Protein AF-A0A7Y7VQC8-F1 (afdb_monomer)

Radius of gyration: 31.42 Å; Cα contacts (8 Å, |Δi|>4): 525; chains: 1; bounding box: 71×111×71 Å

pLDDT: mean 87.63, std 12.68, range [28.09, 97.38]

Foldseek 3Di:
DDDDDDDDDDDDDPPPPPCALVNVLVVLLVVLLVLLVVLLVLLVVVVVCVVVVHDDDPVNVVCNLVSLLVLQVSVVVCLLQLNLQDPVSVVSNLSSCVSNVVDPNNCVSDVDDDDDNVVSNVCSVVSNVVSNVVSVQLSAFKWKKFWFKWKWQDLDCVVPIDIDTDMDTQTGHNAPLVSLVSLLVCLLLVADDPDDPPDDQQDPVSRGRGDTDDTDTAKMFMAGNVRFTQWMDGSVVSATAAADQDPVLVVVLVVQLVVLQVVLVVCVVVVVNVSSVVSNVVNCVSCNNYTDPVNHVNPRNVVSNVPDDRDDRDQCVVQQDCVPADPLLSVLLVVLRCLLSVVDPDHLVVSLVSNLVSLLVLLLSQLVQFPDLPDPDTDHDPNSVSSNVSSLVSQCVSVPPCSVVSVVVSVVSSVVSNVVPRDDD

Sequence (425 aa):
MNTHNVKTATPESPKTWVKSPENLWIARKIDLLVALAKIEGELLMYQALDRIEAEMDSDQIEDQYLCPQTAPEIVQRLESMGAITTQSVLDMVCSVESLASYSEFWREIFSGALPALTVFTSRAAANRERFLASAAEGMKPFSVEVDGRIEYPEDDPIFGTYWQDGSICLGRAWTVAEAMDLAASAWLKDEWDPRMEGEDYYDRDFGRDMGPLRFNPQTFIICDENQRRVLTGDVDSMTWHAHVTDTAELMRINAEQDALYTEAAIEGGWDNYETARQLRAKARKLGAAIVDRAWMGHPEVAAAIASFVRPERKTWSARLNTHGLSPFMAADMTSLISLSDHTSQLSRRDRFEALHSVALSIADHVSRSVTDWSLLRPKIPAAVISAWLLTREIVIEQFGKNGEMVWKGIKGSLISHLNHNRPPF

Nearest PDB structures (foldseek):
  1cnt-assembly2_2  TM=2.564E-01  e=4.539E+00  Homo sapiens
  1wlx-assembly1_A  TM=1.849E-01  e=8.528E+00  Homo sapiens

Structure (mmCIF, N/CA/C/O backbone):
data_AF-A0A7Y7VQC8-F1
#
_entry.id   AF-A0A7Y7VQC8-F1
#
loop_
_atom_site.group_PDB
_atom_site.id
_atom_site.type_symbol
_atom_site.label_atom_id
_atom_site.label_alt_id
_atom_site.label_comp_id
_atom_site.label_asym_id
_atom_site.label_entity_id
_atom_site.label_seq_id
_atom_site.pdbx_PDB_ins_code
_atom_site.Cartn_x
_atom_site.Cartn_y
_atom_site.Cartn_z
_atom_site.occupancy
_atom_site.B_iso_or_equiv
_atom_site.auth_seq_id
_atom_site.auth_comp_id
_atom_site.auth_asym_id
_atom_site.auth_atom_id
_atom_site.pdbx_PDB_model_num
ATOM 1 N N . MET A 1 1 ? -33.671 53.303 -43.151 1.00 41.19 1 MET A N 1
ATOM 2 C CA . MET A 1 1 ? -33.771 51.860 -43.451 1.00 41.19 1 MET A CA 1
ATOM 3 C C . MET A 1 1 ? -32.373 51.281 -43.420 1.00 41.19 1 MET A C 1
ATOM 5 O O . MET A 1 1 ? -31.574 51.692 -44.242 1.00 41.19 1 MET A O 1
ATOM 9 N N . ASN A 1 2 ? -32.075 50.417 -42.449 1.00 29.14 2 ASN A N 1
ATOM 10 C CA . ASN A 1 2 ? -31.088 49.342 -42.575 1.00 29.14 2 ASN A CA 1
ATOM 11 C C . ASN A 1 2 ? -31.306 48.374 -41.408 1.00 29.14 2 ASN A C 1
ATOM 13 O O . ASN A 1 2 ? -31.126 48.710 -40.240 1.00 29.14 2 ASN A O 1
ATOM 17 N N . THR A 1 3 ? -31.812 47.202 -41.763 1.00 34.31 3 THR A N 1
ATOM 18 C CA . THR A 1 3 ? -32.230 46.101 -40.898 1.00 34.31 3 THR A CA 1
ATOM 19 C C . THR A 1 3 ? -31.031 45.462 -40.201 1.00 34.31 3 THR A C 1
ATOM 21 O O . THR A 1 3 ? -30.104 45.001 -40.864 1.00 34.31 3 THR A O 1
ATOM 24 N N . HIS A 1 4 ? -31.065 45.409 -38.869 1.00 32.22 4 HIS A N 1
ATOM 25 C CA . HIS A 1 4 ? -30.161 44.589 -38.064 1.00 32.22 4 HIS A CA 1
ATOM 26 C C . HIS A 1 4 ? -30.555 43.116 -38.188 1.00 32.22 4 HIS A C 1
ATOM 28 O O . HIS A 1 4 ? -31.698 42.753 -37.921 1.00 32.22 4 HIS A O 1
ATOM 34 N N . ASN A 1 5 ? -29.598 42.278 -38.579 1.00 32.50 5 ASN A N 1
ATOM 35 C CA . ASN A 1 5 ? -29.742 40.830 -38.594 1.00 32.50 5 ASN A CA 1
ATOM 36 C C . ASN A 1 5 ? -29.037 40.282 -37.345 1.00 32.50 5 ASN A C 1
ATOM 38 O O . ASN A 1 5 ? -27.813 40.163 -37.309 1.00 32.50 5 ASN A O 1
ATOM 42 N N . VAL A 1 6 ? -29.812 40.025 -36.293 1.00 34.38 6 VAL A N 1
ATOM 43 C CA . VAL A 1 6 ? -29.335 39.407 -35.052 1.00 34.38 6 VAL A CA 1
ATOM 44 C C . VAL A 1 6 ? -29.182 37.908 -35.304 1.00 34.38 6 VAL A C 1
ATOM 46 O O . VAL A 1 6 ? -30.174 37.194 -35.416 1.00 34.38 6 VAL A O 1
ATOM 49 N N . LYS A 1 7 ? -27.941 37.419 -35.387 1.00 32.88 7 LYS A N 1
ATOM 50 C CA . LYS A 1 7 ? -27.633 36.004 -35.148 1.00 32.88 7 LYS A CA 1
ATOM 51 C C . LYS A 1 7 ? -27.131 35.876 -33.716 1.00 32.88 7 LYS A C 1
ATOM 53 O O . LYS A 1 7 ? -26.037 36.321 -33.389 1.00 32.88 7 LYS A O 1
ATOM 58 N N . THR A 1 8 ? -27.971 35.297 -32.871 1.00 36.38 8 THR A N 1
ATOM 59 C CA . THR A 1 8 ? -27.655 34.837 -31.519 1.00 36.38 8 THR A CA 1
ATOM 60 C C . THR A 1 8 ? -26.525 33.811 -31.567 1.00 36.38 8 THR A C 1
ATOM 62 O O . THR A 1 8 ? -26.723 32.701 -32.059 1.00 36.38 8 THR A O 1
ATOM 65 N N . ALA A 1 9 ? -25.351 34.181 -31.058 1.00 30.97 9 ALA A N 1
ATOM 66 C CA . ALA A 1 9 ? -24.322 33.228 -30.669 1.00 30.97 9 ALA A CA 1
ATOM 67 C C . ALA A 1 9 ? -24.660 32.712 -29.265 1.00 30.97 9 ALA A C 1
ATOM 69 O O . ALA A 1 9 ? -24.701 33.478 -28.302 1.00 30.97 9 ALA A O 1
ATOM 70 N N . THR A 1 10 ? -24.953 31.421 -29.166 1.00 28.09 10 THR A N 1
ATOM 71 C CA . THR A 1 10 ? -24.995 30.681 -27.904 1.00 28.09 10 THR A CA 1
ATOM 72 C C . THR A 1 10 ? -23.600 30.758 -27.271 1.00 28.09 10 THR A C 1
ATOM 74 O O . THR A 1 10 ? -22.632 30.461 -27.973 1.00 28.09 10 THR A O 1
ATOM 77 N N . PRO A 1 11 ? -23.439 31.157 -25.999 1.00 36.81 11 PRO A N 1
ATOM 78 C CA . PRO A 1 11 ? -22.127 31.126 -25.374 1.00 36.81 11 PRO A CA 1
ATOM 79 C C . PRO A 1 11 ? -21.755 29.661 -25.133 1.00 36.81 11 PRO A C 1
ATOM 81 O O . PRO A 1 11 ? -22.387 28.973 -24.332 1.00 36.81 11 PRO A O 1
ATOM 84 N N . GLU A 1 12 ? -20.754 29.168 -25.861 1.00 29.80 12 GLU A N 1
ATOM 85 C CA . GLU A 1 12 ? -20.112 27.899 -25.538 1.00 29.80 12 GLU A CA 1
ATOM 86 C C . GLU A 1 12 ? -19.489 28.024 -24.145 1.00 29.80 12 GLU A C 1
ATOM 88 O O . GLU A 1 12 ? -18.564 28.805 -23.917 1.00 29.80 12 GLU A O 1
ATOM 93 N N . SER A 1 13 ? -20.035 27.278 -23.185 1.00 30.88 13 SER A N 1
ATOM 94 C CA . SER A 1 13 ? -19.404 27.093 -21.884 1.00 30.88 13 SER A CA 1
ATOM 95 C C . SER A 1 13 ? -18.030 26.441 -22.081 1.00 30.88 13 SER A C 1
ATOM 97 O O . SER A 1 13 ? -17.933 25.464 -22.832 1.00 30.88 13 SER A O 1
ATOM 99 N N . PRO A 1 14 ? -16.967 26.926 -21.414 1.00 37.06 14 PRO A N 1
ATOM 100 C CA . PRO A 1 14 ? -15.652 26.320 -21.527 1.00 37.06 14 PRO A CA 1
ATOM 101 C C . PRO A 1 14 ? -15.714 24.925 -20.904 1.00 37.06 14 PRO A C 1
ATOM 103 O O . PRO A 1 14 ? -15.825 24.774 -19.689 1.00 37.06 14 PRO A O 1
ATOM 106 N N . LYS A 1 15 ? -15.679 23.893 -21.752 1.00 34.47 15 LYS A N 1
ATOM 107 C CA . LYS A 1 15 ? -15.470 22.509 -21.330 1.00 34.47 15 LYS A CA 1
ATOM 108 C C . LYS A 1 15 ? -14.114 22.442 -20.632 1.00 34.47 15 LYS A C 1
ATOM 110 O O . LYS A 1 15 ? -13.073 22.467 -21.284 1.00 34.47 15 LYS A O 1
ATOM 115 N N . THR A 1 16 ? -14.120 22.354 -19.309 1.00 40.72 16 THR A N 1
ATOM 116 C CA . THR A 1 16 ? -13.003 21.825 -18.532 1.00 40.72 16 THR A CA 1
ATOM 117 C C . THR A 1 16 ? -12.728 20.422 -19.062 1.00 40.72 16 THR A C 1
ATOM 119 O O . THR A 1 16 ? -13.519 19.501 -18.871 1.00 40.72 16 THR A O 1
ATOM 122 N N . TRP A 1 17 ? -11.650 20.281 -19.831 1.00 42.28 17 TRP A N 1
ATOM 123 C CA . TRP A 1 17 ? -11.206 19.001 -20.363 1.00 42.28 17 TRP A CA 1
ATOM 124 C C . TRP A 1 17 ? -10.960 18.058 -19.188 1.00 42.28 17 TRP A C 1
ATOM 126 O O . TRP A 1 17 ? -10.010 18.244 -18.428 1.00 42.28 17 TRP A O 1
ATOM 136 N N . VAL A 1 18 ? -11.822 17.055 -19.023 1.00 53.03 18 VAL A N 1
ATOM 137 C CA . VAL A 1 18 ? -11.531 15.917 -18.152 1.00 53.03 18 VAL A CA 1
ATOM 138 C C . VAL A 1 18 ? -10.257 15.285 -18.712 1.00 53.03 18 VAL A C 1
ATOM 140 O O . VAL A 1 18 ? -10.242 14.795 -19.844 1.00 53.03 18 VAL A O 1
ATOM 143 N N . LYS A 1 19 ? -9.150 15.398 -17.973 1.00 72.31 19 LYS A N 1
ATOM 144 C CA . LYS A 1 19 ? -7.849 14.851 -18.372 1.00 72.31 19 LYS A CA 1
ATOM 145 C C . LYS A 1 19 ? -7.967 13.329 -18.369 1.00 72.31 19 LYS A C 1
ATOM 147 O O . LYS A 1 19 ? -7.864 12.743 -17.309 1.00 72.31 19 LYS A O 1
ATOM 152 N N . SER A 1 20 ? -8.229 12.687 -19.507 1.00 87.12 20 SER A N 1
ATOM 153 C CA . SER A 1 20 ? -8.161 11.223 -19.576 1.00 87.12 20 SER A CA 1
ATOM 154 C C . SER A 1 20 ? -6.699 10.751 -19.487 1.00 87.12 20 SER A C 1
ATOM 156 O O . SER A 1 20 ? -5.794 11.521 -19.843 1.00 87.12 20 SER A O 1
ATOM 158 N N . PRO A 1 21 ? -6.436 9.500 -19.064 1.00 91.06 21 PRO A N 1
ATOM 159 C CA . PRO A 1 21 ? -5.088 8.932 -19.067 1.00 91.06 21 PRO A CA 1
ATOM 160 C C . PRO A 1 21 ? -4.411 9.018 -20.443 1.00 91.06 21 PRO A C 1
ATOM 162 O O . PRO A 1 21 ? -3.213 9.290 -20.529 1.00 91.06 21 PRO A O 1
ATOM 165 N N . GLU A 1 22 ? -5.169 8.864 -21.534 1.00 92.19 22 GLU A N 1
ATOM 166 C CA . GLU A 1 22 ? -4.640 8.989 -22.896 1.00 92.19 22 GLU A CA 1
ATOM 167 C C . GLU A 1 22 ? -4.235 10.424 -23.225 1.00 92.19 22 GLU A C 1
ATOM 169 O O . GLU A 1 22 ? -3.163 10.640 -23.791 1.00 92.19 22 GLU A O 1
ATOM 174 N N . ASN A 1 23 ? -5.053 11.408 -22.842 1.00 91.88 23 ASN A N 1
ATOM 175 C CA . ASN A 1 23 ? -4.720 12.819 -23.034 1.00 91.88 23 ASN A CA 1
ATOM 176 C C . ASN A 1 23 ? -3.459 13.196 -22.245 1.00 91.88 23 ASN A C 1
ATOM 178 O O . ASN A 1 23 ? -2.617 13.936 -22.756 1.00 91.88 23 ASN A O 1
ATOM 182 N N . LEU A 1 24 ? -3.292 12.649 -21.034 1.00 91.44 24 LEU A N 1
ATOM 183 C CA . LEU A 1 24 ? -2.078 12.838 -20.241 1.00 91.44 24 LEU A CA 1
ATOM 184 C C . LEU A 1 24 ? -0.857 12.198 -20.911 1.00 91.44 24 LEU A C 1
ATOM 186 O O . LEU A 1 24 ? 0.192 12.834 -20.976 1.00 91.44 24 LEU A O 1
ATOM 190 N N . TRP A 1 25 ? -0.988 10.978 -21.440 1.00 94.81 25 TRP A N 1
ATOM 191 C CA . TRP A 1 25 ? 0.099 10.314 -22.166 1.00 94.81 25 TRP A CA 1
ATOM 192 C C . TRP A 1 25 ? 0.537 11.125 -23.390 1.00 94.81 25 TRP A C 1
ATOM 194 O O . TRP A 1 25 ? 1.731 11.344 -23.581 1.00 94.81 25 TRP A O 1
ATOM 204 N N . ILE A 1 26 ? -0.416 11.621 -24.190 1.00 94.75 26 ILE A N 1
ATOM 205 C CA . ILE A 1 26 ? -0.122 12.446 -25.372 1.00 94.75 26 ILE A CA 1
ATOM 206 C C . ILE A 1 26 ? 0.600 13.731 -24.959 1.00 94.75 26 ILE A C 1
ATOM 208 O O . ILE A 1 26 ? 1.648 14.039 -25.525 1.00 94.75 26 ILE A O 1
ATOM 212 N N . ALA A 1 27 ? 0.071 14.454 -23.969 1.00 93.75 27 ALA A N 1
ATOM 213 C CA . ALA A 1 27 ? 0.672 15.696 -23.490 1.00 93.75 27 ALA A CA 1
ATOM 214 C C . ALA A 1 27 ? 2.104 15.465 -22.982 1.00 93.75 27 ALA A C 1
ATOM 216 O O . ALA A 1 27 ? 3.034 16.115 -23.448 1.00 93.75 27 ALA A O 1
ATOM 217 N N . ARG A 1 28 ? 2.306 14.462 -22.116 1.00 94.56 28 ARG A N 1
ATOM 218 C CA . ARG A 1 28 ? 3.631 14.136 -21.569 1.00 94.56 28 ARG A CA 1
ATOM 219 C C . ARG A 1 28 ? 4.620 13.690 -22.638 1.00 94.56 28 ARG A C 1
ATOM 221 O O . ARG A 1 28 ? 5.779 14.086 -22.582 1.00 94.56 28 ARG A O 1
ATOM 228 N N . LYS A 1 29 ? 4.178 12.898 -23.618 1.00 96.00 29 LYS A N 1
ATOM 229 C CA . LYS A 1 29 ? 5.016 12.512 -24.756 1.00 96.00 29 LYS A CA 1
ATOM 230 C C . LYS A 1 29 ? 5.482 13.743 -25.534 1.00 96.00 29 LYS A C 1
ATOM 232 O O . LYS A 1 29 ? 6.656 13.819 -25.877 1.00 96.00 29 LYS A O 1
ATOM 237 N N . ILE A 1 30 ? 4.580 14.681 -25.824 1.00 96.19 30 ILE A N 1
ATOM 238 C CA . ILE A 1 30 ? 4.918 15.912 -26.549 1.00 96.19 30 ILE A CA 1
ATOM 239 C C . ILE A 1 30 ? 5.915 16.745 -25.740 1.00 96.19 30 ILE A C 1
ATOM 241 O O . ILE A 1 30 ? 6.950 17.115 -26.286 1.00 96.19 30 ILE A O 1
ATOM 245 N N . ASP A 1 31 ? 5.654 16.967 -24.450 1.00 96.81 31 ASP A N 1
ATOM 246 C CA . ASP A 1 31 ? 6.540 17.738 -23.570 1.00 96.81 31 ASP A CA 1
ATOM 247 C C . ASP A 1 31 ? 7.957 17.145 -23.528 1.00 96.81 31 ASP A C 1
ATOM 249 O O . ASP A 1 31 ? 8.940 17.869 -23.672 1.00 96.81 31 ASP A O 1
ATOM 253 N N . LEU A 1 32 ? 8.070 15.818 -23.386 1.00 97.19 32 LEU A N 1
ATOM 254 C CA . LEU A 1 32 ? 9.360 15.126 -23.357 1.00 97.19 32 LEU A CA 1
ATOM 255 C C . LEU A 1 32 ? 10.095 15.208 -24.698 1.00 97.19 32 LEU A C 1
ATOM 257 O O . LEU A 1 32 ? 11.304 15.400 -24.704 1.00 97.19 32 LEU A O 1
ATOM 261 N N . LEU A 1 33 ? 9.393 15.090 -25.829 1.00 97.12 33 LEU A N 1
ATOM 262 C CA . LEU A 1 33 ? 10.013 15.229 -27.151 1.00 97.12 33 LEU A CA 1
ATOM 263 C C . LEU A 1 33 ? 10.479 16.665 -27.419 1.00 97.12 33 LEU A C 1
ATOM 265 O O . LEU A 1 33 ? 11.542 16.858 -28.000 1.00 97.12 33 LEU A O 1
ATOM 269 N N . VAL A 1 34 ? 9.718 17.669 -26.975 1.00 97.31 34 VAL A N 1
ATOM 270 C CA . VAL A 1 34 ? 10.127 19.080 -27.056 1.00 97.31 34 VAL A CA 1
ATOM 271 C C . VAL A 1 34 ? 11.359 19.330 -26.188 1.00 97.31 34 VAL A C 1
ATOM 273 O O . VAL A 1 34 ? 12.308 19.962 -26.649 1.00 97.31 34 VAL A O 1
ATOM 276 N N . ALA A 1 35 ? 11.373 18.808 -24.960 1.00 96.06 35 ALA A N 1
ATOM 277 C CA . ALA A 1 35 ? 12.520 18.923 -24.068 1.00 96.06 35 ALA A CA 1
ATOM 278 C C . ALA A 1 35 ? 13.759 18.208 -24.634 1.00 96.06 35 ALA A C 1
ATOM 280 O O . ALA A 1 35 ? 14.848 18.771 -24.608 1.00 96.06 35 ALA A O 1
ATOM 281 N N . LEU A 1 36 ? 13.590 17.017 -25.217 1.00 96.19 36 LEU A N 1
ATOM 282 C CA . LEU A 1 36 ? 14.682 16.275 -25.846 1.00 96.19 36 LEU A CA 1
ATOM 283 C C . LEU A 1 36 ? 15.263 17.024 -27.053 1.00 96.19 36 LEU A C 1
ATOM 285 O O . LEU A 1 36 ? 16.478 17.131 -27.168 1.00 96.19 36 LEU A O 1
ATOM 289 N N . ALA A 1 37 ? 14.410 17.590 -27.912 1.00 96.19 37 ALA A N 1
ATOM 290 C CA . ALA A 1 37 ? 14.847 18.393 -29.055 1.00 96.19 37 ALA A CA 1
ATOM 291 C C . ALA A 1 37 ? 15.576 19.678 -28.623 1.00 96.19 37 ALA A C 1
ATOM 293 O O . ALA A 1 37 ? 16.524 20.107 -29.280 1.00 96.19 37 ALA A O 1
ATOM 294 N N . LYS A 1 38 ? 15.150 20.292 -27.509 1.00 95.44 38 LYS A N 1
ATOM 295 C CA . LYS A 1 38 ? 15.840 21.445 -26.919 1.00 95.44 38 LYS A CA 1
ATOM 296 C C . LYS A 1 38 ? 17.246 21.055 -26.448 1.00 95.44 38 LYS A C 1
ATOM 298 O O . LYS A 1 38 ? 18.204 21.701 -26.862 1.00 95.44 38 LYS A O 1
ATOM 303 N N . ILE A 1 39 ? 17.360 19.963 -25.687 1.00 94.06 39 ILE A N 1
ATOM 304 C CA . ILE A 1 39 ? 18.649 19.428 -25.224 1.00 94.06 39 ILE A CA 1
ATOM 305 C C . ILE A 1 39 ? 19.559 19.071 -26.403 1.00 94.06 39 ILE A C 1
ATOM 307 O O . ILE A 1 39 ? 20.740 19.399 -26.381 1.00 94.06 39 ILE A O 1
ATOM 311 N N . GLU A 1 40 ? 19.036 18.429 -27.450 1.00 95.25 40 GLU A N 1
ATOM 312 C CA . GLU A 1 40 ? 19.810 18.120 -28.658 1.00 95.25 40 GLU A CA 1
ATOM 313 C C . GLU A 1 40 ? 20.410 19.392 -29.276 1.00 95.25 40 GLU A C 1
ATOM 315 O O . GLU A 1 40 ? 21.605 19.439 -29.571 1.00 95.25 40 GLU A O 1
ATOM 320 N N . GLY A 1 41 ? 19.598 20.443 -29.430 1.00 94.19 41 GLY A N 1
ATOM 321 C CA . GLY A 1 41 ? 20.044 21.732 -29.956 1.00 94.19 41 GLY A CA 1
ATOM 322 C C . GLY A 1 41 ? 21.103 22.410 -29.084 1.00 94.19 41 GLY A C 1
ATOM 323 O O . GLY A 1 41 ? 22.090 22.919 -29.615 1.00 94.19 41 GLY A O 1
ATOM 324 N N . GLU A 1 42 ? 20.930 22.386 -27.762 1.00 92.94 42 GLU A N 1
ATOM 325 C CA . GLU A 1 42 ? 21.888 22.937 -26.793 1.00 92.94 42 GLU A CA 1
ATOM 326 C C . GLU A 1 42 ? 23.220 22.181 -26.838 1.00 92.94 42 GLU A C 1
ATOM 328 O O . GLU A 1 42 ? 24.276 22.793 -26.989 1.00 92.94 42 GLU A O 1
ATOM 333 N N . LEU A 1 43 ? 23.192 20.848 -26.839 1.00 92.00 43 LEU A N 1
ATOM 334 C CA . LEU A 1 43 ? 24.398 20.026 -26.949 1.00 92.00 43 LEU A CA 1
ATOM 335 C C . LEU A 1 43 ? 25.139 20.247 -28.277 1.00 92.00 43 LEU A C 1
ATOM 337 O O . LEU A 1 43 ? 26.368 20.350 -28.290 1.00 92.00 43 LEU A O 1
ATOM 341 N N . LEU A 1 44 ? 24.412 20.365 -29.394 1.00 92.88 44 LEU A N 1
ATOM 342 C CA . LEU A 1 44 ? 25.000 20.702 -30.696 1.00 92.88 44 LEU A CA 1
ATOM 343 C C . LEU A 1 44 ? 25.641 22.093 -30.688 1.00 92.88 44 LEU A C 1
ATOM 345 O O . LEU A 1 44 ? 26.723 22.276 -31.250 1.00 92.88 44 LEU A O 1
ATOM 349 N N . MET A 1 45 ? 24.990 23.067 -30.050 1.00 91.56 45 MET A N 1
ATOM 350 C CA . MET A 1 45 ? 25.528 24.414 -29.879 1.00 91.56 45 MET A CA 1
ATOM 351 C C . MET A 1 45 ? 26.826 24.383 -29.066 1.00 91.56 45 MET A C 1
ATOM 353 O O . MET A 1 45 ? 27.820 24.951 -29.515 1.00 91.56 45 MET A O 1
ATOM 357 N N . TYR A 1 46 ? 26.863 23.684 -27.930 1.00 88.25 46 TYR A N 1
ATOM 358 C CA . TYR A 1 46 ? 28.071 23.588 -27.103 1.00 88.25 46 TYR A CA 1
ATOM 359 C C . TYR A 1 46 ? 29.223 22.897 -27.828 1.00 88.25 46 TYR A C 1
ATOM 361 O O . TYR A 1 46 ? 30.347 23.390 -27.790 1.00 88.25 46 TYR A O 1
ATOM 369 N N . GLN A 1 47 ? 28.956 21.823 -28.575 1.00 87.06 47 GLN A N 1
ATOM 370 C CA . GLN A 1 47 ? 29.983 21.207 -29.420 1.00 87.06 47 GLN A CA 1
ATOM 371 C C . GLN A 1 47 ? 30.499 22.153 -30.511 1.00 87.06 47 GLN A C 1
ATOM 373 O O . GLN A 1 47 ? 31.667 22.078 -30.893 1.00 87.06 47 GLN A O 1
ATOM 378 N N . ALA A 1 48 ? 29.646 23.023 -31.054 1.00 89.19 48 ALA A N 1
ATOM 379 C CA . ALA A 1 48 ? 30.067 24.014 -32.035 1.00 89.19 48 ALA A CA 1
ATOM 380 C C . ALA A 1 48 ? 30.924 25.121 -31.401 1.00 89.19 48 ALA A C 1
ATOM 382 O O . ALA A 1 48 ? 31.931 25.492 -32.001 1.00 89.19 48 ALA A O 1
ATOM 383 N N . LEU A 1 49 ? 30.553 25.610 -30.211 1.00 86.81 49 LEU A N 1
ATOM 384 C CA . LEU A 1 49 ? 31.307 26.614 -29.448 1.00 86.81 49 LEU A CA 1
ATOM 385 C C . LEU A 1 49 ? 32.695 26.101 -29.047 1.00 86.81 49 LEU A C 1
ATOM 387 O O . LEU A 1 49 ? 33.683 26.805 -29.250 1.00 86.81 49 LEU A O 1
ATOM 391 N N . ASP A 1 50 ? 32.774 24.852 -28.586 1.00 85.75 50 ASP A N 1
ATOM 392 C CA . ASP A 1 50 ? 34.032 24.183 -28.238 1.00 85.75 50 ASP A CA 1
ATOM 393 C C . ASP A 1 50 ? 34.980 24.091 -29.449 1.00 85.75 50 ASP A C 1
ATOM 395 O O . ASP A 1 50 ? 36.159 24.428 -29.368 1.00 85.75 50 ASP A O 1
ATOM 399 N N . ARG A 1 51 ? 34.449 23.761 -30.637 1.00 88.44 51 ARG A N 1
ATOM 400 C CA . ARG A 1 51 ? 35.239 23.694 -31.884 1.00 88.44 51 ARG A CA 1
ATOM 401 C C . ARG A 1 51 ? 35.816 25.030 -32.345 1.00 88.44 51 ARG A C 1
ATOM 403 O O . ARG A 1 51 ? 36.768 25.019 -33.124 1.00 88.44 51 ARG A O 1
ATOM 410 N N . ILE A 1 52 ? 35.205 26.148 -31.961 1.00 92.31 52 ILE A N 1
ATOM 411 C CA . ILE A 1 52 ? 35.662 27.493 -32.338 1.00 92.31 52 ILE A CA 1
ATOM 412 C C . ILE A 1 52 ? 36.383 28.212 -31.193 1.00 92.31 52 ILE A C 1
ATOM 414 O O . ILE A 1 52 ? 36.698 29.389 -31.352 1.00 92.31 52 ILE A O 1
ATOM 418 N N . GLU A 1 53 ? 36.632 27.524 -30.072 1.00 85.75 53 GLU A N 1
ATOM 419 C CA . GLU A 1 53 ? 37.279 28.069 -28.869 1.00 85.75 53 GLU A CA 1
ATOM 420 C C . GLU A 1 53 ? 36.608 29.366 -28.371 1.00 85.75 53 GLU A C 1
ATOM 422 O O . GLU A 1 53 ? 37.271 30.303 -27.924 1.00 85.75 53 GLU A O 1
ATOM 427 N N . ALA A 1 54 ? 35.278 29.451 -28.489 1.00 83.56 54 ALA A N 1
ATOM 428 C CA . ALA A 1 54 ? 34.531 30.620 -28.035 1.00 83.56 54 ALA A CA 1
ATOM 429 C C . ALA A 1 54 ? 34.447 30.658 -26.503 1.00 83.56 54 ALA A C 1
ATOM 431 O O . ALA A 1 54 ? 34.159 29.648 -25.863 1.00 83.56 54 ALA A O 1
ATOM 432 N N . GLU A 1 55 ? 34.643 31.843 -25.919 1.00 81.31 55 GLU A N 1
ATOM 433 C CA . GLU A 1 55 ? 34.367 32.060 -24.499 1.00 81.31 55 GLU A CA 1
ATOM 434 C C . GLU A 1 55 ? 32.864 31.922 -24.236 1.00 81.31 55 GLU A C 1
ATOM 436 O O . GLU A 1 55 ? 32.044 32.590 -24.870 1.00 81.31 55 GLU A O 1
ATOM 441 N N . MET A 1 56 ? 32.523 31.043 -23.296 1.00 81.12 56 MET A N 1
ATOM 442 C CA . MET A 1 56 ? 31.161 30.828 -22.821 1.00 81.12 56 MET A CA 1
ATOM 443 C C . MET A 1 56 ? 30.906 31.686 -21.583 1.00 81.12 56 MET A C 1
ATOM 445 O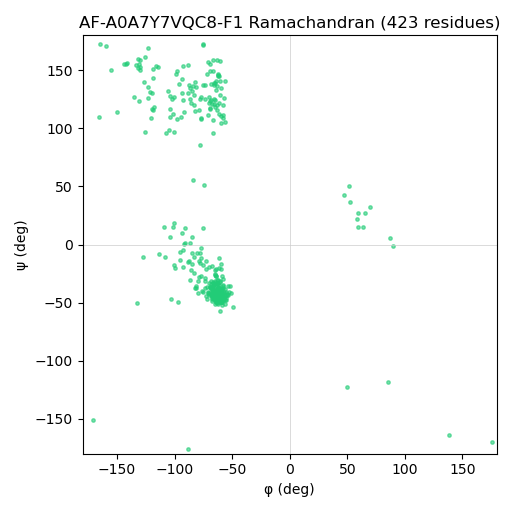 O . MET A 1 56 ? 31.796 31.864 -20.746 1.00 81.12 56 MET A O 1
ATOM 449 N N . ASP A 1 57 ? 29.695 32.221 -21.460 1.00 83.88 57 ASP A N 1
ATOM 450 C CA . ASP A 1 57 ? 29.277 32.907 -20.236 1.00 83.88 57 ASP A CA 1
ATOM 451 C C . ASP A 1 57 ? 28.956 31.912 -19.101 1.00 83.88 57 ASP A C 1
ATOM 453 O O . ASP A 1 57 ? 28.966 30.695 -19.287 1.00 83.88 57 ASP A O 1
ATOM 457 N N . SER A 1 58 ? 28.717 32.426 -17.890 1.00 77.12 58 SER A N 1
ATOM 458 C CA . SER A 1 58 ? 28.466 31.592 -16.706 1.00 77.12 58 SER A CA 1
ATOM 459 C C . SER A 1 58 ? 27.264 30.664 -16.862 1.00 77.12 58 SER A C 1
ATOM 461 O O . SER A 1 58 ? 27.322 29.523 -16.410 1.00 77.12 58 SER A O 1
ATOM 463 N N . ASP A 1 59 ? 26.206 31.145 -17.512 1.00 77.94 59 ASP A N 1
ATOM 464 C CA . ASP A 1 59 ? 24.942 30.424 -17.655 1.00 77.94 59 ASP A CA 1
ATOM 465 C C . ASP A 1 59 ? 25.109 29.311 -18.702 1.00 77.94 59 ASP A C 1
ATOM 467 O O . ASP A 1 59 ? 24.707 28.168 -18.493 1.00 77.94 59 ASP A O 1
ATOM 471 N N . GLN A 1 60 ? 25.818 29.604 -19.794 1.00 78.75 60 GLN A N 1
ATOM 472 C CA . GLN A 1 60 ? 26.198 28.628 -20.812 1.00 78.75 60 GLN A CA 1
ATOM 473 C C . GLN A 1 60 ? 27.111 27.533 -20.261 1.00 78.75 60 GLN A C 1
ATOM 475 O O . GLN A 1 60 ? 26.985 26.382 -20.679 1.00 78.75 60 GLN A O 1
ATOM 480 N N . ILE A 1 61 ? 28.027 27.872 -19.349 1.00 77.06 61 ILE A N 1
ATOM 481 C CA . ILE A 1 61 ? 28.883 26.890 -18.676 1.00 77.06 61 ILE A CA 1
ATOM 482 C C . ILE A 1 61 ? 28.026 25.971 -17.799 1.00 77.06 61 ILE A C 1
ATOM 484 O O . ILE A 1 61 ? 28.181 24.756 -17.879 1.00 77.06 61 ILE A O 1
ATOM 488 N N . GLU A 1 62 ? 27.107 26.512 -16.995 1.00 78.62 62 GLU A N 1
ATOM 489 C CA . GLU A 1 62 ? 26.216 25.707 -16.147 1.00 78.62 62 GLU A CA 1
ATOM 490 C C . GLU A 1 62 ? 25.349 24.747 -16.979 1.00 78.62 62 GLU A C 1
ATOM 492 O O . GLU A 1 62 ? 25.332 23.537 -16.725 1.00 78.62 62 GLU A O 1
ATOM 497 N N . ASP A 1 63 ? 24.711 25.249 -18.035 1.00 78.56 63 ASP A N 1
ATOM 498 C CA . ASP A 1 63 ? 23.858 24.448 -18.914 1.00 78.56 63 ASP A CA 1
ATOM 499 C C . ASP A 1 63 ? 24.650 23.385 -19.703 1.00 78.56 63 ASP A C 1
ATOM 501 O O . ASP A 1 63 ? 24.150 22.276 -19.919 1.00 78.56 63 ASP A O 1
ATOM 505 N N . GLN A 1 64 ? 25.908 23.658 -20.073 1.00 80.19 64 GLN A N 1
ATOM 506 C CA . GLN A 1 64 ? 26.805 22.672 -20.694 1.00 80.19 64 GLN A CA 1
ATOM 507 C C . GLN A 1 64 ? 27.066 21.469 -19.779 1.00 80.19 64 GLN A C 1
ATOM 509 O O . GLN A 1 64 ? 27.228 20.346 -20.267 1.00 80.19 64 GLN A O 1
ATOM 514 N N . TYR A 1 65 ? 27.080 21.680 -18.460 1.00 80.75 65 TYR A N 1
ATOM 515 C CA . TYR A 1 65 ? 27.172 20.594 -17.488 1.00 80.75 65 TYR A CA 1
ATOM 516 C C . TYR A 1 65 ? 25.820 19.930 -17.221 1.00 80.75 65 TYR A C 1
ATOM 518 O O . TYR A 1 65 ? 25.800 18.716 -17.028 1.00 80.75 65 TYR A O 1
ATOM 526 N N . LEU A 1 66 ? 24.707 20.670 -17.217 1.00 85.62 66 LEU A N 1
ATOM 527 C CA . LEU A 1 66 ? 23.387 20.155 -16.826 1.00 85.62 66 LEU A CA 1
ATOM 528 C C . LEU A 1 66 ? 22.668 19.381 -17.947 1.00 85.62 66 LEU A C 1
ATOM 530 O O . LEU A 1 66 ? 22.019 18.358 -17.689 1.00 85.62 66 LEU A O 1
ATOM 534 N N . CYS A 1 67 ? 22.796 19.821 -19.202 1.00 87.94 67 CYS A N 1
ATOM 535 C CA . CYS A 1 67 ? 22.128 19.196 -20.349 1.00 87.94 67 CYS A CA 1
ATOM 536 C C . CYS A 1 67 ? 22.494 17.705 -20.521 1.00 87.94 67 CYS A C 1
ATOM 538 O O . CYS A 1 67 ? 21.578 16.882 -20.627 1.00 87.94 67 CYS A O 1
ATOM 540 N N . PRO A 1 68 ? 23.782 17.300 -20.470 1.00 87.06 68 PRO A N 1
ATOM 541 C CA . PRO A 1 68 ? 24.174 15.889 -20.545 1.00 87.06 68 PRO A CA 1
ATOM 542 C C . PRO A 1 68 ? 23.690 15.031 -19.366 1.00 87.06 68 PRO A C 1
ATOM 544 O O . PRO A 1 68 ? 23.616 13.810 -19.497 1.00 87.06 68 PRO A O 1
ATOM 547 N N . GLN A 1 69 ? 23.389 15.637 -18.212 1.00 88.50 69 GLN A N 1
ATOM 548 C CA . GLN A 1 69 ? 22.874 14.932 -17.026 1.00 88.50 69 GLN A CA 1
ATOM 549 C C . GLN A 1 69 ? 21.365 14.703 -17.127 1.00 88.50 69 GLN A C 1
ATOM 551 O O . GLN A 1 69 ? 20.869 13.637 -16.777 1.00 88.50 69 GLN A O 1
ATOM 556 N N . THR A 1 70 ? 20.642 15.676 -17.684 1.00 89.81 70 THR A N 1
ATOM 557 C CA . THR A 1 70 ? 19.178 15.625 -17.827 1.00 89.81 70 THR A CA 1
ATOM 558 C C . THR A 1 70 ? 18.740 14.760 -19.016 1.00 89.81 70 THR A C 1
ATOM 560 O O . THR A 1 70 ? 17.689 14.117 -18.987 1.00 89.81 70 THR A O 1
ATOM 563 N N . ALA A 1 71 ? 19.551 14.715 -20.078 1.00 92.69 71 ALA A N 1
ATOM 564 C CA . ALA A 1 71 ? 19.293 13.948 -21.294 1.00 92.69 71 ALA A CA 1
ATOM 565 C C . ALA A 1 71 ? 18.889 12.469 -21.064 1.00 92.69 71 ALA A C 1
ATOM 567 O O . ALA A 1 71 ? 17.833 12.066 -21.571 1.00 92.69 71 ALA A O 1
ATOM 568 N N . PRO A 1 72 ? 19.654 11.648 -20.311 1.00 92.88 72 PRO A N 1
ATOM 569 C CA . PRO A 1 72 ? 19.322 10.236 -20.126 1.00 92.88 72 PRO A CA 1
ATOM 570 C C . PRO A 1 72 ? 18.010 10.028 -19.357 1.00 92.88 72 PRO A C 1
ATOM 572 O O . PRO A 1 72 ? 17.275 9.089 -19.667 1.00 92.88 72 PRO A O 1
ATOM 575 N N . GLU A 1 73 ? 17.646 10.919 -18.429 1.00 92.31 73 GLU A N 1
ATOM 576 C CA . GLU A 1 73 ? 16.364 10.841 -17.716 1.00 92.31 73 GLU A CA 1
ATOM 577 C C . GLU A 1 73 ? 15.169 11.027 -18.657 1.00 92.31 73 GLU A C 1
ATOM 579 O O . GLU A 1 73 ? 14.158 10.327 -18.547 1.00 92.31 73 GLU A O 1
ATOM 584 N N . ILE A 1 74 ? 15.268 11.960 -19.609 1.00 95.00 74 ILE A N 1
ATOM 585 C CA . ILE A 1 74 ? 14.209 12.193 -20.600 1.00 95.00 74 ILE A CA 1
ATOM 586 C C . ILE A 1 74 ? 14.046 10.963 -21.493 1.00 95.00 74 ILE A C 1
ATOM 588 O O . ILE A 1 74 ? 12.915 10.526 -21.732 1.00 95.00 74 ILE A O 1
ATOM 592 N N . VAL A 1 75 ? 15.155 10.370 -21.946 1.00 95.19 75 VAL A N 1
ATOM 593 C CA . VAL A 1 75 ? 15.134 9.141 -22.754 1.00 95.19 75 VAL A CA 1
ATOM 594 C C . VAL A 1 75 ? 14.528 7.980 -21.964 1.00 95.19 75 VAL A C 1
ATOM 596 O O . VAL A 1 75 ? 13.635 7.300 -22.473 1.00 95.19 75 VAL A O 1
ATOM 599 N N . GLN A 1 76 ? 14.927 7.798 -20.704 1.00 94.12 76 GLN A N 1
ATOM 600 C CA . GLN A 1 76 ? 14.369 6.768 -19.827 1.00 94.12 76 GLN A CA 1
ATOM 601 C C . GLN A 1 76 ? 12.860 6.960 -19.617 1.00 94.12 76 GLN A C 1
ATOM 603 O O . GLN A 1 76 ? 12.100 5.992 -19.674 1.00 94.12 76 GLN A O 1
ATOM 608 N N . ARG A 1 77 ? 12.388 8.201 -19.435 1.00 94.88 77 ARG A N 1
ATOM 609 C CA . ARG A 1 77 ? 10.951 8.513 -19.321 1.00 94.88 77 ARG A CA 1
ATOM 610 C C . ARG A 1 77 ? 10.189 8.219 -20.610 1.00 94.88 77 ARG A C 1
ATOM 612 O O . ARG A 1 77 ? 9.077 7.698 -20.547 1.00 94.88 77 ARG A O 1
ATOM 619 N N . LEU A 1 78 ? 10.767 8.518 -21.775 1.00 96.50 78 LEU A N 1
ATOM 620 C CA . LEU A 1 78 ? 10.183 8.163 -23.074 1.00 96.50 78 LEU A CA 1
ATOM 621 C C . LEU A 1 78 ? 10.099 6.640 -23.256 1.00 96.50 78 LEU A C 1
ATOM 623 O O . LEU A 1 78 ? 9.078 6.143 -23.741 1.00 96.50 78 LEU A O 1
ATOM 627 N N . GLU A 1 79 ? 11.126 5.887 -22.856 1.00 94.50 79 GLU A N 1
ATOM 628 C CA . GLU A 1 79 ? 11.095 4.419 -22.870 1.00 94.50 79 GLU A CA 1
ATOM 629 C C . GLU A 1 79 ? 10.032 3.875 -21.907 1.00 94.50 79 GLU A C 1
ATOM 631 O O . GLU A 1 79 ? 9.205 3.046 -22.308 1.00 94.50 79 GLU A O 1
ATOM 636 N N . SER A 1 80 ? 10.018 4.347 -20.658 1.00 93.31 80 SER A N 1
ATOM 637 C CA . SER A 1 80 ? 9.149 3.828 -19.595 1.00 93.31 80 SER A CA 1
ATOM 638 C C . SER A 1 80 ? 7.663 4.046 -19.878 1.00 93.31 80 SER A C 1
ATOM 640 O O . SER A 1 80 ? 6.844 3.222 -19.476 1.00 93.31 80 SER A O 1
ATOM 642 N N . MET A 1 81 ? 7.308 5.081 -20.649 1.00 95.94 81 MET A N 1
ATOM 643 C CA . MET A 1 81 ? 5.938 5.301 -21.136 1.00 95.94 81 MET A CA 1
ATOM 644 C C . MET A 1 81 ? 5.638 4.682 -22.510 1.00 95.94 81 MET A C 1
ATOM 646 O O . MET A 1 81 ? 4.535 4.858 -23.035 1.00 95.94 81 MET A O 1
ATOM 650 N N . GLY A 1 82 ? 6.609 4.009 -23.135 1.00 95.56 82 GLY A N 1
ATOM 651 C CA . GLY A 1 82 ? 6.452 3.383 -24.450 1.00 95.56 82 GLY A CA 1
ATOM 652 C C . GLY A 1 82 ? 6.329 4.378 -25.610 1.00 95.56 82 GLY A C 1
ATOM 653 O O . GLY A 1 82 ? 5.613 4.114 -26.576 1.00 95.56 82 GLY A O 1
ATOM 654 N N . ALA A 1 83 ? 6.979 5.542 -25.527 1.00 96.31 83 ALA A N 1
ATOM 655 C CA . ALA A 1 83 ? 6.890 6.595 -26.541 1.00 96.31 83 ALA A CA 1
ATOM 656 C C . ALA A 1 83 ? 7.841 6.401 -27.739 1.00 96.31 83 ALA A C 1
ATOM 658 O O . ALA A 1 83 ? 7.530 6.887 -28.834 1.00 96.31 83 ALA A O 1
ATOM 659 N N . ILE A 1 84 ? 8.947 5.666 -27.569 1.00 95.81 84 ILE A N 1
ATOM 660 C CA . ILE A 1 84 ? 9.953 5.391 -28.613 1.00 95.81 84 ILE A CA 1
ATOM 661 C C . ILE A 1 84 ? 9.426 4.302 -29.563 1.00 95.81 84 ILE A C 1
ATOM 663 O O . ILE A 1 84 ? 9.643 3.110 -29.374 1.00 95.81 84 ILE A O 1
ATOM 667 N N . THR A 1 85 ? 8.651 4.714 -30.567 1.00 95.44 85 THR A N 1
ATOM 668 C CA . THR A 1 85 ? 7.878 3.798 -31.441 1.00 95.44 85 THR A CA 1
ATOM 669 C C . THR A 1 85 ? 8.106 4.011 -32.933 1.00 95.44 85 THR A C 1
ATOM 671 O O . THR A 1 85 ? 7.684 3.196 -33.748 1.00 95.44 85 THR A O 1
ATOM 674 N N . THR A 1 86 ? 8.778 5.095 -33.305 1.00 96.12 86 THR A N 1
ATOM 675 C CA . THR A 1 86 ? 8.995 5.505 -34.695 1.00 96.12 86 THR A CA 1
ATOM 676 C C . THR A 1 86 ? 10.466 5.802 -34.918 1.00 96.12 86 THR A C 1
ATOM 678 O O . THR A 1 86 ? 11.116 6.305 -34.001 1.00 96.12 86 THR A O 1
ATOM 681 N N . GLN A 1 87 ? 10.952 5.601 -36.144 1.00 96.69 87 GLN A N 1
ATOM 682 C CA . GLN A 1 87 ? 12.351 5.862 -36.486 1.00 96.69 87 GLN A CA 1
ATOM 683 C C . GLN A 1 87 ? 12.778 7.294 -36.136 1.00 96.69 87 GLN A C 1
ATOM 685 O O . GLN A 1 87 ? 13.778 7.462 -35.465 1.00 96.69 87 GLN A O 1
ATOM 690 N N . SER A 1 88 ? 11.954 8.304 -36.427 1.00 95.31 88 SER A N 1
ATOM 691 C CA . SER A 1 88 ? 12.284 9.707 -36.125 1.00 95.31 88 SER A CA 1
ATOM 692 C C . SER A 1 88 ? 12.503 10.005 -34.637 1.00 95.31 88 SER A C 1
ATOM 694 O O . SER A 1 88 ? 13.289 10.877 -34.295 1.00 95.31 88 SER A O 1
ATOM 696 N N . VAL A 1 89 ? 11.807 9.290 -33.744 1.00 95.81 89 VAL A N 1
ATOM 697 C CA . VAL A 1 89 ? 12.014 9.442 -32.292 1.00 95.81 89 VAL A CA 1
ATOM 698 C C . VAL A 1 89 ? 13.305 8.745 -31.879 1.00 95.81 89 VAL A C 1
ATOM 700 O O . VAL A 1 89 ? 14.047 9.284 -31.068 1.00 95.81 89 VAL A O 1
ATOM 703 N N . LEU A 1 90 ? 13.590 7.571 -32.452 1.00 96.25 90 LEU A N 1
ATOM 704 C CA . LEU A 1 90 ? 14.848 6.876 -32.201 1.00 96.25 90 LEU A CA 1
ATOM 705 C C . LEU A 1 90 ? 16.049 7.676 -32.719 1.00 96.25 90 LEU A C 1
ATOM 707 O O . LEU A 1 90 ? 17.044 7.764 -32.017 1.00 96.25 90 LEU A O 1
ATOM 711 N N . ASP A 1 91 ? 15.944 8.296 -33.894 1.00 96.44 91 ASP A N 1
ATOM 712 C CA . ASP A 1 91 ? 17.015 9.108 -34.479 1.00 96.44 91 ASP A CA 1
ATOM 713 C C . ASP A 1 91 ? 17.397 10.273 -33.552 1.00 96.44 91 ASP A C 1
ATOM 715 O O . ASP A 1 91 ? 18.578 10.486 -33.289 1.00 96.44 91 ASP A O 1
ATOM 719 N N . MET A 1 92 ? 16.405 10.973 -32.990 1.00 95.62 92 MET A N 1
ATOM 720 C CA . MET A 1 92 ? 16.617 12.043 -32.005 1.00 95.62 92 MET A CA 1
ATOM 721 C C . MET A 1 92 ? 17.265 11.517 -30.717 1.00 95.62 92 MET A C 1
ATOM 723 O O . MET A 1 92 ? 18.215 12.101 -30.206 1.00 95.62 92 MET A O 1
ATOM 727 N N . VAL A 1 93 ? 16.784 10.381 -30.206 1.00 96.06 93 VAL A N 1
ATOM 728 C CA . VAL A 1 93 ? 17.343 9.731 -29.013 1.00 96.06 93 VAL A CA 1
ATOM 729 C C . VAL A 1 93 ? 18.807 9.313 -29.231 1.00 96.06 93 VAL A C 1
ATOM 731 O O . VAL A 1 93 ? 19.646 9.581 -28.376 1.00 96.06 93 VAL A O 1
ATOM 734 N N . CYS A 1 94 ? 19.135 8.709 -30.376 1.00 95.06 94 CYS A N 1
ATOM 735 C CA . CYS A 1 94 ? 20.503 8.317 -30.728 1.00 95.06 94 CYS A CA 1
ATOM 736 C C . CYS A 1 94 ? 21.412 9.528 -30.986 1.00 95.06 94 CYS A C 1
ATOM 738 O O . CYS A 1 94 ? 22.598 9.488 -30.659 1.00 95.06 94 CYS A O 1
ATOM 740 N N . SER A 1 95 ? 20.872 10.612 -31.550 1.00 95.62 95 SER A N 1
ATOM 741 C CA . SER A 1 95 ? 21.593 11.881 -31.683 1.00 95.62 95 SER A CA 1
ATOM 742 C C . SER A 1 95 ? 22.013 12.389 -30.304 1.00 95.62 95 SER A C 1
ATOM 744 O O . SER A 1 95 ? 23.204 12.559 -30.046 1.00 95.62 95 SER A O 1
ATOM 746 N N . VAL A 1 96 ? 21.068 12.484 -29.366 1.00 94.50 96 VAL A N 1
ATOM 747 C CA . VAL A 1 96 ? 21.343 12.897 -27.983 1.00 94.50 96 VAL A CA 1
ATOM 748 C C . VAL A 1 96 ? 22.308 11.943 -27.269 1.00 94.50 96 VAL A C 1
ATOM 750 O O . VAL A 1 96 ? 23.223 12.417 -26.604 1.00 94.50 96 VAL A O 1
ATOM 753 N N . GLU A 1 97 ? 22.189 10.623 -27.449 1.00 94.50 97 GLU A N 1
ATOM 754 C CA . GLU A 1 97 ? 23.160 9.644 -26.928 1.00 94.50 97 GLU A CA 1
ATOM 755 C C . GLU A 1 97 ? 24.585 9.956 -27.407 1.00 94.50 97 GLU A C 1
ATOM 757 O O . GLU A 1 97 ? 25.522 10.021 -26.608 1.00 94.50 97 GLU A O 1
ATOM 762 N N . SER A 1 98 ? 24.760 10.203 -28.707 1.00 92.94 98 SER A N 1
ATOM 763 C CA . SER A 1 98 ? 26.075 10.514 -29.279 1.00 92.94 98 SER A CA 1
ATOM 764 C C . SER A 1 98 ? 26.677 11.801 -28.707 1.00 92.94 98 SER A C 1
ATOM 766 O O . SER A 1 98 ? 27.896 11.908 -28.574 1.00 92.94 98 SER A O 1
ATOM 768 N N . LEU A 1 99 ? 25.821 12.750 -28.323 1.00 91.81 99 LEU A N 1
ATOM 769 C CA . LEU A 1 99 ? 26.210 14.041 -27.773 1.00 91.81 99 LEU A CA 1
ATOM 770 C C . LEU A 1 99 ? 26.434 14.003 -26.256 1.00 91.81 99 LEU A C 1
ATOM 772 O O . LEU A 1 99 ? 27.268 14.760 -25.781 1.00 91.81 99 LEU A O 1
ATOM 776 N N . ALA A 1 100 ? 25.731 13.149 -25.504 1.00 90.88 100 ALA A N 1
ATOM 777 C CA . ALA A 1 100 ? 25.716 13.157 -24.034 1.00 90.88 100 ALA A CA 1
ATOM 778 C C . ALA A 1 100 ? 26.356 11.920 -23.371 1.00 90.88 100 ALA A C 1
ATOM 780 O O . ALA A 1 100 ? 26.552 11.918 -22.157 1.00 90.88 100 ALA A O 1
ATOM 781 N N . SER A 1 101 ? 26.720 10.878 -24.126 1.00 87.44 101 SER A N 1
ATOM 782 C CA . SER A 1 101 ? 27.242 9.596 -23.593 1.00 87.44 101 SER A CA 1
ATOM 783 C C . SER A 1 101 ? 28.553 9.684 -22.796 1.0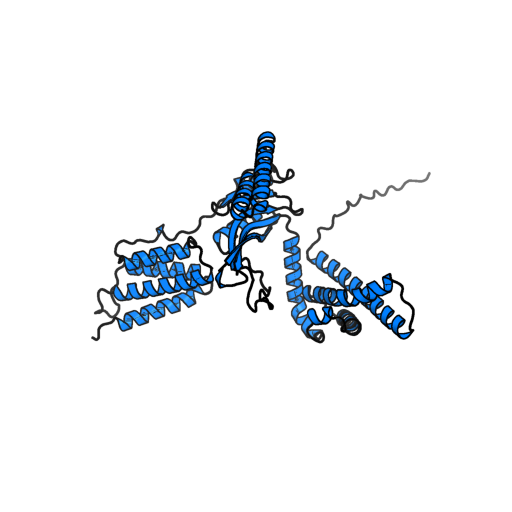0 87.44 101 SER A C 1
ATOM 785 O O . SER A 1 101 ? 28.956 8.718 -22.137 1.00 87.44 101 SER A O 1
ATOM 787 N N . TYR A 1 102 ? 29.240 10.827 -22.837 1.00 85.12 102 TYR A N 1
ATOM 788 C CA . TYR A 1 102 ? 30.394 11.085 -21.978 1.00 85.12 102 TYR A CA 1
ATOM 789 C C . TYR A 1 102 ? 30.003 11.332 -20.512 1.00 85.12 102 TYR A C 1
ATOM 791 O O . TYR A 1 102 ? 30.849 11.162 -19.637 1.00 85.12 102 TYR A O 1
ATOM 799 N N . SER A 1 103 ? 28.748 11.710 -20.251 1.00 85.19 103 SER A N 1
ATOM 800 C CA . SER A 1 103 ? 28.203 11.968 -18.918 1.00 85.19 103 SER A CA 1
ATOM 801 C C . SER A 1 103 ? 28.147 10.693 -18.077 1.00 85.19 103 SER A C 1
ATOM 803 O O . SER A 1 103 ? 27.722 9.636 -18.550 1.00 85.19 103 SER A O 1
ATOM 805 N N . GLU A 1 104 ? 28.532 10.794 -16.805 1.00 84.00 104 GLU A N 1
ATOM 806 C CA . GLU A 1 104 ? 28.449 9.683 -15.850 1.00 84.00 104 GLU A CA 1
ATOM 807 C C . GLU A 1 104 ? 26.993 9.249 -15.624 1.00 84.00 104 GLU A C 1
ATOM 809 O O . GLU A 1 104 ? 26.703 8.055 -15.669 1.00 84.00 104 GLU A O 1
ATOM 814 N N . PHE A 1 105 ? 26.058 10.203 -15.560 1.00 84.06 105 PHE A N 1
ATOM 815 C CA . PHE A 1 105 ? 24.614 9.954 -15.443 1.00 84.06 105 PHE A CA 1
ATOM 816 C C . PHE A 1 105 ? 24.062 9.106 -16.591 1.00 84.06 105 PHE A C 1
ATOM 818 O O . PHE A 1 105 ? 23.181 8.267 -16.398 1.00 84.06 105 PHE A O 1
ATOM 825 N N . TRP A 1 106 ? 24.600 9.284 -17.805 1.00 88.44 106 TRP A N 1
ATOM 826 C CA . TRP A 1 106 ? 24.204 8.447 -18.935 1.00 88.44 106 TRP A CA 1
ATOM 827 C C . TRP A 1 106 ? 24.587 6.989 -18.692 1.00 88.44 106 TRP A C 1
ATOM 829 O O . TRP A 1 106 ? 23.796 6.095 -18.973 1.00 88.44 106 TRP A O 1
ATOM 839 N N . ARG A 1 107 ? 25.782 6.748 -18.144 1.00 84.50 107 ARG A N 1
ATOM 840 C CA . ARG A 1 107 ? 26.301 5.400 -17.867 1.00 84.50 107 ARG A CA 1
ATOM 841 C C . ARG A 1 107 ? 25.626 4.739 -16.669 1.00 84.50 107 ARG A C 1
ATOM 843 O O . ARG A 1 107 ? 25.542 3.514 -16.633 1.00 84.50 107 ARG A O 1
ATOM 850 N N . GLU A 1 108 ? 25.153 5.531 -15.710 1.00 84.62 108 GLU A N 1
ATOM 851 C CA . GLU A 1 108 ? 24.352 5.044 -14.584 1.00 84.62 108 GLU A CA 1
ATOM 852 C C . GLU A 1 108 ? 22.983 4.538 -15.044 1.00 84.62 108 GLU A C 1
ATOM 854 O O . GLU A 1 108 ? 22.555 3.457 -14.640 1.00 84.62 108 GLU A O 1
ATOM 859 N N . ILE A 1 109 ? 22.316 5.285 -15.928 1.00 83.94 109 ILE A N 1
ATOM 860 C CA . ILE A 1 109 ? 20.985 4.928 -16.435 1.00 83.94 109 ILE A CA 1
ATOM 861 C C . ILE A 1 109 ? 21.071 3.858 -17.535 1.00 83.94 109 ILE A C 1
ATOM 863 O O . ILE A 1 109 ? 20.270 2.921 -17.560 1.00 83.94 109 ILE A O 1
ATOM 867 N N . PHE A 1 110 ? 22.044 3.974 -18.440 1.00 85.38 110 PHE A N 1
ATOM 868 C CA . PHE A 1 110 ? 22.248 3.069 -19.567 1.00 85.38 110 PHE A CA 1
ATOM 869 C C . PHE A 1 110 ? 23.636 2.426 -19.491 1.00 85.38 110 PHE A C 1
ATOM 871 O O . PHE A 1 110 ? 24.658 3.043 -19.783 1.00 85.38 110 PHE A O 1
ATOM 878 N N . SER A 1 111 ? 23.675 1.131 -19.173 1.00 76.06 111 SER A N 1
ATOM 879 C CA . SER A 1 111 ? 24.914 0.346 -19.035 1.00 76.06 111 SER A CA 1
ATOM 880 C C . SER A 1 111 ? 25.590 -0.028 -20.368 1.00 76.06 111 SER A C 1
ATOM 882 O O . SER A 1 111 ? 26.479 -0.881 -20.407 1.00 76.06 111 SER A O 1
ATOM 884 N N . GLY A 1 112 ? 25.188 0.601 -21.475 1.00 81.06 112 GLY A N 1
ATOM 885 C CA . GLY A 1 112 ? 25.702 0.352 -22.818 1.00 81.06 112 GLY A CA 1
ATOM 886 C C . GLY A 1 112 ? 24.970 1.166 -23.885 1.00 81.06 112 GLY A C 1
ATOM 887 O O . GLY A 1 112 ? 24.180 2.051 -23.569 1.00 81.06 112 GLY A O 1
ATOM 888 N N . ALA A 1 113 ? 25.243 0.844 -25.153 1.00 85.44 113 ALA A N 1
ATOM 889 C CA . ALA A 1 113 ? 24.584 1.482 -26.289 1.00 85.44 113 ALA A CA 1
ATOM 890 C C . ALA A 1 113 ? 23.070 1.232 -26.281 1.00 85.44 113 ALA A C 1
ATOM 892 O O . ALA A 1 113 ? 22.612 0.146 -25.895 1.00 85.44 113 ALA A O 1
ATOM 893 N N . LEU A 1 114 ? 22.304 2.212 -26.756 1.00 90.06 114 LEU A N 1
ATOM 894 C CA . LEU A 1 114 ? 20.854 2.095 -26.801 1.00 90.06 114 LEU A CA 1
ATOM 895 C C . LEU A 1 114 ? 20.377 0.932 -27.699 1.00 90.06 114 LEU A C 1
ATOM 897 O O . LEU A 1 114 ? 20.973 0.638 -28.741 1.00 90.06 114 LEU A O 1
ATOM 901 N N . PRO A 1 115 ? 19.274 0.253 -27.324 1.00 91.25 115 PRO A N 1
ATOM 902 C CA . PRO A 1 115 ? 18.703 -0.825 -28.123 1.00 91.25 115 PRO A CA 1
ATOM 903 C C . PRO A 1 115 ? 18.197 -0.374 -29.502 1.00 91.25 115 PRO A C 1
ATOM 905 O O . PRO A 1 115 ? 17.819 0.773 -29.720 1.00 91.25 115 PRO A O 1
ATOM 908 N N . ALA A 1 116 ? 18.069 -1.327 -30.429 1.00 93.19 116 ALA A N 1
ATOM 909 C CA . ALA A 1 116 ? 17.415 -1.085 -31.715 1.00 93.19 116 ALA A CA 1
ATOM 910 C C . ALA A 1 116 ? 15.904 -0.804 -31.565 1.00 93.19 116 ALA A C 1
ATOM 912 O O . ALA A 1 116 ? 15.262 -1.258 -30.612 1.00 93.19 116 ALA A O 1
ATOM 913 N N . LEU A 1 117 ? 15.296 -0.158 -32.575 1.00 95.06 117 LEU A N 1
ATOM 914 C CA . LEU A 1 117 ? 13.858 0.169 -32.597 1.00 95.06 117 LEU A CA 1
ATOM 915 C C . LEU A 1 117 ? 12.956 -1.044 -32.321 1.00 95.06 117 LEU A C 1
ATOM 917 O O . LEU A 1 117 ? 11.913 -0.920 -31.680 1.00 95.06 117 LEU A O 1
ATOM 921 N N . THR A 1 118 ? 13.346 -2.229 -32.791 1.00 94.75 118 THR A N 1
ATOM 922 C CA . THR A 1 118 ? 12.602 -3.480 -32.582 1.00 94.75 118 THR A CA 1
ATOM 923 C C . THR A 1 118 ? 12.476 -3.843 -31.103 1.00 94.75 118 THR A C 1
ATOM 925 O O . THR A 1 118 ? 11.441 -4.351 -30.680 1.00 94.75 118 THR A O 1
ATOM 928 N N . VAL A 1 119 ? 13.496 -3.547 -30.294 1.00 93.56 119 VAL A N 1
ATOM 929 C CA . VAL A 1 119 ? 13.470 -3.795 -28.848 1.00 93.56 119 VAL A CA 1
ATOM 930 C C . VAL A 1 119 ? 12.525 -2.807 -28.170 1.00 93.56 119 VAL A C 1
ATOM 932 O O . VAL A 1 119 ? 11.643 -3.236 -27.425 1.00 93.56 119 VAL A O 1
ATOM 935 N N . PHE A 1 120 ? 12.619 -1.513 -28.486 1.00 93.62 120 PHE A N 1
ATOM 936 C CA . PHE A 1 120 ? 11.703 -0.507 -27.939 1.00 93.62 120 PHE A CA 1
ATOM 937 C C . PHE A 1 120 ? 10.243 -0.793 -28.301 1.00 93.62 120 PHE A C 1
ATOM 939 O O . PHE A 1 120 ? 9.380 -0.848 -27.427 1.00 93.62 120 PHE A O 1
ATOM 946 N N . THR A 1 121 ? 9.964 -1.068 -29.575 1.00 94.06 121 THR A N 1
ATOM 947 C CA . THR A 1 121 ? 8.605 -1.380 -30.049 1.00 94.06 121 THR A CA 1
ATOM 948 C C . THR A 1 121 ? 8.042 -2.661 -29.434 1.00 94.06 121 THR A C 1
ATOM 950 O O . THR A 1 121 ? 6.848 -2.701 -29.140 1.00 94.06 121 THR A O 1
ATOM 953 N N . SER A 1 122 ? 8.882 -3.666 -29.148 1.00 94.50 122 SER A N 1
ATOM 954 C CA . SER A 1 122 ? 8.446 -4.889 -28.455 1.00 94.50 122 SER A CA 1
ATOM 955 C C . SER A 1 122 ? 7.956 -4.640 -27.022 1.00 94.50 122 SER A C 1
ATOM 957 O O . SER A 1 122 ? 7.102 -5.377 -26.532 1.00 94.50 122 SER A O 1
ATOM 959 N N . ARG A 1 123 ? 8.453 -3.585 -26.359 1.00 94.12 123 ARG A N 1
ATOM 960 C CA . ARG A 1 123 ? 8.081 -3.199 -24.984 1.00 94.12 123 ARG A CA 1
ATOM 961 C C . ARG A 1 123 ? 7.056 -2.066 -24.934 1.00 94.12 123 ARG A C 1
ATOM 963 O O . ARG A 1 123 ? 6.373 -1.908 -23.924 1.00 94.12 123 ARG A O 1
ATOM 970 N N . ALA A 1 124 ? 6.927 -1.289 -26.010 1.00 93.50 124 ALA A N 1
ATOM 971 C CA . ALA A 1 124 ? 6.166 -0.042 -26.034 1.00 93.50 124 ALA A CA 1
ATOM 972 C C . ALA A 1 124 ? 4.696 -0.207 -25.627 1.00 93.50 124 ALA A C 1
ATOM 974 O O . ALA A 1 124 ? 4.189 0.612 -24.867 1.00 93.50 124 ALA A O 1
ATOM 975 N N . ALA A 1 125 ? 4.020 -1.265 -26.089 1.00 93.62 125 ALA A N 1
ATOM 976 C CA . ALA A 1 125 ? 2.622 -1.513 -25.732 1.00 93.62 125 ALA A CA 1
ATOM 977 C C . ALA A 1 125 ? 2.456 -1.752 -24.222 1.00 93.62 125 ALA A C 1
ATOM 979 O O . ALA A 1 125 ? 1.668 -1.062 -23.582 1.00 93.62 125 ALA A O 1
ATOM 980 N N . ALA A 1 126 ? 3.265 -2.647 -23.648 1.00 93.75 126 ALA A N 1
ATOM 981 C CA . ALA A 1 126 ? 3.228 -2.955 -22.220 1.00 93.75 126 ALA A CA 1
ATOM 982 C C . ALA A 1 126 ? 3.593 -1.736 -21.359 1.00 93.75 126 ALA A C 1
ATOM 984 O O . ALA A 1 126 ? 2.925 -1.456 -20.368 1.00 93.75 126 ALA A O 1
ATOM 985 N N . ASN A 1 127 ? 4.619 -0.977 -21.752 1.00 94.44 127 ASN A N 1
ATOM 986 C CA . ASN A 1 127 ? 5.030 0.243 -21.055 1.00 94.44 127 ASN A CA 1
ATOM 987 C C . ASN A 1 127 ? 3.945 1.330 -21.117 1.00 94.44 127 ASN A C 1
ATOM 989 O O . ASN A 1 127 ? 3.632 1.957 -20.105 1.00 94.44 127 ASN A O 1
ATOM 993 N N . ARG A 1 128 ? 3.309 1.511 -22.281 1.00 95.31 128 ARG A N 1
ATOM 994 C CA . ARG A 1 128 ? 2.179 2.432 -22.443 1.00 95.31 128 ARG A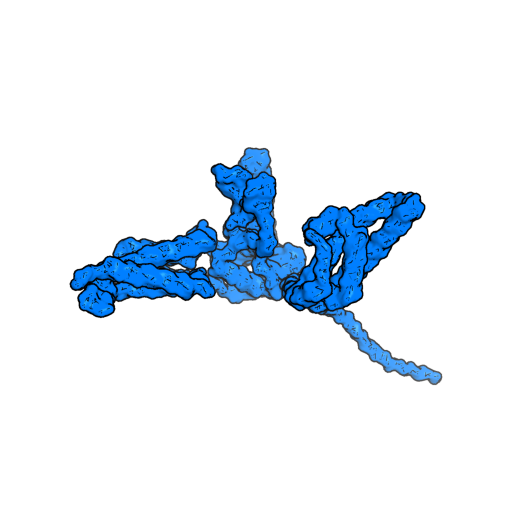 CA 1
ATOM 995 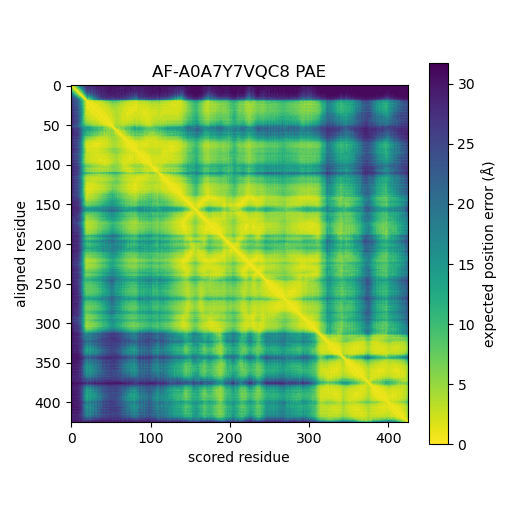C C . ARG A 1 128 ? 0.991 2.017 -21.581 1.00 95.31 128 ARG A C 1
ATOM 997 O O . ARG A 1 128 ? 0.414 2.870 -20.918 1.00 95.31 128 ARG A O 1
ATOM 1004 N N . GLU A 1 129 ? 0.627 0.739 -21.565 1.00 94.38 129 GLU A N 1
ATOM 1005 C CA . GLU A 1 129 ? -0.440 0.227 -20.697 1.00 94.38 129 GLU A CA 1
ATOM 1006 C C . GLU A 1 129 ? -0.123 0.465 -19.217 1.00 94.38 129 GLU A C 1
ATOM 1008 O O . GLU A 1 129 ? -0.986 0.943 -18.481 1.00 94.38 129 GLU A O 1
ATOM 1013 N N . ARG A 1 130 ? 1.128 0.236 -18.795 1.00 92.62 130 ARG A N 1
ATOM 1014 C CA . ARG A 1 130 ? 1.591 0.523 -17.429 1.00 92.62 130 ARG A CA 1
ATOM 1015 C C . ARG A 1 130 ? 1.458 2.009 -17.080 1.00 92.62 130 ARG A C 1
ATOM 1017 O O . ARG A 1 130 ? 0.944 2.339 -16.013 1.00 92.62 130 ARG A O 1
ATOM 1024 N N . PHE A 1 131 ? 1.852 2.901 -17.992 1.00 93.44 131 PHE A N 1
ATOM 1025 C CA . PHE A 1 131 ? 1.668 4.345 -17.821 1.00 93.44 131 PHE A CA 1
ATOM 1026 C C . PHE A 1 131 ? 0.188 4.715 -17.703 1.00 93.44 131 PHE A C 1
ATOM 1028 O O . PHE A 1 131 ? -0.182 5.462 -16.803 1.00 93.44 131 PHE A O 1
ATOM 1035 N N . LEU A 1 132 ? -0.668 4.206 -18.595 1.00 93.44 132 LEU A N 1
ATOM 1036 C CA . LEU A 1 132 ? -2.099 4.516 -18.581 1.00 93.44 132 LEU A CA 1
ATOM 1037 C C . LEU A 1 132 ? -2.766 4.020 -17.296 1.00 93.44 132 LEU A C 1
ATOM 1039 O O . LEU A 1 132 ? -3.580 4.744 -16.730 1.00 93.44 132 LEU A O 1
ATOM 1043 N N . ALA A 1 133 ? -2.391 2.835 -16.809 1.00 90.44 133 ALA A N 1
ATOM 1044 C CA . ALA A 1 133 ? -2.864 2.307 -15.534 1.00 90.44 133 ALA A CA 1
ATOM 1045 C C . ALA A 1 133 ? -2.423 3.190 -14.355 1.00 90.44 133 ALA A C 1
ATOM 1047 O O . ALA A 1 133 ? -3.253 3.570 -13.534 1.00 90.44 133 ALA A O 1
ATOM 1048 N N . SER A 1 134 ? -1.147 3.587 -14.310 1.00 89.12 134 SER A N 1
ATOM 1049 C CA . SER A 1 134 ? -0.625 4.497 -13.281 1.00 89.12 134 SER A CA 1
ATOM 1050 C C . SER A 1 134 ? -1.299 5.875 -13.324 1.00 89.12 134 SER A C 1
ATOM 1052 O O . SER A 1 134 ? -1.694 6.411 -12.291 1.00 89.12 134 SER A O 1
ATOM 1054 N N . ALA A 1 135 ? -1.508 6.430 -14.520 1.00 89.81 135 ALA A N 1
ATOM 1055 C CA . ALA A 1 135 ? -2.210 7.693 -14.714 1.00 89.81 135 ALA A CA 1
ATOM 1056 C C . ALA A 1 135 ? -3.678 7.605 -14.277 1.00 89.81 135 ALA A C 1
ATOM 1058 O O . ALA A 1 135 ? -4.162 8.501 -13.590 1.00 89.81 135 ALA A O 1
ATOM 1059 N N . ALA A 1 136 ? -4.376 6.525 -14.640 1.00 89.75 136 ALA A N 1
ATOM 1060 C CA . ALA A 1 136 ? -5.751 6.281 -14.213 1.00 89.75 136 ALA A CA 1
ATOM 1061 C C . ALA A 1 136 ? -5.856 6.153 -12.687 1.00 89.75 136 ALA A C 1
ATOM 1063 O O . ALA A 1 136 ? -6.783 6.700 -12.095 1.00 89.75 136 ALA A O 1
ATOM 1064 N N . GLU A 1 137 ? -4.891 5.487 -12.049 1.00 88.81 137 GLU A N 1
ATOM 1065 C CA . GLU A 1 137 ? -4.812 5.394 -10.592 1.00 88.81 137 GLU A CA 1
ATOM 1066 C C . GLU A 1 137 ? -4.596 6.773 -9.957 1.00 88.81 137 GLU A C 1
ATOM 1068 O O . GLU A 1 137 ? -5.328 7.155 -9.048 1.00 88.81 137 GLU A O 1
ATOM 1073 N N . GLY A 1 138 ? -3.652 7.564 -10.478 1.00 87.00 138 GLY A N 1
ATOM 1074 C CA . GLY A 1 138 ? -3.346 8.909 -9.982 1.00 87.00 138 GLY A CA 1
ATOM 1075 C C . GLY A 1 138 ? -4.487 9.922 -10.136 1.00 87.00 138 GLY A C 1
ATOM 1076 O O . GLY A 1 138 ? -4.515 10.917 -9.417 1.00 87.00 138 GLY A O 1
ATOM 1077 N N . MET A 1 139 ? -5.443 9.674 -11.037 1.00 89.12 139 MET A N 1
ATOM 1078 C CA . MET A 1 139 ? -6.643 10.506 -11.197 1.00 89.12 139 MET A CA 1
ATOM 1079 C C . MET A 1 139 ? -7.691 10.291 -10.105 1.00 89.12 139 MET A C 1
ATOM 1081 O O . MET A 1 139 ? -8.592 11.118 -9.961 1.00 89.12 139 MET A O 1
ATOM 1085 N N . LYS A 1 140 ? -7.612 9.186 -9.361 1.00 92.56 140 LYS A N 1
ATOM 1086 C CA . LYS A 1 140 ? -8.550 8.907 -8.280 1.00 92.56 140 LYS A CA 1
ATOM 1087 C C . LYS A 1 140 ? -8.301 9.889 -7.121 1.00 92.56 140 LYS A C 1
ATOM 1089 O O . LYS A 1 140 ? -7.157 10.003 -6.667 1.00 92.56 140 LYS A O 1
ATOM 1094 N N . PRO A 1 141 ? -9.327 10.605 -6.637 1.00 93.81 141 PRO A N 1
ATOM 1095 C CA . PRO A 1 141 ? -9.162 11.695 -5.682 1.00 93.81 141 PRO A CA 1
ATOM 1096 C C . PRO A 1 141 ? -8.711 11.228 -4.300 1.00 93.81 141 PRO A C 1
ATOM 1098 O O . PRO A 1 141 ? -7.976 11.961 -3.651 1.00 93.81 141 PRO A O 1
ATOM 1101 N N . PHE A 1 142 ? -9.098 10.032 -3.855 1.00 95.88 142 PHE A N 1
ATOM 1102 C CA . PHE A 1 142 ? -8.791 9.579 -2.500 1.00 95.88 142 PHE A CA 1
ATOM 1103 C C . PHE A 1 142 ? -7.608 8.622 -2.486 1.00 95.88 142 PHE A C 1
ATOM 1105 O O . PHE A 1 142 ? -7.645 7.624 -3.202 1.00 95.88 142 PHE A O 1
ATOM 1112 N N . SER A 1 143 ? -6.587 8.885 -1.673 1.00 96.31 143 SER A N 1
ATOM 1113 C CA . SER A 1 143 ? -5.532 7.915 -1.358 1.00 96.31 143 SER A CA 1
ATOM 1114 C C . SER A 1 143 ? -5.805 7.229 -0.026 1.00 96.31 143 SER A C 1
ATOM 1116 O O . SER A 1 143 ? -6.411 7.811 0.875 1.00 96.31 143 SER A O 1
ATOM 1118 N N . VAL A 1 144 ? -5.367 5.977 0.081 1.00 96.44 144 VAL A N 1
ATOM 1119 C CA . VAL A 1 144 ? -5.454 5.180 1.304 1.00 96.44 144 VAL A CA 1
ATOM 1120 C C . VAL A 1 144 ? -4.051 4.821 1.749 1.00 96.44 144 VAL A C 1
ATOM 1122 O O . VAL A 1 144 ? -3.322 4.115 1.049 1.00 96.44 144 VAL A O 1
ATOM 1125 N N . GLU A 1 145 ? -3.699 5.290 2.931 1.00 95.62 145 GLU A N 1
ATOM 1126 C CA . GLU A 1 145 ? -2.414 5.067 3.570 1.00 95.62 145 GLU A CA 1
ATOM 1127 C C . GLU A 1 145 ? -2.623 4.332 4.891 1.00 95.62 145 GLU A C 1
ATOM 1129 O O . GLU A 1 145 ? -3.675 4.428 5.533 1.00 95.62 145 GLU A O 1
ATOM 1134 N N . VAL A 1 146 ? -1.622 3.560 5.289 1.00 95.19 146 VAL A N 1
ATOM 1135 C CA . VAL A 1 146 ? -1.568 2.935 6.607 1.00 95.19 146 VAL A CA 1
ATOM 1136 C C . VAL A 1 146 ? -0.330 3.437 7.301 1.00 95.19 146 VAL A C 1
ATOM 1138 O O . VAL A 1 146 ? 0.773 3.148 6.849 1.00 95.19 146 VAL A O 1
ATOM 1141 N N . ASP A 1 147 ? -0.520 4.144 8.405 1.00 94.25 147 ASP A N 1
ATOM 1142 C CA . ASP A 1 147 ? 0.552 4.509 9.317 1.00 94.25 147 ASP A CA 1
ATOM 1143 C C . ASP A 1 147 ? 0.836 3.343 10.255 1.00 94.25 147 ASP A C 1
ATOM 1145 O O . ASP A 1 147 ? -0.076 2.676 10.759 1.00 94.25 147 ASP A O 1
ATOM 1149 N N . GLY A 1 148 ? 2.112 3.117 10.527 1.00 92.81 148 GLY A N 1
ATOM 1150 C CA . GLY A 1 148 ? 2.555 2.050 11.400 1.00 92.81 148 GLY A CA 1
ATOM 1151 C C . GLY A 1 148 ? 4.037 2.148 11.709 1.00 92.81 148 GLY A C 1
ATOM 1152 O O . GLY A 1 148 ? 4.620 3.234 11.748 1.00 92.81 148 GLY A O 1
ATOM 1153 N N . ARG A 1 149 ? 4.649 0.992 11.957 1.00 91.88 149 ARG A N 1
ATOM 1154 C CA . ARG A 1 149 ? 6.088 0.886 12.188 1.00 91.88 149 ARG A CA 1
ATOM 1155 C C . ARG A 1 149 ? 6.721 -0.077 11.207 1.00 91.88 149 ARG A C 1
ATOM 1157 O O . ARG A 1 149 ? 6.192 -1.164 11.009 1.00 91.88 149 ARG A O 1
ATOM 1164 N N . ILE A 1 150 ? 7.858 0.305 10.648 1.00 93.12 150 ILE A N 1
ATOM 1165 C CA . ILE A 1 150 ? 8.657 -0.522 9.751 1.00 93.12 150 ILE A CA 1
ATOM 1166 C C . ILE A 1 150 ? 9.896 -0.998 10.513 1.00 93.12 150 ILE A C 1
ATOM 1168 O O . ILE A 1 150 ? 10.550 -0.211 11.197 1.00 93.12 150 ILE A O 1
ATOM 1172 N N . GLU A 1 151 ? 10.180 -2.292 10.434 1.00 92.44 151 GLU A N 1
ATOM 1173 C CA . GLU A 1 151 ? 11.379 -2.919 10.988 1.00 92.44 151 GLU A CA 1
ATOM 1174 C C . GLU A 1 151 ? 12.522 -2.875 9.975 1.00 92.44 151 GLU A C 1
ATOM 1176 O O . GLU A 1 151 ? 12.313 -3.206 8.808 1.00 92.44 151 GLU A O 1
ATOM 1181 N N . TYR A 1 152 ? 13.724 -2.551 10.435 1.00 90.94 152 TYR A N 1
ATOM 1182 C CA . TYR A 1 152 ? 14.955 -2.526 9.650 1.00 90.94 152 TYR A CA 1
ATOM 1183 C C . TYR A 1 152 ? 16.063 -3.311 10.363 1.00 90.94 152 TYR A C 1
ATOM 1185 O O . TYR A 1 152 ? 16.043 -3.422 11.595 1.00 90.94 152 TYR A O 1
ATOM 1193 N N . PRO A 1 153 ? 17.028 -3.875 9.621 1.00 90.94 153 PRO A N 1
ATOM 1194 C CA . PRO A 1 153 ? 18.221 -4.458 10.220 1.00 90.94 153 PRO A CA 1
ATOM 1195 C C . PRO A 1 153 ? 19.108 -3.366 10.830 1.00 90.94 153 PRO A C 1
ATOM 1197 O O . PRO A 1 153 ? 19.315 -2.324 10.217 1.00 90.94 153 PRO A O 1
ATOM 1200 N N . GLU A 1 154 ? 19.656 -3.626 12.018 1.00 90.56 154 GLU A N 1
ATOM 1201 C CA . GLU A 1 154 ? 20.729 -2.802 12.589 1.00 90.56 154 GLU A CA 1
ATOM 1202 C C . GLU A 1 154 ? 22.005 -2.923 11.754 1.00 90.56 154 GLU A C 1
ATOM 1204 O O . GLU A 1 154 ? 22.283 -4.000 11.215 1.00 90.56 154 GLU A O 1
ATOM 1209 N N . ASP A 1 155 ? 22.806 -1.857 11.709 1.00 88.06 155 ASP A N 1
ATOM 1210 C CA . ASP A 1 155 ? 24.081 -1.779 10.978 1.00 88.06 155 ASP A CA 1
ATOM 1211 C C . ASP A 1 155 ? 25.038 -2.923 11.339 1.00 88.06 155 ASP A C 1
ATOM 1213 O O . ASP A 1 155 ? 25.656 -3.527 10.458 1.00 88.06 155 ASP A O 1
ATOM 1217 N N . ASP A 1 156 ? 25.102 -3.274 12.628 1.00 85.56 156 ASP A N 1
ATOM 1218 C CA . ASP A 1 156 ? 25.760 -4.484 13.119 1.00 85.56 156 ASP A CA 1
ATOM 1219 C C . ASP A 1 156 ? 24.692 -5.543 13.480 1.00 85.56 156 ASP A C 1
ATOM 1221 O O . ASP A 1 156 ? 23.891 -5.335 14.400 1.00 85.56 156 ASP A O 1
ATOM 1225 N N . PRO A 1 157 ? 24.675 -6.707 12.790 1.00 83.12 157 PRO A N 1
ATOM 1226 C CA . PRO A 1 157 ? 23.671 -7.746 13.007 1.00 83.12 157 PRO A CA 1
ATOM 1227 C C . PRO A 1 157 ? 23.625 -8.306 14.434 1.00 83.12 157 PRO A C 1
ATOM 1229 O O . PRO A 1 157 ? 22.633 -8.946 14.788 1.00 83.12 157 PRO A O 1
ATOM 1232 N N . ILE A 1 158 ? 24.656 -8.092 15.259 1.00 86.88 158 ILE A N 1
ATOM 1233 C CA . ILE A 1 158 ? 24.660 -8.502 16.671 1.00 86.88 158 ILE A CA 1
ATOM 1234 C C . ILE A 1 158 ? 23.565 -7.773 17.465 1.00 86.88 158 ILE A C 1
ATOM 1236 O O . ILE A 1 158 ? 23.011 -8.353 18.401 1.00 86.88 158 ILE A O 1
ATOM 1240 N N . PHE A 1 159 ? 23.217 -6.540 17.085 1.00 85.12 159 PHE A N 1
ATOM 1241 C CA . PHE A 1 159 ? 22.179 -5.752 17.760 1.00 85.12 159 PHE A CA 1
ATOM 1242 C C . PHE A 1 159 ? 20.759 -6.056 17.262 1.00 85.12 159 PHE A C 1
ATOM 1244 O O . PHE A 1 159 ? 19.788 -5.637 17.888 1.00 85.12 159 PHE A O 1
ATOM 1251 N N . GLY A 1 160 ? 20.621 -6.865 16.207 1.00 88.94 160 GLY A N 1
ATOM 1252 C CA . GLY A 1 160 ? 19.335 -7.347 15.713 1.00 88.94 160 GLY A CA 1
ATOM 1253 C C . GLY A 1 160 ? 18.659 -6.365 14.759 1.00 88.94 160 GLY A C 1
ATOM 1254 O O . GLY A 1 160 ? 19.164 -6.114 13.664 1.00 88.94 160 GLY A O 1
ATOM 1255 N N . THR A 1 161 ? 17.476 -5.886 15.138 1.00 90.88 161 THR A N 1
ATOM 1256 C CA . THR A 1 161 ? 16.617 -5.026 14.315 1.00 90.88 161 THR A CA 1
ATOM 1257 C C . THR A 1 161 ? 16.086 -3.842 15.116 1.00 90.88 161 THR A C 1
ATOM 1259 O O . THR A 1 161 ? 15.917 -3.920 16.336 1.00 90.88 161 THR A O 1
ATOM 1262 N N . TYR A 1 162 ? 15.757 -2.757 14.418 1.00 88.50 162 TYR A N 1
ATOM 1263 C CA . TYR A 1 162 ? 15.113 -1.582 14.997 1.00 88.50 162 TYR A CA 1
ATOM 1264 C C . TYR A 1 162 ? 13.830 -1.235 14.245 1.00 88.50 162 TYR A C 1
ATOM 1266 O O . TYR A 1 162 ? 13.594 -1.683 13.127 1.00 88.50 162 TYR A O 1
ATOM 1274 N N . TRP A 1 163 ? 12.966 -0.443 14.882 1.00 90.19 163 TRP A N 1
ATOM 1275 C CA . TRP A 1 163 ? 11.652 -0.091 14.346 1.00 90.19 163 TRP A CA 1
ATOM 1276 C C . TRP A 1 163 ? 11.486 1.421 14.241 1.00 90.19 163 TRP A C 1
ATOM 1278 O O . TRP A 1 163 ? 11.550 2.120 15.258 1.00 90.19 163 TRP A O 1
ATOM 1288 N N . GLN A 1 164 ? 11.134 1.912 13.059 1.00 89.81 164 GLN A N 1
ATOM 1289 C CA . GLN A 1 164 ? 10.867 3.325 12.793 1.00 89.81 164 GLN A CA 1
ATOM 1290 C C . GLN A 1 164 ? 9.396 3.549 12.421 1.00 89.81 164 GLN A C 1
ATOM 1292 O O . GLN A 1 164 ? 8.731 2.635 11.943 1.00 89.81 164 GLN A O 1
ATOM 1297 N N . ASP A 1 165 ? 8.862 4.745 12.682 1.00 91.00 165 ASP A N 1
ATOM 1298 C CA . ASP A 1 165 ? 7.550 5.141 12.158 1.00 91.00 165 ASP A CA 1
ATOM 1299 C C . ASP A 1 165 ? 7.606 5.223 10.621 1.00 91.00 165 ASP A C 1
ATOM 1301 O O . ASP A 1 165 ? 8.574 5.737 10.060 1.00 91.00 165 ASP A O 1
ATOM 1305 N N . GLY A 1 166 ? 6.569 4.742 9.942 1.00 91.25 166 GLY A N 1
ATOM 1306 C CA . GLY A 1 166 ? 6.476 4.792 8.485 1.00 91.25 166 GLY A CA 1
ATOM 1307 C C . GLY A 1 166 ? 5.061 4.522 7.996 1.00 91.25 166 GLY A C 1
ATOM 1308 O O . GLY A 1 166 ? 4.188 4.153 8.788 1.00 91.25 166 GLY A O 1
ATOM 1309 N N . SER A 1 167 ? 4.839 4.700 6.697 1.00 92.50 167 SER A N 1
ATOM 1310 C CA . SER A 1 167 ? 3.535 4.498 6.076 1.00 92.50 167 SER A CA 1
ATOM 1311 C C . SER A 1 167 ? 3.621 3.652 4.809 1.00 92.50 167 SER A C 1
ATOM 1313 O O . SER A 1 167 ? 4.643 3.625 4.123 1.00 92.50 167 SER A O 1
ATOM 1315 N N . ILE A 1 168 ? 2.536 2.937 4.510 1.00 92.56 168 ILE A N 1
ATOM 1316 C CA . ILE A 1 168 ? 2.366 2.169 3.272 1.00 92.56 168 ILE A CA 1
ATOM 1317 C C . ILE A 1 168 ? 1.149 2.710 2.526 1.00 92.56 168 ILE A C 1
ATOM 1319 O O . ILE A 1 168 ? 0.062 2.822 3.094 1.00 92.56 168 ILE A O 1
ATOM 1323 N N . CYS A 1 169 ? 1.315 3.002 1.236 1.00 91.44 169 CYS A N 1
ATOM 1324 C CA . CYS A 1 169 ? 0.211 3.360 0.349 1.00 91.44 169 CYS A CA 1
ATOM 1325 C C . CYS A 1 169 ? -0.470 2.089 -0.173 1.00 91.44 169 CYS A C 1
ATOM 1327 O O . CYS A 1 169 ? 0.160 1.269 -0.840 1.00 91.44 169 CYS A O 1
ATOM 1329 N N . LEU A 1 170 ? -1.761 1.926 0.114 1.00 91.69 170 LEU A N 1
ATOM 1330 C CA . LEU A 1 170 ? -2.538 0.778 -0.358 1.00 91.69 170 LEU A CA 1
ATOM 1331 C C . LEU A 1 170 ? -3.123 0.997 -1.759 1.00 91.69 170 LEU A C 1
ATOM 1333 O O . LEU A 1 170 ? -3.471 0.032 -2.441 1.00 91.69 170 LEU A O 1
ATOM 1337 N N . GLY A 1 171 ? -3.260 2.256 -2.180 1.00 91.56 171 GLY A N 1
ATOM 1338 C CA . GLY A 1 171 ? -3.811 2.639 -3.477 1.00 91.56 171 GLY A CA 1
ATOM 1339 C C . GLY A 1 171 ? -4.749 3.836 -3.386 1.00 91.56 171 GLY A C 1
ATOM 1340 O O . GLY A 1 171 ? -4.749 4.577 -2.397 1.00 91.56 171 GLY A O 1
ATOM 1341 N N . ARG A 1 172 ? -5.541 4.045 -4.441 1.00 94.56 172 ARG A N 1
ATOM 1342 C CA . ARG A 1 172 ? -6.467 5.173 -4.556 1.00 94.56 172 ARG A CA 1
ATOM 1343 C C . ARG A 1 172 ? -7.875 4.727 -4.964 1.00 94.56 172 ARG A C 1
ATOM 1345 O O . ARG A 1 172 ? -8.074 3.657 -5.553 1.00 94.56 172 ARG A O 1
ATOM 1352 N N . ALA A 1 173 ? -8.869 5.568 -4.686 1.00 95.69 173 ALA A N 1
ATOM 1353 C CA . ALA A 1 173 ? -10.292 5.295 -4.901 1.00 95.69 173 ALA A CA 1
ATOM 1354 C C . ALA A 1 173 ? -11.078 6.521 -5.404 1.00 95.69 173 ALA A C 1
ATOM 1356 O O . ALA A 1 173 ? -10.673 7.667 -5.180 1.00 95.69 173 ALA A O 1
ATOM 1357 N N . TRP A 1 174 ? -12.208 6.286 -6.087 1.00 93.88 174 TRP A N 1
ATOM 1358 C CA . TRP A 1 174 ? -13.081 7.365 -6.572 1.00 93.88 174 TRP A CA 1
ATOM 1359 C C . TRP A 1 174 ? -13.974 7.941 -5.485 1.00 93.88 174 TRP A C 1
ATOM 1361 O O . TRP A 1 174 ? -14.348 9.109 -5.558 1.00 93.88 174 TRP A O 1
ATOM 1371 N N . THR A 1 175 ? -14.304 7.128 -4.486 1.00 95.38 175 THR A N 1
ATOM 1372 C CA . THR A 1 175 ? -15.188 7.505 -3.384 1.00 95.38 175 THR A CA 1
ATOM 1373 C C . THR A 1 175 ? -14.574 7.120 -2.045 1.00 95.38 175 THR A C 1
ATOM 1375 O O . THR A 1 175 ? -13.724 6.229 -1.966 1.00 95.38 175 THR A O 1
ATOM 1378 N N . VAL A 1 176 ? -15.046 7.759 -0.973 1.00 95.75 176 VAL A N 1
ATOM 1379 C CA . VAL A 1 176 ? -14.635 7.409 0.396 1.00 95.75 176 VAL A CA 1
ATOM 1380 C C . VAL A 1 176 ? -15.005 5.959 0.731 1.00 95.75 176 VAL A C 1
ATOM 1382 O O . VAL A 1 176 ? -14.216 5.258 1.353 1.00 95.75 176 VAL A O 1
ATOM 1385 N N . ALA A 1 177 ? -16.162 5.473 0.272 1.00 95.31 177 ALA A N 1
ATOM 1386 C CA . ALA A 1 177 ? -16.589 4.092 0.506 1.00 95.31 177 ALA A CA 1
ATOM 1387 C C . ALA A 1 177 ? -15.643 3.072 -0.154 1.00 95.31 177 ALA A C 1
ATOM 1389 O O . ALA A 1 177 ? -15.190 2.139 0.501 1.00 95.31 177 ALA A O 1
ATOM 1390 N N . GLU A 1 178 ? -15.262 3.296 -1.415 1.00 95.62 178 GLU A N 1
ATOM 1391 C CA . GLU A 1 178 ? -14.280 2.446 -2.103 1.00 95.62 178 GLU A CA 1
ATOM 1392 C C . GLU A 1 178 ? -12.903 2.478 -1.417 1.00 95.62 178 GLU A C 1
ATOM 1394 O O . GLU A 1 178 ? -12.229 1.452 -1.333 1.00 95.62 178 GLU A O 1
ATOM 1399 N N . ALA A 1 179 ? -12.483 3.636 -0.896 1.00 96.44 179 ALA A N 1
ATOM 1400 C CA . ALA A 1 179 ? -11.260 3.751 -0.101 1.00 96.44 179 ALA A CA 1
ATOM 1401 C C . ALA A 1 179 ? -11.336 2.906 1.186 1.00 96.44 179 ALA A C 1
ATOM 1403 O O . ALA A 1 179 ? -10.374 2.221 1.545 1.00 96.44 179 ALA A O 1
ATOM 1404 N N . MET A 1 180 ? -12.490 2.899 1.857 1.00 96.62 180 MET A N 1
ATOM 1405 C CA . MET A 1 180 ? -12.724 2.061 3.036 1.00 96.62 180 MET A CA 1
ATOM 1406 C C . MET A 1 180 ? -12.718 0.566 2.687 1.00 96.62 180 MET A C 1
ATOM 1408 O O . MET A 1 180 ? -12.140 -0.225 3.432 1.00 96.62 180 MET A O 1
ATOM 1412 N N . ASP A 1 181 ? -13.291 0.175 1.547 1.00 94.75 181 ASP A N 1
ATOM 1413 C CA . ASP A 1 181 ? -13.267 -1.209 1.053 1.00 94.75 181 ASP A CA 1
ATOM 1414 C C . ASP A 1 181 ? -11.850 -1.671 0.689 1.00 94.75 181 ASP A C 1
ATOM 1416 O O . ASP A 1 181 ? -11.484 -2.834 0.898 1.00 94.75 181 ASP A O 1
ATOM 1420 N N . LEU A 1 182 ? -11.021 -0.759 0.179 1.00 94.25 182 LEU A N 1
ATOM 1421 C CA . LEU A 1 182 ? -9.615 -1.014 -0.111 1.00 94.25 182 LEU A CA 1
ATOM 1422 C C . LEU A 1 182 ? -8.831 -1.276 1.186 1.00 94.25 182 LEU A C 1
ATOM 1424 O O . LEU A 1 182 ? -8.133 -2.291 1.281 1.00 94.25 182 LEU A O 1
ATOM 1428 N N . ALA A 1 183 ? -9.019 -0.439 2.212 1.00 95.06 183 ALA A N 1
ATOM 1429 C CA . ALA A 1 183 ? -8.465 -0.668 3.549 1.00 95.06 183 ALA A CA 1
ATOM 1430 C C . ALA A 1 183 ? -8.951 -2.001 4.151 1.00 95.06 183 ALA A C 1
ATOM 1432 O O . ALA A 1 183 ? -8.152 -2.787 4.661 1.00 95.06 183 ALA A O 1
ATOM 1433 N N . ALA A 1 184 ? -10.245 -2.304 4.023 1.00 93.06 184 ALA A N 1
ATOM 1434 C CA . ALA A 1 184 ? -10.850 -3.547 4.498 1.00 93.06 184 ALA A CA 1
ATOM 1435 C C . ALA A 1 184 ? -10.267 -4.785 3.806 1.00 93.06 184 ALA A C 1
ATOM 1437 O O . ALA A 1 184 ? -9.980 -5.798 4.448 1.00 93.06 184 ALA A O 1
ATOM 1438 N N . SER A 1 185 ? -10.041 -4.690 2.498 1.00 90.88 185 SER A N 1
ATOM 1439 C CA . SER A 1 185 ? -9.419 -5.747 1.704 1.00 90.88 185 SER A CA 1
ATOM 1440 C C . SER A 1 185 ? -7.967 -5.990 2.115 1.00 90.88 185 SER A C 1
ATOM 1442 O O . SER A 1 185 ? -7.539 -7.143 2.169 1.00 90.88 185 SER A O 1
ATOM 1444 N N . ALA A 1 186 ? -7.210 -4.933 2.421 1.00 90.00 186 ALA A N 1
ATOM 1445 C CA . ALA A 1 186 ? -5.850 -5.057 2.944 1.00 90.00 186 ALA A CA 1
ATOM 1446 C C . ALA A 1 186 ? -5.845 -5.684 4.348 1.00 90.00 186 ALA A C 1
ATOM 1448 O O . ALA A 1 186 ? -5.117 -6.645 4.592 1.00 90.00 186 ALA A O 1
ATOM 1449 N N . TRP A 1 187 ? -6.742 -5.230 5.227 1.00 89.88 187 TRP A N 1
ATOM 1450 C CA . TRP A 1 187 ? -6.910 -5.775 6.575 1.00 89.88 187 TRP A CA 1
ATOM 1451 C C . TRP A 1 187 ? -7.272 -7.264 6.595 1.00 89.88 187 TRP A C 1
ATOM 1453 O O . TRP A 1 187 ? -6.798 -8.001 7.460 1.00 89.88 187 TRP A O 1
ATOM 1463 N N . LEU A 1 188 ? -8.106 -7.719 5.655 1.00 85.50 188 LEU A N 1
ATOM 1464 C CA . LEU A 1 188 ? -8.472 -9.131 5.512 1.00 85.50 188 LEU A CA 1
ATOM 1465 C C . LEU A 1 188 ? -7.311 -10.001 5.035 1.00 85.50 188 LEU A C 1
ATOM 1467 O O . LEU A 1 188 ? -7.211 -11.153 5.449 1.00 85.50 188 LEU A O 1
ATOM 1471 N N . LYS A 1 189 ? -6.466 -9.474 4.142 1.00 82.12 189 LYS A N 1
ATOM 1472 C CA . LYS A 1 189 ? -5.279 -10.193 3.663 1.00 82.12 189 LYS A CA 1
ATOM 1473 C C . LYS A 1 189 ? -4.224 -10.313 4.757 1.00 82.12 189 LYS A C 1
ATOM 1475 O O . LYS A 1 189 ? -3.510 -11.309 4.780 1.00 82.12 189 LYS A O 1
ATOM 1480 N N . ASP A 1 190 ? -4.138 -9.306 5.628 1.00 80.12 190 ASP A N 1
ATOM 1481 C CA . ASP A 1 190 ? -3.164 -9.219 6.722 1.00 80.12 190 ASP A CA 1
ATOM 1482 C C . ASP A 1 190 ? -1.736 -9.557 6.257 1.00 80.12 190 ASP A C 1
ATOM 1484 O O . ASP A 1 190 ? -0.984 -10.337 6.853 1.00 80.12 190 ASP A O 1
ATOM 1488 N N . GLU A 1 191 ? -1.417 -9.011 5.086 1.00 77.31 191 GLU A N 1
ATOM 1489 C CA . GLU A 1 191 ? -0.144 -9.113 4.396 1.00 77.31 191 GLU A CA 1
ATOM 1490 C C . GLU A 1 191 ? 0.311 -7.686 4.119 1.00 77.31 191 GLU A C 1
ATOM 1492 O O . GLU A 1 191 ? -0.130 -7.048 3.163 1.00 77.31 191 GLU A O 1
ATOM 1497 N N . TRP A 1 192 ? 1.169 -7.191 5.003 1.00 84.88 192 TRP A N 1
ATOM 1498 C CA . TRP A 1 192 ? 1.740 -5.859 4.917 1.00 84.88 192 TRP A CA 1
ATOM 1499 C C . TRP A 1 192 ? 3.184 -5.984 4.454 1.00 84.88 192 TRP A C 1
ATOM 1501 O O . TRP A 1 192 ? 4.063 -6.324 5.247 1.00 84.88 192 TRP A O 1
ATOM 1511 N N . ASP A 1 193 ? 3.409 -5.786 3.158 1.00 83.75 193 ASP A N 1
ATOM 1512 C CA . ASP A 1 193 ? 4.750 -5.811 2.584 1.00 83.75 193 ASP A CA 1
ATOM 1513 C C . ASP A 1 193 ? 5.306 -4.381 2.529 1.00 83.75 193 ASP A C 1
ATOM 1515 O O . ASP A 1 193 ? 4.783 -3.567 1.766 1.00 83.75 193 ASP A O 1
ATOM 1519 N N . PRO A 1 194 ? 6.312 -4.036 3.355 1.00 86.06 194 PRO A N 1
ATOM 1520 C CA . PRO A 1 194 ? 6.936 -2.720 3.303 1.00 86.06 194 PRO A CA 1
ATOM 1521 C C . PRO A 1 194 ? 7.925 -2.577 2.138 1.00 86.06 194 PRO A C 1
ATOM 1523 O O . PRO A 1 194 ? 8.445 -1.482 1.936 1.00 86.06 194 PRO A O 1
ATOM 1526 N N . ARG A 1 195 ? 8.236 -3.655 1.403 1.00 87.81 195 ARG A N 1
ATOM 1527 C CA . ARG A 1 195 ? 9.169 -3.615 0.273 1.00 87.81 195 ARG A CA 1
ATOM 1528 C C . ARG A 1 195 ? 8.443 -3.233 -1.007 1.00 87.81 195 ARG A C 1
ATOM 1530 O O . ARG A 1 195 ? 7.387 -3.774 -1.331 1.00 87.81 195 ARG A O 1
ATOM 1537 N N . MET A 1 196 ? 9.045 -2.327 -1.767 1.00 81.38 196 MET A N 1
ATOM 1538 C CA . MET A 1 196 ? 8.552 -1.943 -3.082 1.00 81.38 196 MET A CA 1
ATOM 1539 C C . MET A 1 196 ? 9.039 -2.925 -4.149 1.00 81.38 196 MET A C 1
ATOM 1541 O O . MET A 1 196 ? 10.193 -3.356 -4.168 1.00 81.38 196 MET A O 1
ATOM 1545 N N . GLU A 1 197 ? 8.135 -3.302 -5.050 1.00 77.75 197 GLU A N 1
ATOM 1546 C CA . GLU A 1 197 ? 8.452 -4.228 -6.133 1.00 77.75 197 GLU A CA 1
ATOM 1547 C C . GLU A 1 197 ? 9.475 -3.600 -7.093 1.00 77.75 197 GLU A C 1
ATOM 1549 O O . GLU A 1 197 ? 9.240 -2.537 -7.665 1.00 77.75 197 GLU A O 1
ATOM 1554 N N . GLY A 1 198 ? 10.600 -4.288 -7.300 1.00 74.94 198 GLY A N 1
ATOM 1555 C CA . GLY A 1 198 ? 11.653 -3.860 -8.223 1.00 74.94 198 GLY A CA 1
ATOM 1556 C C . GLY A 1 198 ? 12.733 -2.966 -7.611 1.00 74.94 198 GLY A C 1
ATOM 1557 O O . GLY A 1 198 ? 13.680 -2.636 -8.323 1.00 74.94 198 GLY A O 1
ATOM 1558 N N . GLU A 1 199 ? 12.637 -2.616 -6.326 1.00 81.12 199 GLU A N 1
ATOM 1559 C CA . GLU A 1 199 ? 13.733 -1.952 -5.616 1.00 81.12 199 GLU A CA 1
ATOM 1560 C C . GLU A 1 199 ? 14.785 -2.960 -5.140 1.00 81.12 199 GLU A C 1
ATOM 1562 O O . GLU A 1 199 ? 14.462 -4.022 -4.600 1.00 81.12 199 GLU A O 1
ATOM 1567 N N . ASP A 1 200 ? 16.056 -2.613 -5.352 1.00 84.12 200 ASP A N 1
ATOM 1568 C CA . ASP A 1 200 ? 17.191 -3.331 -4.782 1.00 84.12 200 ASP A CA 1
ATOM 1569 C C . ASP A 1 200 ? 17.568 -2.686 -3.448 1.00 84.12 200 ASP A C 1
ATOM 1571 O O . ASP A 1 200 ? 18.001 -1.537 -3.398 1.00 84.12 200 ASP A O 1
ATOM 1575 N N . TYR A 1 201 ? 17.386 -3.441 -2.370 1.00 87.81 201 TYR A N 1
ATOM 1576 C CA . TYR A 1 201 ? 17.733 -3.020 -1.015 1.00 87.81 201 TYR A CA 1
ATOM 1577 C C . TYR A 1 201 ? 19.139 -3.468 -0.597 1.00 87.81 201 TYR A C 1
ATOM 1579 O O . TYR A 1 201 ? 19.495 -3.387 0.582 1.00 87.81 201 TYR A O 1
ATOM 1587 N N . TYR A 1 202 ? 19.934 -3.989 -1.535 1.00 88.88 202 TYR A N 1
ATOM 1588 C CA . TYR A 1 202 ? 21.319 -4.338 -1.280 1.00 88.88 202 TYR A CA 1
ATOM 1589 C C . TYR A 1 202 ? 22.163 -3.082 -1.064 1.00 88.88 202 TYR A C 1
ATOM 1591 O O . TYR A 1 202 ? 22.384 -2.281 -1.974 1.00 88.88 202 TYR A O 1
ATOM 1599 N N . ASP A 1 203 ? 22.704 -2.961 0.140 1.00 88.12 203 ASP A N 1
ATOM 1600 C CA . ASP A 1 203 ? 23.650 -1.920 0.485 1.00 88.12 203 ASP A CA 1
ATOM 1601 C C . ASP A 1 203 ? 25.083 -2.427 0.260 1.00 88.12 203 ASP A C 1
ATOM 1603 O O . ASP A 1 203 ? 25.495 -3.475 0.774 1.00 88.12 203 ASP A O 1
ATOM 1607 N N . ARG A 1 204 ? 25.853 -1.692 -0.551 1.00 86.81 204 ARG A N 1
ATOM 1608 C CA . ARG A 1 204 ? 27.234 -2.062 -0.896 1.00 86.81 204 ARG A CA 1
ATOM 1609 C C . ARG A 1 204 ? 28.212 -1.841 0.250 1.00 86.81 204 ARG A C 1
ATOM 1611 O O . ARG A 1 204 ? 29.178 -2.599 0.331 1.00 86.81 204 ARG A O 1
ATOM 1618 N N . ASP A 1 205 ? 27.967 -0.853 1.102 1.00 86.62 205 ASP A N 1
ATOM 1619 C CA . ASP A 1 205 ? 28.847 -0.506 2.216 1.00 86.62 205 ASP A CA 1
ATOM 1620 C C . ASP A 1 205 ? 28.734 -1.559 3.323 1.00 86.62 205 ASP A C 1
ATOM 1622 O O . ASP A 1 205 ? 29.743 -1.985 3.890 1.00 86.62 205 ASP A O 1
ATOM 1626 N N . PHE A 1 206 ? 27.520 -2.069 3.552 1.00 84.44 206 PHE A N 1
ATOM 1627 C CA . PHE A 1 206 ? 27.274 -3.172 4.487 1.00 84.44 206 PHE A CA 1
ATOM 1628 C C . PHE A 1 206 ? 27.414 -4.567 3.859 1.00 84.44 206 PHE A C 1
ATOM 1630 O O . PHE A 1 206 ? 27.488 -5.566 4.580 1.00 84.44 206 PHE A O 1
ATOM 1637 N N . GLY A 1 207 ? 27.450 -4.664 2.528 1.00 88.19 207 GLY A N 1
ATOM 1638 C CA . GLY A 1 207 ? 27.583 -5.924 1.793 1.00 88.19 207 GLY A CA 1
ATOM 1639 C C . GLY A 1 207 ? 26.386 -6.870 1.953 1.00 88.19 207 GLY A C 1
ATOM 1640 O O . GLY A 1 207 ? 26.553 -8.092 1.892 1.00 88.19 207 GLY A O 1
ATOM 1641 N N . ARG A 1 208 ? 25.192 -6.327 2.222 1.00 87.12 208 ARG A N 1
ATOM 1642 C CA . ARG A 1 208 ? 23.966 -7.095 2.490 1.00 87.12 208 ARG A CA 1
ATOM 1643 C C . ARG A 1 208 ? 22.706 -6.260 2.270 1.00 87.12 208 ARG A C 1
ATOM 1645 O O . ARG A 1 208 ? 22.766 -5.051 2.099 1.00 87.12 208 ARG A O 1
ATOM 1652 N N . ASP A 1 209 ? 21.560 -6.929 2.313 1.00 89.31 209 ASP A N 1
ATOM 1653 C CA . ASP A 1 209 ? 20.241 -6.295 2.266 1.00 89.31 209 ASP A CA 1
ATOM 1654 C C . ASP A 1 209 ? 19.968 -5.507 3.560 1.00 89.31 209 ASP A C 1
ATOM 1656 O O . ASP A 1 209 ? 19.930 -6.098 4.644 1.00 89.31 209 ASP A O 1
ATOM 1660 N N . MET A 1 210 ? 19.798 -4.188 3.427 1.00 91.00 210 MET A N 1
ATOM 1661 C CA . MET A 1 210 ? 19.465 -3.257 4.517 1.00 91.00 210 MET A CA 1
ATOM 1662 C C . MET A 1 210 ? 18.026 -2.719 4.408 1.00 91.00 210 MET A C 1
ATOM 1664 O O . MET A 1 210 ? 17.655 -1.739 5.052 1.00 91.00 210 MET A O 1
ATOM 1668 N N . GLY A 1 211 ? 17.197 -3.356 3.580 1.00 90.62 211 GLY A N 1
ATOM 1669 C CA . GLY A 1 211 ? 15.822 -2.948 3.325 1.00 90.62 211 GLY A CA 1
ATOM 1670 C C . GLY A 1 211 ? 14.858 -3.272 4.461 1.00 90.62 211 GLY A C 1
ATOM 1671 O O . GLY A 1 211 ? 15.181 -4.022 5.388 1.00 90.62 211 GLY A O 1
ATOM 1672 N N . PRO A 1 212 ? 13.617 -2.772 4.360 1.00 91.38 212 PRO A N 1
ATOM 1673 C CA . PRO A 1 212 ? 12.608 -2.999 5.379 1.00 91.38 212 PRO A CA 1
ATOM 1674 C C . PRO A 1 212 ? 12.257 -4.488 5.481 1.00 91.38 212 PRO A C 1
ATOM 1676 O O . PRO A 1 212 ? 12.184 -5.204 4.482 1.00 91.38 212 PRO A O 1
ATOM 1679 N N . LEU A 1 213 ? 12.049 -4.977 6.698 1.00 86.94 213 LEU A N 1
ATOM 1680 C CA . LEU A 1 213 ? 11.820 -6.393 6.991 1.00 86.94 213 LEU A CA 1
ATOM 1681 C C . LEU A 1 213 ? 10.345 -6.688 7.255 1.00 86.94 213 LEU A C 1
ATOM 1683 O O . LEU A 1 213 ? 9.800 -7.660 6.729 1.00 86.94 213 LEU A O 1
ATOM 1687 N N . ARG A 1 214 ? 9.696 -5.867 8.086 1.00 86.94 214 ARG A N 1
ATOM 1688 C CA . ARG A 1 214 ? 8.307 -6.061 8.529 1.00 86.94 214 ARG A CA 1
ATOM 1689 C C . ARG A 1 214 ? 7.591 -4.730 8.674 1.00 86.94 214 ARG A C 1
ATOM 1691 O O . ARG A 1 214 ? 8.224 -3.713 8.935 1.00 86.94 214 ARG A O 1
ATOM 1698 N N . PHE A 1 215 ? 6.267 -4.762 8.563 1.00 90.06 215 PHE A N 1
ATOM 1699 C CA . PHE A 1 215 ? 5.404 -3.633 8.888 1.00 90.06 215 PHE A CA 1
ATOM 1700 C C . PHE A 1 215 ? 4.397 -4.019 9.964 1.00 90.06 215 PHE A C 1
ATOM 1702 O O . PHE A 1 215 ? 3.723 -5.043 9.861 1.00 90.06 215 PHE A O 1
ATOM 1709 N N . ASN A 1 216 ? 4.295 -3.183 10.991 1.00 89.94 216 ASN A N 1
ATOM 1710 C CA . ASN A 1 216 ? 3.281 -3.264 12.024 1.00 89.94 216 ASN A CA 1
ATOM 1711 C C . ASN A 1 216 ? 2.286 -2.111 11.819 1.00 89.94 216 ASN A C 1
ATOM 1713 O O . ASN A 1 216 ? 2.588 -0.984 12.234 1.00 89.94 216 ASN A O 1
ATOM 1717 N N . PRO A 1 217 ? 1.151 -2.353 11.145 1.00 92.00 217 PRO A N 1
ATOM 1718 C CA . PRO A 1 217 ? 0.172 -1.317 10.848 1.00 92.00 217 PRO A CA 1
ATOM 1719 C C . PRO A 1 217 ? -0.529 -0.846 12.128 1.00 92.00 217 PRO A C 1
ATOM 1721 O O . PRO A 1 217 ? -0.707 -1.613 13.069 1.00 92.00 217 PRO A O 1
ATOM 1724 N N . GLN A 1 218 ? -0.945 0.417 12.172 1.00 91.38 218 GLN A N 1
ATOM 1725 C CA . GLN A 1 218 ? -1.607 0.993 13.347 1.00 91.38 218 GLN A CA 1
ATOM 1726 C C . GLN A 1 218 ? -2.872 1.759 12.977 1.00 91.38 218 GLN A C 1
ATOM 1728 O O . GLN A 1 218 ? -3.923 1.548 13.580 1.00 91.38 218 GLN A O 1
ATOM 1733 N N . THR A 1 219 ? -2.788 2.662 11.998 1.00 94.19 219 THR A N 1
ATOM 1734 C CA . THR A 1 219 ? -3.884 3.584 11.670 1.00 94.19 219 THR A CA 1
ATOM 1735 C C . THR A 1 219 ? -4.096 3.654 10.163 1.00 94.19 219 THR A C 1
ATOM 1737 O O . THR A 1 219 ? -3.163 3.939 9.422 1.00 94.19 219 THR A O 1
ATOM 1740 N N . PHE A 1 220 ? -5.328 3.438 9.709 1.00 96.56 220 PHE A N 1
ATOM 1741 C CA . PHE A 1 220 ? -5.750 3.768 8.350 1.00 96.56 220 PHE A CA 1
ATOM 1742 C C . PHE A 1 220 ? -5.948 5.274 8.221 1.00 96.56 220 PHE A C 1
ATOM 1744 O O . PHE A 1 220 ? -6.573 5.890 9.087 1.00 96.56 220 PHE A O 1
ATOM 1751 N N . ILE A 1 221 ? -5.480 5.855 7.123 1.00 96.56 221 ILE A N 1
ATOM 1752 C CA . ILE A 1 221 ? -5.645 7.267 6.793 1.00 96.56 221 ILE A CA 1
ATOM 1753 C C . ILE A 1 221 ? -6.145 7.364 5.356 1.00 96.56 221 ILE A C 1
ATOM 1755 O O . ILE A 1 221 ? -5.519 6.858 4.429 1.00 96.56 221 ILE A O 1
ATOM 1759 N N . ILE A 1 222 ? -7.287 8.020 5.172 1.00 97.38 222 ILE A N 1
ATOM 1760 C CA . ILE A 1 222 ? -7.800 8.392 3.855 1.00 97.38 222 ILE A CA 1
ATOM 1761 C C . ILE A 1 222 ? -7.518 9.877 3.658 1.00 97.38 222 ILE A C 1
ATOM 1763 O O . ILE A 1 222 ? -7.936 10.702 4.477 1.00 97.38 222 ILE A O 1
ATOM 1767 N N . CYS A 1 223 ? -6.837 10.212 2.568 1.00 96.75 223 CYS A N 1
ATOM 1768 C CA . CYS A 1 223 ? -6.522 11.581 2.169 1.00 96.75 223 CYS A CA 1
ATOM 1769 C C . CYS A 1 223 ? -7.204 11.921 0.843 1.00 96.75 223 CYS A C 1
ATOM 1771 O O . CYS A 1 223 ? -7.485 11.032 0.043 1.00 96.75 223 CYS A O 1
ATOM 1773 N N . ASP A 1 224 ? -7.482 13.202 0.606 1.00 95.06 224 ASP A N 1
ATOM 1774 C CA . ASP A 1 224 ? -7.969 13.681 -0.689 1.00 95.06 224 ASP A CA 1
ATOM 1775 C C . ASP A 1 224 ? -6.826 14.049 -1.652 1.00 95.06 224 ASP A C 1
ATOM 1777 O O . ASP A 1 224 ? -5.640 13.898 -1.353 1.00 95.06 224 ASP A O 1
ATOM 1781 N N . GLU A 1 225 ? -7.183 14.578 -2.822 1.00 91.62 225 GLU A N 1
ATOM 1782 C CA . GLU A 1 225 ? -6.243 14.929 -3.889 1.00 91.62 225 GLU A CA 1
ATOM 1783 C C . GLU A 1 225 ? -5.209 15.993 -3.487 1.00 91.62 225 GLU A C 1
ATOM 1785 O O . GLU A 1 225 ? -4.146 16.074 -4.100 1.00 91.62 225 GLU A O 1
ATOM 1790 N N . ASN A 1 226 ? -5.498 16.773 -2.441 1.00 91.81 226 ASN A N 1
ATOM 1791 C CA . ASN A 1 226 ? -4.627 17.808 -1.888 1.00 91.81 226 ASN A CA 1
ATOM 1792 C C . ASN A 1 226 ? -3.909 17.339 -0.613 1.00 91.81 226 ASN A C 1
ATOM 1794 O O . ASN A 1 226 ? -3.397 18.173 0.132 1.00 91.81 226 ASN A O 1
ATOM 1798 N N . GLN A 1 227 ? -3.893 16.029 -0.341 1.00 92.75 227 GLN A N 1
ATOM 1799 C CA . GLN A 1 227 ? -3.326 15.435 0.874 1.00 92.75 227 GLN A CA 1
ATOM 1800 C C . GLN A 1 227 ? -3.985 15.935 2.167 1.00 92.75 227 GLN A C 1
ATOM 1802 O O . GLN A 1 227 ? -3.379 15.943 3.239 1.00 92.75 227 GLN A O 1
ATOM 1807 N N . ARG A 1 228 ? -5.256 16.350 2.091 1.00 94.69 228 ARG A N 1
ATOM 1808 C CA . ARG A 1 228 ? -6.036 16.695 3.282 1.00 94.69 228 ARG A CA 1
ATOM 1809 C C . ARG A 1 228 ? -6.645 15.431 3.861 1.00 94.69 228 ARG A C 1
ATOM 1811 O O . ARG A 1 228 ? -7.274 14.656 3.144 1.00 94.69 228 ARG A O 1
ATOM 1818 N N . ARG A 1 229 ? -6.500 15.248 5.173 1.00 95.50 229 ARG A N 1
ATOM 1819 C CA . ARG A 1 229 ? -7.042 14.094 5.896 1.00 95.50 229 ARG A CA 1
ATOM 1820 C C . ARG A 1 229 ? -8.570 14.112 5.867 1.00 95.50 229 ARG A C 1
ATOM 1822 O O . ARG A 1 229 ? -9.183 15.051 6.373 1.00 95.50 229 ARG A O 1
ATOM 1829 N N . VAL A 1 230 ? -9.160 13.058 5.313 1.00 96.44 230 VAL A N 1
ATOM 1830 C CA . VAL A 1 230 ? -10.608 12.882 5.138 1.00 96.44 230 VAL A CA 1
ATOM 1831 C C . VAL A 1 230 ? -11.201 12.046 6.259 1.00 96.44 230 VAL A C 1
ATOM 1833 O O . VAL A 1 230 ? -12.213 12.434 6.829 1.00 96.44 230 VAL A O 1
ATOM 1836 N N . LEU A 1 231 ? -10.583 10.900 6.552 1.00 96.56 231 LEU A N 1
ATOM 1837 C CA . LEU A 1 231 ? -11.073 9.913 7.510 1.00 96.56 231 LEU A CA 1
ATOM 1838 C C . LEU A 1 231 ? -9.898 9.089 8.045 1.00 96.56 231 LEU A C 1
ATOM 1840 O O . LEU A 1 231 ? -8.916 8.871 7.336 1.00 96.56 231 LEU A O 1
ATOM 1844 N N . THR A 1 232 ? -10.003 8.604 9.278 1.00 96.50 232 THR A N 1
ATOM 1845 C CA . THR A 1 232 ? -9.027 7.677 9.859 1.00 96.50 232 THR A CA 1
ATOM 1846 C C . THR A 1 232 ? -9.716 6.476 10.490 1.00 96.50 232 THR A C 1
ATOM 1848 O O . THR A 1 232 ? -10.869 6.558 10.923 1.00 96.50 232 THR A O 1
ATOM 1851 N N . GLY A 1 233 ? -8.997 5.364 10.597 1.00 94.94 233 GLY A N 1
ATOM 1852 C CA . GLY A 1 233 ? -9.484 4.145 11.235 1.00 94.94 233 GLY A CA 1
ATOM 1853 C C . GLY A 1 233 ? -8.398 3.429 12.023 1.00 94.94 233 GLY A C 1
ATOM 1854 O O . GLY A 1 233 ? -7.213 3.599 11.762 1.00 94.94 233 GLY A O 1
ATOM 1855 N N . ASP A 1 234 ? -8.808 2.644 13.005 1.00 93.00 234 ASP A N 1
ATOM 1856 C CA . ASP A 1 234 ? -7.938 1.779 13.793 1.00 93.00 234 ASP A CA 1
ATOM 1857 C C . ASP A 1 234 ? -7.782 0.430 13.080 1.00 93.00 234 ASP A C 1
ATOM 1859 O O . ASP A 1 234 ? -8.779 -0.216 12.731 1.00 93.00 234 ASP A O 1
ATOM 1863 N N . VAL A 1 235 ? -6.535 0.019 12.832 1.00 91.25 235 VAL A N 1
ATOM 1864 C CA . VAL A 1 235 ? -6.254 -1.202 12.063 1.00 91.25 235 VAL A CA 1
ATOM 1865 C C . VAL A 1 235 ? -6.608 -2.453 12.863 1.00 91.25 235 VAL A C 1
ATOM 1867 O O . VAL A 1 235 ? -7.204 -3.376 12.312 1.00 91.25 235 VAL A O 1
ATOM 1870 N N . ASP A 1 236 ? -6.306 -2.486 14.161 1.00 86.00 236 ASP A N 1
ATOM 1871 C CA . ASP A 1 236 ? -6.518 -3.670 15.004 1.00 86.00 236 ASP A CA 1
ATOM 1872 C C . ASP A 1 236 ? -8.002 -4.053 15.078 1.00 86.00 236 ASP A C 1
ATOM 1874 O O . ASP A 1 236 ? -8.393 -5.214 14.907 1.00 86.00 236 ASP A O 1
ATOM 1878 N N . SER A 1 237 ? -8.858 -3.061 15.313 1.00 86.88 237 SER A N 1
ATOM 1879 C CA . SER A 1 237 ? -10.301 -3.251 15.450 1.00 86.88 237 SER A CA 1
ATOM 1880 C C . SER A 1 237 ? -11.061 -3.186 14.124 1.00 86.88 237 SER A C 1
ATOM 1882 O O . SER A 1 237 ? -12.214 -3.629 14.079 1.00 86.88 237 SER A O 1
ATOM 1884 N N . MET A 1 238 ? -10.441 -2.677 13.054 1.00 91.62 238 MET A N 1
ATOM 1885 C CA . MET A 1 238 ? -11.098 -2.328 11.789 1.00 91.62 238 MET A CA 1
ATOM 1886 C C . MET A 1 238 ? -12.325 -1.435 12.031 1.00 91.62 238 MET A C 1
ATOM 1888 O O . MET A 1 238 ? -13.440 -1.723 11.582 1.00 91.62 238 MET A O 1
ATOM 1892 N N . THR A 1 239 ? -12.126 -0.373 12.814 1.00 92.38 239 THR A N 1
ATOM 1893 C CA . THR A 1 239 ? -13.162 0.620 13.122 1.00 92.38 239 THR A CA 1
ATOM 1894 C C . THR A 1 239 ? -12.746 1.998 12.637 1.00 92.38 239 THR A C 1
ATOM 1896 O O . THR A 1 239 ? -11.575 2.360 12.683 1.00 92.38 239 THR A O 1
ATOM 1899 N N . TRP A 1 240 ? -13.711 2.773 12.150 1.00 94.94 240 TRP A N 1
ATOM 1900 C CA . TRP A 1 240 ? -13.481 4.131 11.664 1.00 94.94 240 TRP A CA 1
ATOM 1901 C C . TRP A 1 240 ? -13.803 5.146 12.757 1.00 94.94 240 TRP A C 1
ATOM 1903 O O . TRP A 1 240 ? -14.807 5.011 13.463 1.00 94.94 240 TRP A O 1
ATOM 1913 N N . HIS A 1 241 ? -12.966 6.170 12.897 1.00 92.62 241 HIS A N 1
ATOM 1914 C CA . HIS A 1 241 ? -13.175 7.216 13.888 1.00 92.62 241 HIS A CA 1
ATOM 1915 C C . HIS A 1 241 ? -14.248 8.193 13.401 1.00 92.62 241 HIS A C 1
ATOM 1917 O O . HIS A 1 241 ? -14.139 8.774 12.321 1.00 92.62 241 HIS A O 1
ATOM 1923 N N . ALA A 1 242 ? -15.283 8.411 14.213 1.00 88.38 242 ALA A N 1
ATOM 1924 C CA . ALA A 1 242 ? -16.243 9.476 13.951 1.00 88.38 242 ALA A CA 1
ATOM 1925 C C . ALA A 1 242 ? -15.555 10.844 14.085 1.00 88.38 242 ALA A C 1
ATOM 1927 O O . ALA A 1 242 ? -14.767 11.052 15.006 1.00 88.38 242 ALA A O 1
ATOM 1928 N N . HIS A 1 243 ? -15.862 11.779 13.183 1.00 91.00 243 HIS A N 1
ATOM 1929 C CA . HIS A 1 243 ? -15.230 13.099 13.189 1.00 91.00 243 HIS A CA 1
ATOM 1930 C C . HIS A 1 243 ? -15.565 13.866 14.469 1.00 91.00 243 HIS A C 1
ATOM 1932 O O . HIS A 1 243 ? -16.729 13.940 14.872 1.00 91.00 243 HIS A O 1
ATOM 1938 N N . VAL A 1 244 ? -14.564 14.519 15.054 1.00 87.75 244 VAL A N 1
ATOM 1939 C CA . VAL A 1 244 ? -14.808 15.513 16.104 1.00 87.75 244 VAL A CA 1
ATOM 1940 C C . VAL A 1 244 ? -15.298 16.797 15.440 1.00 87.75 244 VAL A C 1
ATOM 1942 O O . VAL A 1 244 ? -14.541 17.477 14.751 1.00 87.75 244 VAL A O 1
ATOM 1945 N N . THR A 1 245 ? -16.579 17.120 15.617 1.00 84.94 245 THR A N 1
ATOM 1946 C CA . THR A 1 245 ? -17.201 18.321 15.032 1.00 84.94 245 THR A CA 1
ATOM 1947 C C . THR A 1 245 ? -17.338 19.477 16.019 1.00 84.94 245 THR A C 1
ATOM 1949 O O . THR A 1 245 ? -17.571 20.609 15.602 1.00 84.94 245 THR A O 1
ATOM 1952 N N . ASP A 1 246 ? -17.239 19.209 17.325 1.00 88.88 246 ASP A N 1
ATOM 1953 C CA . ASP A 1 246 ? -17.326 20.252 18.344 1.00 88.88 246 ASP A CA 1
ATOM 1954 C C . ASP A 1 246 ? -16.016 21.042 18.440 1.00 88.88 246 ASP A C 1
ATOM 1956 O O . ASP A 1 246 ? -14.935 20.487 18.634 1.00 88.88 246 ASP A O 1
ATOM 1960 N N . THR A 1 247 ? -16.123 22.364 18.338 1.00 87.94 247 THR A N 1
ATOM 1961 C CA . THR A 1 247 ? -14.970 23.265 18.369 1.00 87.94 247 THR A CA 1
ATOM 1962 C C . THR A 1 247 ? -14.269 23.288 19.723 1.00 87.94 247 THR A C 1
ATOM 1964 O O . THR A 1 247 ? -13.051 23.452 19.757 1.00 87.94 247 THR A O 1
ATOM 1967 N N . ALA A 1 248 ? -15.002 23.123 20.830 1.00 89.25 248 ALA A N 1
ATOM 1968 C CA . ALA A 1 248 ? -14.396 23.124 22.160 1.00 89.25 248 ALA A CA 1
ATOM 1969 C C . ALA A 1 248 ? -13.607 21.829 22.403 1.00 89.25 248 ALA A C 1
ATOM 1971 O O . ALA A 1 248 ? -12.458 21.882 22.845 1.00 89.25 248 ALA A O 1
ATOM 1972 N N . GLU A 1 249 ? -14.187 20.685 22.034 1.00 89.50 249 GLU A N 1
ATOM 1973 C CA . GLU A 1 249 ? -13.510 19.385 22.048 1.00 89.50 249 GLU A CA 1
ATOM 1974 C C . GLU A 1 249 ? -12.251 19.389 21.158 1.00 89.50 249 GLU A C 1
ATOM 1976 O O . GLU A 1 249 ? -11.186 18.969 21.610 1.00 89.50 249 GLU A O 1
ATOM 1981 N N . LEU A 1 250 ? -12.329 19.938 19.936 1.00 89.00 250 LEU A N 1
ATOM 1982 C CA . LEU A 1 250 ? -11.175 20.089 19.034 1.00 89.00 250 LEU A CA 1
ATOM 1983 C C . LEU A 1 250 ? -10.048 20.913 19.662 1.00 89.00 250 LEU A C 1
ATOM 1985 O O . LEU A 1 250 ? -8.890 20.504 19.622 1.00 89.00 250 LEU A O 1
ATOM 1989 N N . MET A 1 251 ? -10.373 22.065 20.257 1.00 89.56 251 MET A N 1
ATOM 1990 C CA . MET A 1 251 ? -9.374 22.904 20.928 1.00 89.56 251 MET A CA 1
ATOM 1991 C C . MET A 1 251 ? -8.724 22.179 22.106 1.00 89.56 251 MET A C 1
ATOM 1993 O O . MET A 1 251 ? -7.512 22.283 22.287 1.00 89.56 251 MET A O 1
ATOM 1997 N N . ARG A 1 252 ? -9.507 21.425 22.888 1.00 93.44 252 ARG A N 1
ATOM 1998 C CA . ARG A 1 252 ? -8.986 20.641 24.012 1.00 93.44 252 ARG A CA 1
ATOM 1999 C C . ARG A 1 252 ? -8.033 19.548 23.532 1.00 93.44 252 ARG A C 1
ATOM 2001 O O . ARG A 1 252 ? -6.948 19.423 24.090 1.00 93.44 252 ARG A O 1
ATOM 2008 N N . ILE A 1 253 ? -8.424 18.789 22.507 1.00 92.44 253 ILE A N 1
ATOM 2009 C CA . ILE A 1 253 ? -7.585 17.726 21.940 1.00 92.44 253 ILE A CA 1
ATOM 2010 C C . ILE A 1 253 ? -6.292 18.315 21.377 1.00 92.44 253 ILE A C 1
ATOM 2012 O O . ILE A 1 253 ? -5.224 17.815 21.710 1.00 92.44 253 ILE A O 1
ATOM 2016 N N . ASN A 1 254 ? -6.366 19.393 20.591 1.00 92.19 254 ASN A N 1
ATOM 2017 C CA . ASN A 1 254 ? -5.175 20.038 20.033 1.00 92.19 254 ASN A CA 1
ATOM 2018 C C . ASN A 1 254 ? -4.219 20.511 21.137 1.00 92.19 254 ASN A C 1
ATOM 2020 O O . ASN A 1 254 ? -3.026 20.238 21.067 1.00 92.19 254 ASN A O 1
ATOM 2024 N N . ALA A 1 255 ? -4.736 21.144 22.196 1.00 92.44 255 ALA A N 1
ATOM 2025 C CA . ALA A 1 255 ? -3.911 21.585 23.319 1.00 92.44 255 ALA A CA 1
ATOM 2026 C C . ALA A 1 255 ? -3.226 20.412 24.045 1.00 92.44 255 ALA A C 1
ATOM 2028 O O . ALA A 1 255 ? -2.066 20.515 24.443 1.00 92.44 255 ALA A O 1
ATOM 2029 N N . GLU A 1 256 ? -3.924 19.287 24.213 1.00 94.81 256 GLU A N 1
ATOM 2030 C CA . GLU A 1 256 ? -3.352 18.084 24.822 1.00 94.81 256 GLU A CA 1
ATOM 2031 C C . GLU A 1 256 ? -2.338 17.392 23.893 1.00 94.81 256 GLU A C 1
ATOM 2033 O O . GLU A 1 256 ? -1.298 16.930 24.363 1.00 94.81 256 GLU A O 1
ATOM 2038 N N . GLN A 1 257 ? -2.574 17.373 22.576 1.00 95.19 257 GLN A N 1
ATOM 2039 C CA . GLN A 1 257 ? -1.590 16.902 21.597 1.00 95.19 257 GLN A CA 1
ATOM 2040 C C . GLN A 1 257 ? -0.317 17.749 21.628 1.00 95.19 257 GLN A C 1
ATOM 2042 O O . GLN A 1 257 ? 0.776 17.188 21.691 1.00 95.19 257 GLN A O 1
ATOM 2047 N N . ASP A 1 258 ? -0.445 19.076 21.632 1.00 94.94 258 ASP A N 1
ATOM 2048 C CA . ASP A 1 258 ? 0.691 19.999 21.689 1.00 94.94 258 ASP A CA 1
ATOM 2049 C C . ASP A 1 258 ? 1.506 19.805 22.973 1.00 94.94 258 ASP A C 1
ATOM 2051 O O . ASP A 1 258 ? 2.741 19.791 22.934 1.00 94.94 258 ASP A O 1
ATOM 2055 N N . ALA A 1 259 ? 0.835 19.584 24.108 1.00 95.88 259 ALA A N 1
ATOM 2056 C CA . ALA A 1 259 ? 1.499 19.267 25.369 1.00 95.88 259 ALA A CA 1
ATOM 2057 C C . ALA A 1 259 ? 2.295 17.954 25.278 1.00 95.88 259 ALA A C 1
ATOM 2059 O O . ALA A 1 259 ? 3.471 17.928 25.642 1.00 95.88 259 ALA A O 1
ATOM 2060 N N . LEU A 1 260 ? 1.697 16.892 24.727 1.00 96.25 260 LEU A N 1
ATOM 2061 C CA . LEU A 1 260 ? 2.366 15.599 24.539 1.00 96.25 260 LEU A CA 1
ATOM 2062 C C . LEU A 1 260 ? 3.550 15.688 23.569 1.00 96.25 260 LEU A C 1
ATOM 2064 O O . LEU A 1 260 ? 4.587 15.075 23.816 1.00 96.25 260 LEU A O 1
ATOM 2068 N N . TYR A 1 261 ? 3.431 16.448 22.478 1.00 95.44 261 TYR A N 1
ATOM 2069 C CA . TYR A 1 261 ? 4.541 16.659 21.548 1.00 95.44 261 TYR A CA 1
ATOM 2070 C C . TYR A 1 261 ? 5.667 17.482 22.171 1.00 95.44 261 TYR A C 1
ATOM 2072 O O . TYR A 1 261 ? 6.839 17.179 21.940 1.00 95.44 261 TYR A O 1
ATOM 2080 N N . THR A 1 262 ? 5.327 18.477 22.990 1.00 95.44 262 THR A N 1
ATOM 2081 C CA . THR A 1 262 ? 6.308 19.277 23.732 1.00 95.44 262 THR A CA 1
ATOM 2082 C C . THR A 1 262 ? 7.067 18.409 24.732 1.00 95.44 262 THR A C 1
ATOM 2084 O O . THR A 1 262 ? 8.296 18.431 24.755 1.00 95.44 262 THR A O 1
ATOM 2087 N N . GLU A 1 263 ? 6.360 17.590 25.511 1.00 95.38 263 GLU A N 1
ATOM 2088 C CA . GLU A 1 263 ? 6.972 16.644 26.449 1.00 95.38 263 GLU A CA 1
ATOM 2089 C C . GLU A 1 263 ? 7.838 15.614 25.713 1.00 95.38 263 GLU A C 1
ATOM 2091 O O . GLU A 1 263 ? 8.977 15.367 26.099 1.00 95.38 263 GLU A O 1
ATOM 2096 N N . ALA A 1 264 ? 7.364 15.093 24.578 1.00 94.19 264 ALA A N 1
ATOM 2097 C CA . ALA A 1 264 ? 8.146 14.189 23.744 1.00 94.19 264 ALA A CA 1
ATOM 2098 C C . ALA A 1 264 ? 9.435 14.830 23.208 1.00 94.19 264 ALA A C 1
ATOM 2100 O O . ALA A 1 264 ? 10.454 14.152 23.077 1.00 94.19 264 ALA A O 1
ATOM 2101 N N . ALA A 1 265 ? 9.402 16.115 22.853 1.00 94.00 265 ALA A N 1
ATOM 2102 C CA . ALA A 1 265 ? 10.586 16.841 22.404 1.00 94.00 265 ALA A CA 1
ATOM 2103 C C . ALA A 1 265 ? 11.596 17.024 23.543 1.00 94.00 265 ALA A C 1
ATOM 2105 O O . ALA A 1 265 ? 12.792 16.851 23.317 1.00 94.00 265 ALA A O 1
ATOM 2106 N N . ILE A 1 266 ? 11.115 17.308 24.759 1.00 94.31 266 ILE A N 1
ATOM 2107 C CA . ILE A 1 266 ? 11.956 17.375 25.958 1.00 94.31 266 ILE A CA 1
ATOM 2108 C C . ILE A 1 266 ? 12.614 16.015 26.190 1.00 94.31 266 ILE A C 1
ATOM 2110 O O . ILE A 1 266 ? 13.836 15.945 26.166 1.00 94.31 266 ILE A O 1
ATOM 2114 N N . GLU A 1 267 ? 11.837 14.937 26.325 1.00 93.81 267 GLU A N 1
ATOM 2115 C CA . GLU A 1 267 ? 12.356 13.578 26.553 1.00 93.81 267 GLU A CA 1
ATOM 2116 C C . GLU A 1 267 ? 13.360 13.149 25.474 1.00 93.81 267 GLU A C 1
ATOM 2118 O O . GLU A 1 267 ? 14.415 12.597 25.782 1.00 93.81 267 GLU A O 1
ATOM 2123 N N . GLY A 1 268 ? 13.083 13.466 24.206 1.00 90.75 268 GLY A N 1
ATOM 2124 C CA . GLY A 1 268 ? 14.002 13.185 23.104 1.00 90.75 268 GLY A CA 1
ATOM 2125 C C . GLY A 1 268 ? 15.333 13.932 23.221 1.00 90.75 268 GLY A C 1
ATOM 2126 O O . GLY A 1 268 ? 16.360 13.385 22.843 1.00 90.75 268 GLY A O 1
ATOM 2127 N N . GLY A 1 269 ? 15.334 15.147 23.777 1.00 91.12 269 GLY A N 1
ATOM 2128 C CA . GLY A 1 269 ? 16.553 15.914 24.051 1.00 91.12 269 GLY A CA 1
ATOM 2129 C C . GLY A 1 269 ? 17.389 15.382 25.221 1.00 91.12 269 GLY A C 1
ATOM 2130 O O . GLY A 1 269 ? 18.548 15.766 25.349 1.00 91.12 269 GLY A O 1
ATOM 2131 N N . TRP A 1 270 ? 16.826 14.500 26.054 1.00 92.19 270 TRP A N 1
ATOM 2132 C CA . TRP A 1 270 ? 17.517 13.801 27.148 1.00 92.19 270 TRP A CA 1
ATOM 2133 C C . TRP A 1 270 ? 17.913 12.363 26.777 1.00 92.19 270 TRP A C 1
ATOM 2135 O O . TRP A 1 270 ? 18.139 11.544 27.664 1.00 92.19 270 TRP A O 1
ATOM 2145 N N . ASP A 1 271 ? 17.951 12.038 25.481 1.00 89.75 271 ASP A N 1
ATOM 2146 C CA . ASP A 1 271 ? 18.188 10.689 24.950 1.00 89.75 271 ASP A CA 1
ATOM 2147 C C . ASP A 1 271 ? 17.156 9.626 25.396 1.00 89.75 271 ASP A C 1
ATOM 2149 O O . ASP A 1 271 ? 17.336 8.426 25.173 1.00 89.75 271 ASP A O 1
ATOM 2153 N N . ASN A 1 272 ? 16.006 10.038 25.948 1.00 90.62 272 ASN A N 1
ATOM 2154 C CA . ASN A 1 272 ? 14.894 9.145 26.297 1.00 90.62 272 ASN A CA 1
ATOM 2155 C C . ASN A 1 272 ? 13.994 8.884 25.076 1.00 90.62 272 ASN A C 1
ATOM 2157 O O . ASN A 1 272 ? 12.778 9.111 25.093 1.00 90.62 272 ASN A O 1
ATOM 2161 N N . TYR A 1 273 ? 14.594 8.394 23.988 1.00 86.31 273 TYR A N 1
ATOM 2162 C CA . TYR A 1 273 ? 13.937 8.241 22.685 1.00 86.31 273 TYR A CA 1
ATOM 2163 C C . TYR A 1 273 ? 12.681 7.362 22.730 1.00 86.31 273 TYR A C 1
ATOM 2165 O O . TYR A 1 273 ? 11.693 7.662 22.058 1.00 86.31 273 TYR A O 1
ATOM 2173 N N . GLU A 1 274 ? 12.679 6.314 23.554 1.00 87.06 274 GLU A N 1
ATOM 2174 C CA . GLU A 1 274 ? 11.533 5.413 23.705 1.00 87.06 274 GLU A CA 1
ATOM 2175 C C . GLU A 1 274 ? 10.338 6.102 24.384 1.00 87.06 274 GLU A C 1
ATOM 2177 O O . GLU A 1 274 ? 9.204 5.986 23.911 1.00 87.06 274 GLU A O 1
ATOM 2182 N N . THR A 1 275 ? 10.585 6.879 25.441 1.00 90.88 275 THR A N 1
ATOM 2183 C CA . THR A 1 275 ? 9.553 7.674 26.126 1.00 90.88 275 THR A CA 1
ATOM 2184 C C . THR A 1 275 ? 8.992 8.738 25.189 1.00 90.88 275 THR A C 1
ATOM 2186 O O . THR A 1 275 ? 7.777 8.828 25.000 1.00 90.88 275 THR A O 1
ATOM 2189 N N . ALA A 1 276 ? 9.872 9.484 24.514 1.00 91.19 276 ALA A N 1
ATOM 2190 C CA . ALA A 1 276 ? 9.488 10.466 23.507 1.00 91.19 276 ALA A CA 1
ATOM 2191 C C . ALA A 1 276 ? 8.610 9.848 22.409 1.00 91.19 276 ALA A C 1
ATOM 2193 O O . ALA A 1 276 ? 7.591 10.415 22.008 1.00 91.19 276 ALA A O 1
ATOM 2194 N N . ARG A 1 277 ? 8.963 8.648 21.940 1.00 90.19 277 ARG A N 1
ATOM 2195 C CA . ARG A 1 277 ? 8.185 7.907 20.943 1.00 90.19 277 ARG A CA 1
ATOM 2196 C C . ARG A 1 277 ? 6.799 7.532 21.467 1.00 90.19 277 ARG A C 1
ATOM 2198 O O . ARG A 1 277 ? 5.815 7.731 20.757 1.00 90.19 277 ARG A O 1
ATOM 2205 N N . GLN A 1 278 ? 6.695 7.000 22.685 1.00 90.50 278 GLN A N 1
ATOM 2206 C CA . GLN A 1 278 ? 5.407 6.637 23.292 1.00 90.50 278 GLN A CA 1
ATOM 2207 C C . GLN A 1 278 ? 4.491 7.858 23.461 1.00 90.50 278 GLN A C 1
ATOM 2209 O O . GLN A 1 278 ? 3.297 7.770 23.166 1.00 90.50 278 GLN A O 1
ATOM 2214 N N . LEU A 1 279 ? 5.047 9.010 23.844 1.00 93.56 279 LEU A N 1
ATOM 2215 C CA . LEU A 1 279 ? 4.317 10.278 23.928 1.00 93.56 279 LEU A CA 1
ATOM 2216 C C . LEU A 1 279 ? 3.805 10.741 22.554 1.00 93.56 279 LEU A C 1
ATOM 2218 O O . LEU A 1 279 ? 2.625 11.069 22.426 1.00 93.56 279 LEU A O 1
ATOM 2222 N N . ARG A 1 280 ? 4.634 10.673 21.501 1.00 92.38 280 ARG A N 1
ATOM 2223 C CA . ARG A 1 280 ? 4.208 10.968 20.115 1.00 92.38 280 ARG A CA 1
ATOM 2224 C C . ARG A 1 280 ? 3.108 10.024 19.636 1.00 92.38 280 ARG A C 1
ATOM 2226 O O . ARG A 1 280 ? 2.150 10.471 19.011 1.00 92.38 280 ARG A O 1
ATOM 2233 N N . ALA A 1 281 ? 3.217 8.729 19.932 1.00 88.06 281 ALA A N 1
ATOM 2234 C CA . ALA A 1 281 ? 2.193 7.746 19.581 1.00 88.06 281 ALA A CA 1
ATOM 2235 C C . ALA A 1 281 ? 0.866 8.033 20.306 1.00 88.06 281 ALA A C 1
ATOM 2237 O O . ALA A 1 281 ? -0.203 7.984 19.695 1.00 88.06 281 ALA A O 1
ATOM 2238 N N . LYS A 1 282 ? 0.929 8.408 21.590 1.00 91.81 282 LYS A N 1
ATOM 2239 C CA . LYS A 1 282 ? -0.242 8.835 22.365 1.00 91.81 282 LYS A CA 1
ATOM 2240 C C . LYS A 1 282 ? -0.881 10.094 21.772 1.00 91.81 282 LYS A C 1
ATOM 2242 O O . LYS A 1 282 ? -2.099 10.120 21.614 1.00 91.81 282 LYS A O 1
ATOM 2247 N N . ALA A 1 283 ? -0.079 11.089 21.389 1.00 92.25 283 ALA A N 1
ATOM 2248 C CA . ALA A 1 283 ? -0.562 12.304 20.735 1.00 92.25 283 ALA A CA 1
ATOM 2249 C C . ALA A 1 283 ? -1.257 11.989 19.401 1.00 92.25 283 ALA A C 1
ATOM 2251 O O . ALA A 1 283 ? -2.369 12.460 19.163 1.00 92.25 283 ALA A O 1
ATOM 2252 N N . ARG A 1 284 ? -0.656 11.141 18.554 1.00 90.25 284 ARG A N 1
ATOM 2253 C CA . ARG A 1 284 ? -1.263 10.685 17.290 1.00 90.25 284 ARG A CA 1
ATOM 2254 C C . ARG A 1 284 ? -2.611 9.999 17.516 1.00 90.25 284 ARG A C 1
ATOM 2256 O O . ARG A 1 284 ? -3.585 10.361 16.863 1.00 90.25 284 ARG A O 1
ATOM 2263 N N . LYS A 1 285 ? -2.688 9.076 18.481 1.00 88.69 285 LYS A N 1
ATOM 2264 C CA . LYS A 1 285 ? -3.931 8.371 18.826 1.00 88.69 285 LYS A CA 1
ATOM 2265 C C . LYS A 1 285 ? -5.020 9.319 19.335 1.00 88.69 285 LYS A C 1
ATOM 2267 O O . LYS A 1 285 ? -6.180 9.160 18.971 1.00 88.69 285 LYS A O 1
ATOM 2272 N N . LEU A 1 286 ? -4.652 10.317 20.141 1.00 91.25 286 LEU A N 1
ATOM 2273 C CA . LEU A 1 286 ? -5.593 11.306 20.671 1.00 91.25 286 LEU A CA 1
ATOM 2274 C C . LEU A 1 286 ? -6.253 12.134 19.555 1.00 91.25 286 LEU A C 1
ATOM 2276 O O . LEU A 1 286 ? -7.458 12.363 19.587 1.00 91.25 286 LEU A O 1
ATOM 2280 N N . GLY A 1 287 ? -5.478 12.539 18.546 1.00 88.81 287 GLY A N 1
ATOM 2281 C CA . GLY A 1 287 ? -5.983 13.289 17.392 1.00 88.81 287 GLY A CA 1
ATOM 2282 C C . GLY A 1 287 ? -6.425 12.430 16.212 1.00 88.81 287 GLY A C 1
ATOM 2283 O O . GLY A 1 287 ? -6.599 12.974 15.124 1.00 88.81 287 GLY A O 1
ATOM 2284 N N . ALA A 1 288 ? -6.598 11.114 16.378 1.00 88.50 288 ALA A N 1
ATOM 2285 C CA . ALA A 1 288 ? -6.969 10.233 15.270 1.00 88.50 288 ALA A CA 1
ATOM 2286 C C . ALA A 1 288 ? -8.283 10.683 14.608 1.00 88.50 288 ALA A C 1
ATOM 2288 O O . ALA A 1 288 ? -8.370 10.743 13.387 1.00 88.50 288 ALA A O 1
ATOM 2289 N N . ALA A 1 289 ? -9.268 11.098 15.407 1.00 89.44 289 ALA A N 1
ATOM 2290 C CA . ALA A 1 289 ? -10.572 11.574 14.945 1.00 89.44 289 ALA A CA 1
ATOM 2291 C C . ALA A 1 289 ? -10.575 13.018 14.389 1.00 89.44 289 ALA A C 1
ATOM 2293 O O . ALA A 1 289 ? -11.620 13.508 13.947 1.00 89.44 289 ALA A O 1
ATOM 2294 N N . ILE A 1 290 ? -9.432 13.715 14.428 1.00 91.00 290 ILE A N 1
ATOM 2295 C CA . ILE A 1 290 ? -9.282 15.057 13.860 1.00 91.00 290 ILE A CA 1
ATOM 2296 C C . ILE A 1 290 ? -8.946 14.930 12.377 1.00 91.00 290 ILE A C 1
ATOM 2298 O O . ILE A 1 290 ? -7.941 14.329 11.986 1.00 91.00 290 ILE A O 1
ATOM 2302 N N . VAL A 1 291 ? -9.800 15.538 11.561 1.00 92.88 291 VAL A N 1
ATOM 2303 C CA . VAL A 1 291 ? -9.711 15.570 10.099 1.00 92.88 291 VAL A CA 1
ATOM 2304 C C . VAL A 1 291 ? -9.668 17.013 9.606 1.00 92.88 291 VAL A C 1
ATOM 2306 O O . VAL A 1 291 ? -9.911 17.952 10.371 1.00 92.88 291 VAL A O 1
ATOM 2309 N N . ASP A 1 292 ? -9.365 17.202 8.325 1.00 93.62 292 ASP A N 1
ATOM 2310 C CA . ASP A 1 292 ? -9.355 18.531 7.726 1.00 93.62 292 ASP A CA 1
ATOM 2311 C C . ASP A 1 292 ? -10.747 19.183 7.780 1.00 93.62 292 ASP A C 1
ATOM 2313 O O . ASP A 1 292 ? -11.788 18.531 7.643 1.00 93.62 292 ASP A O 1
ATOM 2317 N N . ARG A 1 293 ? -10.772 20.509 7.951 1.00 90.38 293 ARG A N 1
ATOM 2318 C CA . ARG A 1 293 ? -12.008 21.291 8.073 1.00 90.38 293 ARG A CA 1
ATOM 2319 C C . ARG A 1 293 ? -12.932 21.136 6.862 1.00 90.38 293 ARG A C 1
ATOM 2321 O O . ARG A 1 293 ? -14.143 21.238 7.036 1.00 90.38 293 ARG A O 1
ATOM 2328 N N . ALA A 1 294 ? -12.394 20.898 5.665 1.00 91.50 294 ALA A N 1
ATOM 2329 C CA . ALA A 1 294 ? -13.194 20.674 4.461 1.00 91.50 294 ALA A CA 1
ATOM 2330 C C . ALA A 1 294 ? -14.039 19.386 4.530 1.00 91.50 294 ALA A C 1
ATOM 2332 O O . ALA A 1 294 ? -15.093 19.317 3.902 1.00 91.50 294 ALA A O 1
ATOM 2333 N N . TRP A 1 295 ? -13.597 18.396 5.313 1.00 93.06 295 TRP A N 1
ATOM 2334 C CA . TRP A 1 295 ? -14.210 17.066 5.417 1.00 93.06 295 TRP A CA 1
ATOM 2335 C C . TRP A 1 295 ? -14.935 16.826 6.749 1.00 93.06 295 TRP A C 1
ATOM 2337 O O . TRP A 1 295 ? -15.703 15.870 6.900 1.00 93.06 295 TRP A O 1
ATOM 2347 N N . MET A 1 296 ? -14.746 17.715 7.722 1.00 90.75 296 MET A N 1
ATOM 2348 C CA . MET A 1 296 ? -15.417 17.672 9.018 1.00 90.75 296 MET A CA 1
ATOM 2349 C C . MET A 1 296 ? -16.946 17.712 8.859 1.00 90.75 296 MET A C 1
ATOM 2351 O O . MET A 1 296 ? -17.505 18.659 8.311 1.00 90.75 296 MET A O 1
ATOM 2355 N N . GLY A 1 297 ? -17.633 16.668 9.339 1.00 86.44 297 GLY A N 1
ATOM 2356 C CA . GLY A 1 297 ? -19.086 16.526 9.191 1.00 86.44 297 GLY A CA 1
ATOM 2357 C C . GLY A 1 297 ? -19.594 16.383 7.747 1.00 86.44 297 GLY A C 1
ATOM 2358 O O . GLY A 1 297 ? -20.791 16.557 7.519 1.00 86.44 297 GLY A O 1
ATOM 2359 N N . HIS A 1 298 ? -18.726 16.090 6.771 1.00 93.00 298 HIS A N 1
ATOM 2360 C CA . HIS A 1 298 ? -19.128 15.993 5.368 1.00 93.00 298 HIS A CA 1
ATOM 2361 C C . HIS A 1 298 ? -20.124 14.832 5.147 1.00 93.00 298 HIS A C 1
ATOM 2363 O O . HIS A 1 298 ? -19.869 13.714 5.611 1.00 93.00 298 HIS A O 1
ATOM 2369 N N . PRO A 1 299 ? -21.247 15.047 4.428 1.00 91.81 299 PRO A N 1
ATOM 2370 C CA . PRO A 1 299 ? -22.321 14.057 4.308 1.00 91.81 299 PRO A CA 1
ATOM 2371 C C . PRO A 1 299 ? -21.884 12.769 3.605 1.00 91.81 299 PRO A C 1
ATOM 2373 O O . PRO A 1 299 ? -22.355 11.698 3.972 1.00 91.81 299 PRO A O 1
ATOM 2376 N N . GLU A 1 300 ? -20.965 12.851 2.638 1.00 92.12 300 GLU A N 1
ATOM 2377 C CA . GLU A 1 300 ? -20.414 11.666 1.964 1.00 92.12 300 GLU A CA 1
ATOM 2378 C C . GLU A 1 300 ? -19.650 10.764 2.940 1.00 92.12 300 GLU A C 1
ATOM 2380 O O . GLU A 1 300 ? -19.830 9.551 2.924 1.00 92.12 300 GLU A O 1
ATOM 2385 N N . VAL A 1 301 ? -18.855 11.356 3.838 1.00 93.19 301 VAL A N 1
ATOM 2386 C CA . VAL A 1 301 ? -18.075 10.597 4.824 1.00 93.19 301 VAL A CA 1
ATOM 2387 C C . VAL A 1 301 ? -19.003 9.980 5.865 1.00 93.19 301 VAL A C 1
ATOM 2389 O O . VAL A 1 301 ? -18.885 8.798 6.177 1.00 93.19 301 VAL A O 1
ATOM 2392 N N . ALA A 1 302 ? -19.984 10.744 6.354 1.00 92.38 302 ALA A N 1
ATOM 2393 C CA . ALA A 1 302 ? -20.984 10.230 7.286 1.00 92.38 302 ALA A CA 1
ATOM 2394 C C . ALA A 1 302 ? -21.801 9.074 6.679 1.00 92.38 302 ALA A C 1
ATOM 2396 O O . ALA A 1 302 ? -22.041 8.071 7.354 1.00 92.38 302 ALA A O 1
ATOM 2397 N N . ALA A 1 303 ? -22.193 9.186 5.405 1.00 93.12 303 ALA A N 1
ATOM 2398 C CA . ALA A 1 303 ? -22.884 8.123 4.683 1.00 93.12 303 ALA A CA 1
ATOM 2399 C C . ALA A 1 303 ? -21.992 6.887 4.499 1.00 93.12 303 ALA A C 1
ATOM 2401 O O . ALA A 1 303 ? -22.453 5.775 4.753 1.00 93.12 303 ALA A O 1
ATOM 2402 N N . ALA A 1 304 ? -20.720 7.076 4.129 1.00 94.12 304 ALA A N 1
ATOM 2403 C CA . ALA A 1 304 ? -19.758 5.989 3.973 1.00 94.12 304 ALA A CA 1
ATOM 2404 C C . ALA A 1 304 ? -19.564 5.223 5.293 1.00 94.12 304 ALA A C 1
ATOM 2406 O O . ALA A 1 304 ? -19.761 4.009 5.313 1.00 94.12 304 ALA A O 1
ATOM 2407 N N . ILE A 1 305 ? -19.319 5.926 6.408 1.00 93.56 305 ILE A N 1
ATOM 2408 C CA . ILE A 1 305 ? -19.206 5.330 7.753 1.00 93.56 305 ILE A CA 1
ATOM 24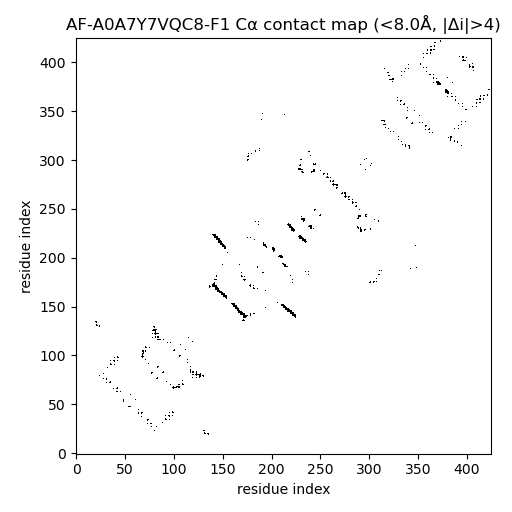09 C C . ILE A 1 305 ? -20.479 4.568 8.134 1.00 93.56 305 ILE A C 1
ATOM 2411 O O . ILE A 1 305 ? -20.392 3.440 8.609 1.00 93.56 305 ILE A O 1
ATOM 2415 N N . ALA A 1 306 ? -21.660 5.154 7.915 1.00 92.62 306 ALA A N 1
ATOM 2416 C CA . ALA A 1 306 ? -22.930 4.513 8.257 1.00 92.62 306 ALA A CA 1
ATOM 2417 C C . ALA A 1 306 ? -23.218 3.261 7.411 1.00 92.62 306 ALA A C 1
ATOM 2419 O O . ALA A 1 306 ? -23.862 2.329 7.891 1.00 92.62 306 ALA A O 1
ATOM 2420 N N . SER A 1 307 ? -22.767 3.248 6.154 1.00 92.75 307 SER A N 1
ATOM 2421 C CA . SER A 1 307 ? -22.949 2.125 5.229 1.00 92.75 307 SER A CA 1
ATOM 2422 C C . SER A 1 307 ? -21.882 1.037 5.356 1.00 92.75 307 SER A C 1
ATOM 2424 O O . SER A 1 307 ? -22.083 -0.070 4.859 1.00 92.75 307 SER A O 1
ATOM 2426 N N . PHE A 1 308 ? -20.756 1.342 6.002 1.00 93.00 308 PHE A N 1
ATOM 2427 C CA . PHE A 1 308 ? -19.624 0.435 6.085 1.00 93.00 308 PHE A CA 1
ATOM 2428 C C . PHE A 1 308 ? -19.961 -0.790 6.931 1.00 93.00 308 PHE A C 1
ATOM 2430 O O . PHE A 1 308 ? -20.262 -0.698 8.124 1.00 93.00 308 PHE A O 1
ATOM 2437 N N . VAL A 1 309 ? -19.857 -1.961 6.309 1.00 89.69 309 VAL A N 1
ATOM 2438 C CA . VAL A 1 309 ? -19.990 -3.246 6.987 1.00 89.69 309 VAL A CA 1
ATOM 2439 C C . VAL A 1 309 ? -18.593 -3.794 7.210 1.00 89.69 309 VAL A C 1
ATOM 2441 O O . VAL A 1 309 ? -17.900 -4.162 6.263 1.00 89.69 309 VAL A O 1
ATOM 2444 N N . ARG A 1 310 ? -18.181 -3.862 8.479 1.00 87.50 310 ARG A N 1
ATOM 2445 C CA . ARG A 1 310 ? -16.902 -4.470 8.846 1.00 87.50 310 ARG A CA 1
ATOM 2446 C C . ARG A 1 310 ? -16.861 -5.914 8.326 1.00 87.50 310 ARG A C 1
ATOM 2448 O O . ARG A 1 310 ? -17.752 -6.692 8.673 1.00 87.50 310 ARG A O 1
ATOM 2455 N N . PRO A 1 311 ? -15.830 -6.303 7.558 1.00 85.06 311 PRO A N 1
ATOM 2456 C CA . PRO A 1 311 ? -15.697 -7.687 7.145 1.00 85.06 311 PRO A CA 1
ATOM 2457 C C . PRO A 1 311 ? -15.288 -8.574 8.327 1.00 85.06 311 PRO A C 1
ATOM 2459 O O . PRO A 1 311 ? -14.528 -8.167 9.209 1.00 85.06 311 PRO A O 1
ATOM 2462 N N . GLU A 1 312 ? -15.761 -9.815 8.330 1.00 79.25 312 GLU A N 1
ATOM 2463 C CA . GLU A 1 312 ? -15.359 -10.809 9.323 1.00 79.25 312 GLU A CA 1
ATOM 2464 C C . GLU A 1 312 ? -14.106 -11.554 8.852 1.00 79.25 312 GLU A C 1
ATOM 2466 O O . GLU A 1 312 ? -14.060 -12.075 7.735 1.00 79.25 312 GLU A O 1
ATOM 2471 N N . ARG A 1 313 ? -13.087 -11.652 9.719 1.00 73.00 313 ARG A N 1
ATOM 2472 C CA . ARG A 1 313 ? -12.000 -12.615 9.507 1.00 73.00 313 ARG A CA 1
ATOM 2473 C C . ARG A 1 313 ? -12.573 -14.010 9.713 1.00 73.00 313 ARG A C 1
ATOM 2475 O O . ARG A 1 313 ? -13.130 -14.318 10.768 1.00 73.00 313 ARG A O 1
ATOM 2482 N N . LYS A 1 314 ? -12.431 -14.860 8.701 1.00 69.69 314 LYS A N 1
ATOM 2483 C CA . LYS A 1 314 ? -12.802 -16.267 8.801 1.00 69.69 314 LYS A CA 1
ATOM 2484 C C . LYS A 1 314 ? -11.916 -16.918 9.861 1.00 69.69 314 LYS A C 1
ATOM 2486 O O . LYS A 1 314 ? -10.710 -16.993 9.679 1.00 69.69 314 LYS A O 1
ATOM 2491 N N . THR A 1 315 ? -12.517 -17.382 10.953 1.00 73.50 315 THR A N 1
ATOM 2492 C CA . THR A 1 315 ? -11.801 -18.119 11.999 1.00 73.50 315 THR A CA 1
ATOM 2493 C C . THR A 1 315 ? -12.118 -19.600 11.879 1.00 73.50 315 THR A C 1
ATOM 2495 O O . THR A 1 315 ? -13.278 -20.025 11.834 1.00 73.50 315 THR A O 1
ATOM 2498 N N . TRP A 1 316 ? -11.079 -20.424 11.817 1.00 82.19 316 TRP A N 1
ATOM 2499 C CA . TRP A 1 316 ? -11.246 -21.876 11.698 1.00 82.19 316 TRP A CA 1
ATOM 2500 C C . TRP A 1 316 ? -11.596 -22.540 13.032 1.00 82.19 316 TRP A C 1
ATOM 2502 O O . TRP A 1 316 ? -12.078 -23.674 13.058 1.00 82.19 316 TRP A O 1
ATOM 2512 N N . SER A 1 317 ? -11.421 -21.803 14.131 1.00 79.88 317 SER A N 1
ATOM 2513 C CA . SER A 1 317 ? -11.651 -22.239 15.511 1.00 79.88 317 SER A CA 1
ATOM 2514 C C . SER A 1 317 ? -13.031 -22.868 15.731 1.00 79.88 317 SER A C 1
ATOM 2516 O O . SER A 1 317 ? -13.133 -23.917 16.360 1.00 79.88 317 SER A O 1
ATOM 2518 N N . ALA A 1 318 ? -14.094 -22.300 15.148 1.00 81.94 318 ALA A N 1
ATOM 2519 C CA . ALA A 1 318 ? -15.457 -22.822 15.301 1.00 81.94 318 ALA A CA 1
ATOM 2520 C C . ALA A 1 318 ? -15.675 -24.199 14.640 1.00 81.94 318 ALA A C 1
ATOM 2522 O O . ALA A 1 318 ? -16.635 -24.899 14.962 1.00 81.94 318 ALA A O 1
ATOM 2523 N N . ARG A 1 319 ? -14.801 -24.596 13.707 1.00 85.25 319 ARG A N 1
ATOM 2524 C CA . ARG A 1 319 ? -14.883 -25.875 12.983 1.00 85.25 319 ARG A CA 1
ATOM 2525 C C . ARG A 1 319 ? -14.025 -26.972 13.610 1.00 85.25 319 ARG A C 1
ATOM 2527 O O . ARG A 1 319 ? -14.185 -28.137 13.240 1.00 85.25 319 ARG A O 1
ATOM 2534 N N . LEU A 1 320 ? -13.122 -26.632 14.532 1.00 86.94 320 LEU A N 1
ATOM 2535 C CA . LEU A 1 320 ? -12.275 -27.613 15.196 1.00 86.94 320 LEU A CA 1
ATOM 2536 C C . LEU A 1 320 ? -13.059 -28.334 16.294 1.00 86.94 320 LEU A C 1
ATOM 2538 O O . LEU A 1 320 ? -13.429 -27.749 17.307 1.00 86.94 320 LEU A O 1
ATOM 2542 N N . ASN A 1 321 ? -13.247 -29.640 16.121 1.00 86.12 321 ASN A N 1
ATOM 2543 C CA . ASN A 1 321 ? -13.698 -30.517 17.191 1.00 86.12 321 ASN A CA 1
ATOM 2544 C C . ASN A 1 321 ? -12.509 -31.329 17.710 1.00 86.12 321 ASN A C 1
ATOM 2546 O O . ASN A 1 321 ? -12.004 -32.212 17.016 1.00 86.12 321 ASN A O 1
ATOM 2550 N N . THR A 1 322 ? -12.066 -31.032 18.930 1.00 88.50 322 THR A N 1
ATOM 2551 C CA . THR A 1 322 ? -10.950 -31.739 19.573 1.00 88.50 322 THR A CA 1
ATOM 2552 C C . THR A 1 322 ? -11.374 -33.046 20.242 1.00 88.50 322 THR A C 1
ATOM 2554 O O . THR A 1 322 ? -10.520 -33.851 20.616 1.00 88.50 322 THR A O 1
ATOM 2557 N N . HIS A 1 323 ? -12.679 -33.308 20.372 1.00 88.94 323 HIS A N 1
ATOM 2558 C CA . HIS A 1 323 ? -13.172 -34.530 20.992 1.00 88.94 323 HIS A CA 1
ATOM 2559 C C . HIS A 1 323 ? -12.781 -35.762 20.161 1.00 88.94 323 HIS A C 1
ATOM 2561 O O . HIS A 1 323 ? -13.214 -35.936 19.021 1.00 88.94 323 HIS A O 1
ATOM 2567 N N . GLY A 1 324 ? -12.001 -36.662 20.764 1.00 86.62 324 GLY A N 1
ATOM 2568 C CA . GLY A 1 324 ? -11.500 -37.873 20.107 1.00 86.62 324 GLY A CA 1
ATOM 2569 C C . GLY A 1 324 ? -10.183 -37.688 19.347 1.00 86.62 324 GLY A C 1
ATOM 2570 O O . GLY A 1 324 ? -9.738 -38.636 18.700 1.00 86.62 324 GLY A O 1
ATOM 2571 N N . LEU A 1 325 ? -9.552 -36.511 19.431 1.00 93.38 325 LEU A N 1
ATOM 2572 C CA . LEU A 1 325 ? -8.164 -36.304 19.012 1.00 93.38 325 LEU A CA 1
ATOM 2573 C C . LEU A 1 325 ? -7.200 -36.606 20.167 1.00 93.38 325 LEU A C 1
ATOM 2575 O O . LEU A 1 325 ? -7.556 -36.490 21.341 1.00 93.38 325 LEU A O 1
ATOM 2579 N N . SER A 1 326 ? -5.958 -36.967 19.840 1.00 93.62 326 SER A N 1
ATOM 2580 C CA . SER A 1 326 ? -4.888 -37.008 20.841 1.00 93.62 326 SER A CA 1
ATOM 2581 C C . SER A 1 326 ? -4.523 -35.581 21.290 1.00 93.62 326 SER A C 1
ATOM 2583 O O . SER A 1 326 ? -4.705 -34.641 20.512 1.00 93.62 326 SER A O 1
ATOM 2585 N N . PRO A 1 327 ? -3.962 -35.388 22.501 1.00 93.50 327 PRO A N 1
ATOM 2586 C CA . PRO A 1 327 ? -3.538 -34.063 22.963 1.00 93.50 327 PRO A CA 1
ATOM 2587 C C . PRO A 1 327 ? -2.548 -33.376 22.012 1.00 93.50 327 PRO A C 1
ATOM 2589 O O . PRO A 1 327 ? -2.663 -32.180 21.771 1.00 93.50 327 PRO A O 1
ATOM 2592 N N . PHE A 1 328 ? -1.624 -34.143 21.425 1.00 93.31 328 PHE A N 1
ATOM 2593 C CA . PHE A 1 328 ? -0.643 -33.635 20.462 1.00 93.31 328 PHE A CA 1
ATOM 2594 C C . PHE A 1 328 ? -1.301 -33.181 19.156 1.00 93.31 328 PHE A C 1
ATOM 2596 O O . PHE A 1 328 ? -1.066 -32.067 18.708 1.00 93.31 328 PHE A O 1
ATOM 2603 N N . MET A 1 329 ? -2.218 -33.981 18.599 1.00 94.31 329 MET A N 1
ATOM 2604 C CA . MET A 1 329 ? -2.933 -33.596 17.380 1.00 94.31 329 MET A CA 1
ATOM 2605 C C . MET A 1 329 ? -3.862 -32.397 17.616 1.00 94.31 329 MET A C 1
ATOM 2607 O O . MET A 1 329 ? -3.998 -31.543 16.746 1.00 94.31 329 MET A O 1
ATOM 2611 N N . ALA A 1 330 ? -4.499 -32.309 18.787 1.00 94.06 330 ALA A N 1
ATOM 2612 C CA . ALA A 1 330 ? -5.308 -31.150 19.153 1.00 94.06 330 ALA A CA 1
ATOM 2613 C C . ALA A 1 330 ? -4.456 -29.873 19.277 1.00 94.06 330 ALA A C 1
ATOM 2615 O O . ALA A 1 330 ? -4.890 -28.813 18.821 1.00 94.06 330 ALA A O 1
ATOM 2616 N N . ALA A 1 331 ? -3.248 -29.975 19.843 1.00 93.94 331 ALA A N 1
ATOM 2617 C CA . ALA A 1 331 ? -2.292 -28.872 19.901 1.00 93.94 331 ALA A CA 1
ATOM 2618 C C . ALA A 1 331 ? -1.857 -28.438 18.494 1.00 93.94 331 ALA A C 1
ATOM 2620 O O . ALA A 1 331 ? -2.005 -27.265 18.164 1.00 93.94 331 ALA A O 1
ATOM 2621 N N . ASP A 1 332 ? -1.454 -29.377 17.634 1.00 95.44 332 ASP A N 1
ATOM 2622 C CA . ASP A 1 332 ? -1.062 -29.085 16.250 1.00 95.44 332 ASP A CA 1
ATOM 2623 C C . ASP A 1 332 ? -2.197 -28.441 15.446 1.00 95.44 332 ASP A C 1
ATOM 2625 O O . ASP A 1 332 ? -1.974 -27.469 14.728 1.00 95.44 332 ASP A O 1
ATOM 2629 N N . MET A 1 333 ? -3.437 -28.921 15.591 1.00 94.62 333 MET A N 1
ATOM 2630 C CA . MET A 1 333 ? -4.599 -28.293 14.952 1.00 94.62 333 MET A CA 1
ATOM 2631 C C . MET A 1 333 ? -4.840 -26.871 15.469 1.00 94.62 333 MET A C 1
ATOM 2633 O O . MET A 1 333 ? -5.180 -25.988 14.687 1.00 94.62 333 MET A O 1
ATOM 2637 N N . THR A 1 334 ? -4.641 -26.629 16.766 1.00 92.12 334 THR A N 1
ATOM 2638 C CA . THR A 1 334 ? -4.771 -25.288 17.356 1.00 92.12 334 THR A CA 1
ATOM 2639 C C . THR A 1 334 ? -3.672 -24.356 16.842 1.00 92.12 334 THR A C 1
ATOM 2641 O O . THR A 1 334 ? -3.957 -23.221 16.466 1.00 92.12 334 THR A O 1
ATOM 2644 N N . SER A 1 335 ? -2.430 -24.839 16.751 1.00 91.19 335 SER A N 1
ATOM 2645 C CA . SER A 1 335 ? -1.308 -24.103 16.163 1.00 91.19 335 SER A CA 1
ATOM 2646 C C . SER A 1 335 ? -1.535 -23.799 14.685 1.00 91.19 335 SER A C 1
ATOM 2648 O O . SER A 1 335 ? -1.315 -22.668 14.265 1.00 91.19 335 SER A O 1
ATOM 2650 N N . LEU A 1 336 ? -2.031 -24.764 13.904 1.00 92.19 336 LEU A N 1
ATOM 2651 C CA . LEU A 1 336 ? -2.365 -24.562 12.493 1.00 92.19 336 LEU A CA 1
ATOM 2652 C C . LEU A 1 336 ? -3.409 -23.449 12.321 1.00 92.19 336 LEU A C 1
ATOM 2654 O O . LEU A 1 336 ? -3.246 -22.596 11.454 1.00 92.19 336 LEU A O 1
ATOM 2658 N N . ILE A 1 337 ? -4.443 -23.439 13.169 1.00 89.94 337 ILE A N 1
ATOM 2659 C CA . ILE A 1 337 ? -5.488 -22.408 13.158 1.00 89.94 337 ILE A CA 1
ATOM 2660 C C . ILE A 1 337 ? -4.930 -21.047 13.579 1.00 89.94 337 ILE A C 1
ATOM 2662 O O . ILE A 1 337 ? -5.196 -20.052 12.918 1.00 89.94 337 ILE A O 1
ATOM 2666 N N . SER A 1 338 ? -4.112 -20.983 14.632 1.00 86.25 338 SER A N 1
ATOM 2667 C CA . SER A 1 338 ? -3.480 -19.725 15.054 1.00 86.25 338 SER A CA 1
ATOM 2668 C C . SER A 1 338 ? -2.586 -19.135 13.961 1.00 86.25 338 SER A C 1
ATOM 2670 O O . SER A 1 338 ? -2.600 -17.925 13.740 1.00 86.25 338 SER A O 1
ATOM 2672 N N . LEU A 1 339 ? -1.838 -19.985 13.252 1.00 86.75 339 LEU A N 1
ATOM 2673 C CA . LEU A 1 339 ? -1.031 -19.567 12.111 1.00 86.75 339 LEU A CA 1
ATOM 2674 C C . LEU A 1 339 ? -1.913 -19.093 10.948 1.00 86.75 339 LEU A C 1
ATOM 2676 O O . LEU A 1 339 ? -1.557 -18.120 10.293 1.00 86.75 339 LEU A O 1
ATOM 2680 N N . SER A 1 340 ? -3.059 -19.734 10.692 1.00 83.31 340 SER A N 1
ATOM 2681 C CA . SER A 1 340 ? -3.974 -19.333 9.614 1.00 83.31 340 SER A CA 1
ATOM 2682 C C . SER A 1 340 ? -4.822 -18.105 9.930 1.00 83.31 340 SER A C 1
ATOM 2684 O O . SER A 1 340 ? -5.226 -17.408 9.010 1.00 83.31 340 SER A O 1
ATOM 2686 N N . ASP A 1 341 ? -5.105 -17.843 11.205 1.00 74.56 341 ASP A N 1
ATOM 2687 C CA . ASP A 1 341 ? -5.914 -16.704 11.662 1.00 74.56 341 ASP A CA 1
ATOM 2688 C C . ASP A 1 341 ? -5.057 -15.425 11.809 1.00 74.56 341 ASP A C 1
ATOM 2690 O O . ASP A 1 341 ? -5.539 -14.395 12.280 1.00 74.56 341 ASP A O 1
ATOM 2694 N N . HIS A 1 342 ? -3.786 -15.484 11.384 1.00 69.00 342 HIS A N 1
ATOM 2695 C CA . HIS A 1 342 ? -2.822 -14.380 11.390 1.00 69.00 342 HIS A CA 1
ATOM 2696 C C . HIS A 1 342 ? -2.574 -13.776 12.785 1.00 69.00 342 HIS A C 1
ATOM 2698 O O . HIS A 1 342 ? -2.082 -12.661 12.915 1.00 69.00 342 HIS A O 1
ATOM 2704 N N . THR A 1 343 ? -2.860 -14.523 13.856 1.00 63.22 343 THR A N 1
ATOM 2705 C CA . THR A 1 343 ? -2.647 -14.050 15.234 1.00 63.22 343 THR A CA 1
ATOM 2706 C C . THR A 1 343 ? -1.176 -14.096 15.657 1.00 63.22 343 THR A C 1
ATOM 2708 O O . THR A 1 343 ? -0.803 -13.544 16.691 1.00 63.22 343 THR A O 1
ATOM 2711 N N . SER A 1 344 ? -0.326 -14.759 14.869 1.00 60.34 344 SER A N 1
ATOM 2712 C CA . SER A 1 344 ? 1.121 -14.833 15.065 1.00 60.34 344 SER A CA 1
ATOM 2713 C C . SER A 1 344 ? 1.853 -13.749 14.268 1.00 60.34 344 SER A C 1
ATOM 2715 O O . SER A 1 344 ? 1.684 -13.672 13.051 1.00 60.34 344 SER A O 1
ATOM 2717 N N . GLN A 1 345 ? 2.751 -13.002 14.919 1.00 62.19 345 GLN A N 1
ATOM 2718 C CA . GLN A 1 345 ? 3.640 -11.999 14.303 1.00 62.19 345 GLN A CA 1
ATOM 2719 C C . GLN A 1 345 ? 4.800 -12.636 13.503 1.00 62.19 345 GLN A C 1
ATOM 2721 O O . GLN A 1 345 ? 5.979 -12.352 13.729 1.00 62.19 345 GLN A O 1
ATOM 2726 N N . LEU A 1 346 ? 4.485 -13.560 12.598 1.00 67.38 346 LEU A N 1
ATOM 2727 C CA . LEU A 1 346 ? 5.452 -14.182 11.693 1.00 67.38 346 LEU A CA 1
ATOM 2728 C C . LEU A 1 346 ? 5.397 -13.508 10.324 1.00 67.38 346 LEU A C 1
ATOM 2730 O O . LEU A 1 346 ? 4.324 -13.108 9.868 1.00 67.38 346 LEU A O 1
ATOM 2734 N N . SER A 1 347 ? 6.547 -13.425 9.648 1.00 67.31 347 SER A N 1
ATOM 2735 C CA . SER A 1 347 ? 6.565 -13.024 8.240 1.00 67.31 347 SER A CA 1
ATOM 2736 C C . SER A 1 347 ? 5.744 -14.014 7.406 1.00 67.31 347 SER A C 1
ATOM 2738 O O . SER A 1 347 ? 5.549 -15.169 7.798 1.00 67.31 347 SER A O 1
ATOM 2740 N N . ARG A 1 348 ? 5.278 -13.598 6.223 1.00 72.31 348 ARG A N 1
ATOM 2741 C CA . ARG A 1 348 ? 4.510 -14.475 5.323 1.00 72.31 348 ARG A CA 1
ATOM 2742 C C . ARG A 1 348 ? 5.254 -15.780 5.022 1.00 72.31 348 ARG A C 1
ATOM 2744 O O . ARG A 1 348 ? 4.648 -16.850 5.037 1.00 72.31 348 ARG A O 1
ATOM 2751 N N . ARG A 1 349 ? 6.560 -15.685 4.760 1.00 76.31 349 ARG A N 1
ATOM 2752 C CA . ARG A 1 349 ? 7.411 -16.841 4.468 1.00 76.31 349 ARG A CA 1
ATOM 2753 C C . ARG A 1 349 ? 7.524 -17.763 5.678 1.00 76.31 349 ARG A C 1
ATOM 2755 O O . ARG A 1 349 ? 7.228 -18.947 5.544 1.00 76.31 349 ARG A O 1
ATOM 2762 N N . ASP A 1 350 ? 7.868 -17.220 6.843 1.00 79.88 350 ASP A N 1
ATOM 2763 C CA . ASP A 1 350 ? 8.026 -18.014 8.069 1.00 79.88 350 ASP A CA 1
ATOM 2764 C C . ASP A 1 350 ? 6.706 -18.684 8.462 1.00 79.88 350 ASP A C 1
ATOM 2766 O O . ASP A 1 350 ? 6.677 -19.846 8.866 1.00 79.88 350 ASP A O 1
ATOM 2770 N N . ARG A 1 351 ? 5.586 -17.977 8.281 1.00 84.75 351 ARG A N 1
ATOM 2771 C CA . ARG A 1 351 ? 4.241 -18.513 8.501 1.00 84.75 351 ARG A CA 1
ATOM 2772 C C . ARG A 1 351 ? 3.941 -19.671 7.556 1.00 84.75 351 ARG A C 1
ATOM 2774 O O . ARG A 1 351 ? 3.412 -20.682 8.006 1.00 84.75 351 ARG A O 1
ATOM 2781 N N . PHE A 1 352 ? 4.277 -19.561 6.272 1.00 86.50 352 PHE A N 1
ATOM 2782 C CA . PHE A 1 352 ? 4.106 -20.660 5.319 1.00 86.50 352 PHE A CA 1
ATOM 2783 C C . PHE A 1 352 ? 4.988 -21.863 5.657 1.00 86.50 352 PHE A C 1
ATOM 2785 O O . PHE A 1 352 ? 4.507 -22.996 5.628 1.00 86.50 352 PHE A O 1
ATOM 2792 N N . GLU A 1 353 ? 6.244 -21.645 6.038 1.00 89.31 353 GLU A N 1
ATOM 2793 C CA . GLU A 1 353 ? 7.131 -22.725 6.477 1.00 89.31 353 GLU A CA 1
ATOM 2794 C C . GLU A 1 353 ? 6.587 -23.414 7.744 1.00 89.31 353 GLU A C 1
ATOM 2796 O O . GLU A 1 353 ? 6.498 -24.646 7.793 1.00 89.31 353 GLU A O 1
ATOM 2801 N N . ALA A 1 354 ? 6.115 -22.638 8.725 1.00 91.19 354 ALA A N 1
ATOM 2802 C CA . ALA A 1 354 ? 5.490 -23.150 9.943 1.00 91.19 354 ALA A CA 1
ATOM 2803 C C . ALA A 1 354 ? 4.185 -23.916 9.659 1.00 91.19 354 ALA A C 1
ATOM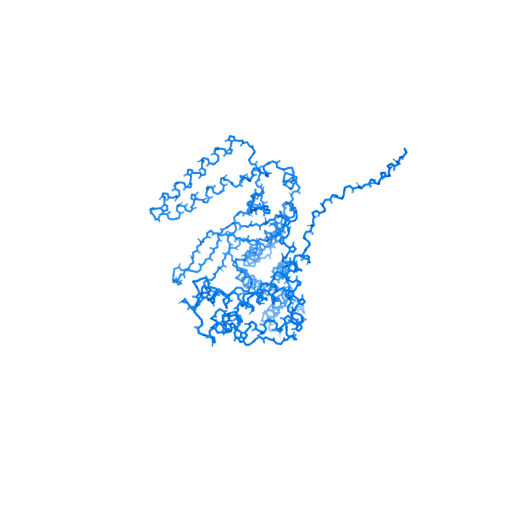 2805 O O . ALA A 1 354 ? 4.022 -25.039 10.137 1.00 91.19 354 ALA A O 1
ATOM 2806 N N . LEU A 1 355 ? 3.283 -23.364 8.837 1.00 91.94 355 LEU A N 1
ATOM 2807 C CA . LEU A 1 355 ? 2.035 -24.019 8.421 1.00 91.94 355 LEU A CA 1
ATOM 2808 C C . LEU A 1 355 ? 2.312 -25.363 7.744 1.00 91.94 355 LEU A C 1
ATOM 2810 O O . LEU A 1 355 ? 1.658 -26.361 8.050 1.00 91.94 355 LEU A O 1
ATOM 2814 N N . HIS A 1 356 ? 3.296 -25.403 6.843 1.00 94.00 356 HIS A N 1
ATOM 2815 C CA . HIS A 1 356 ? 3.697 -26.632 6.166 1.00 94.00 356 HIS A CA 1
ATOM 2816 C C . HIS A 1 356 ? 4.247 -27.669 7.156 1.00 94.00 356 HIS A C 1
ATOM 2818 O O . HIS A 1 356 ? 3.847 -28.833 7.108 1.00 94.00 356 HIS A O 1
ATOM 2824 N N . SER A 1 357 ? 5.114 -27.249 8.081 1.00 95.06 357 SER A N 1
ATOM 2825 C CA . SER A 1 357 ? 5.682 -28.118 9.120 1.00 95.06 357 SER A CA 1
ATOM 2826 C C . SER A 1 357 ? 4.601 -28.728 10.022 1.00 95.06 357 SER A C 1
ATOM 2828 O O . SER A 1 357 ? 4.548 -29.947 10.200 1.00 95.06 357 SER A O 1
ATOM 2830 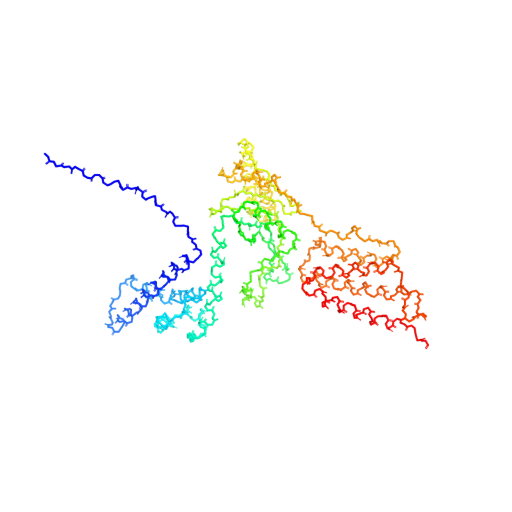N N . VAL A 1 358 ? 3.665 -27.908 10.513 1.00 96.31 358 VAL A N 1
ATOM 2831 C CA . VAL A 1 358 ? 2.542 -28.375 11.344 1.00 96.31 358 VAL A CA 1
ATOM 2832 C C . VAL A 1 358 ? 1.637 -29.329 10.559 1.00 96.31 358 VAL A C 1
ATOM 2834 O O . VAL A 1 358 ? 1.244 -30.374 11.074 1.00 96.31 358 VAL A O 1
ATOM 2837 N N . ALA A 1 359 ? 1.352 -29.046 9.285 1.00 96.44 359 ALA A N 1
ATOM 2838 C CA . ALA A 1 359 ? 0.554 -29.944 8.450 1.00 96.44 359 ALA A CA 1
ATOM 2839 C C . ALA A 1 359 ? 1.226 -31.315 8.224 1.00 96.44 359 ALA A C 1
ATOM 2841 O O . ALA A 1 359 ? 0.537 -32.339 8.170 1.00 96.44 359 ALA A O 1
ATOM 2842 N N . LEU A 1 360 ? 2.561 -31.364 8.136 1.00 96.38 360 LEU A N 1
ATOM 2843 C CA . LEU A 1 360 ? 3.318 -32.620 8.094 1.00 96.38 360 LEU A CA 1
ATOM 2844 C C . LEU A 1 360 ? 3.261 -33.381 9.427 1.00 96.38 360 LEU A 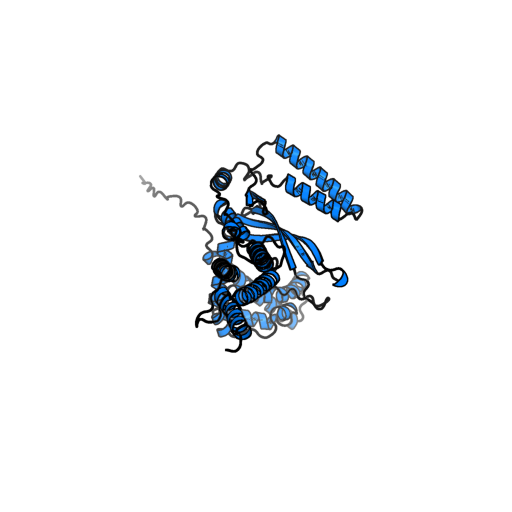C 1
ATOM 2846 O O . LEU A 1 360 ? 3.126 -34.606 9.413 1.00 96.38 360 LEU A O 1
ATOM 2850 N N . SER A 1 361 ? 3.308 -32.681 10.562 1.00 96.56 361 SER A N 1
ATOM 2851 C CA . SER A 1 361 ? 3.125 -33.290 11.889 1.00 96.56 361 SER A CA 1
ATOM 2852 C C . SER A 1 361 ? 1.729 -33.912 12.036 1.00 96.56 361 SER A C 1
ATOM 2854 O O . SER A 1 361 ? 1.584 -35.076 12.416 1.00 96.56 361 SER A O 1
ATOM 2856 N N . ILE A 1 362 ? 0.688 -33.206 11.580 1.00 96.50 362 ILE A N 1
ATOM 2857 C CA . ILE A 1 362 ? -0.682 -33.737 11.539 1.00 96.50 362 ILE A CA 1
ATOM 2858 C C . ILE A 1 362 ? -0.754 -34.997 10.661 1.00 96.50 362 ILE A C 1
ATOM 2860 O O . ILE A 1 362 ? -1.405 -35.971 11.043 1.00 96.50 362 ILE A O 1
ATOM 2864 N N . ALA A 1 363 ? -0.064 -35.033 9.515 1.00 96.06 363 ALA A N 1
ATOM 2865 C CA . ALA A 1 363 ? 0.007 -36.230 8.671 1.00 96.06 363 ALA A CA 1
ATOM 2866 C C . ALA A 1 363 ? 0.620 -37.439 9.409 1.00 96.06 363 ALA A C 1
ATOM 2868 O O . ALA A 1 363 ? 0.114 -38.559 9.301 1.00 96.06 363 ALA A O 1
ATOM 2869 N N . ASP A 1 364 ? 1.684 -37.236 10.189 1.00 94.81 364 ASP A N 1
ATOM 2870 C CA . ASP A 1 364 ? 2.250 -38.276 11.058 1.00 94.81 364 ASP A CA 1
ATOM 2871 C C . ASP A 1 364 ? 1.239 -38.739 12.123 1.00 94.81 364 ASP A C 1
ATOM 2873 O O . ASP A 1 364 ? 0.990 -39.943 12.249 1.00 94.81 364 ASP A O 1
ATOM 2877 N N . HIS A 1 365 ? 0.549 -37.818 12.799 1.00 94.62 365 HIS A N 1
ATOM 2878 C CA . HIS A 1 365 ? -0.499 -38.152 13.771 1.00 94.62 365 HIS A CA 1
ATOM 2879 C C . HIS A 1 365 ? -1.655 -38.966 13.177 1.00 94.62 365 HIS A C 1
ATOM 2881 O O . HIS A 1 365 ? -2.105 -39.939 13.794 1.00 94.62 365 HIS A O 1
ATOM 2887 N N . VAL A 1 366 ? -2.111 -38.625 11.968 1.00 94.62 366 VAL A N 1
ATOM 2888 C CA . VAL A 1 366 ? -3.130 -39.399 11.240 1.00 94.62 366 VAL A CA 1
ATOM 2889 C C . VAL A 1 366 ? -2.642 -40.827 11.003 1.00 94.62 366 VAL A C 1
ATOM 2891 O O . VAL A 1 366 ? -3.383 -41.778 11.256 1.00 94.62 366 VAL A O 1
ATOM 2894 N N . SER A 1 367 ? -1.387 -40.996 10.577 1.00 93.44 367 SER A N 1
ATOM 2895 C CA . SER A 1 367 ? -0.822 -42.322 10.301 1.00 93.44 367 SER A CA 1
ATOM 2896 C C . SER A 1 367 ? -0.729 -43.213 11.547 1.00 93.44 367 SER A C 1
ATOM 2898 O O . SER A 1 367 ? -0.973 -44.416 11.464 1.00 93.44 367 SER A O 1
ATOM 2900 N N . ARG A 1 368 ? -0.439 -42.626 12.715 1.00 91.75 368 ARG A N 1
ATOM 2901 C CA . ARG A 1 368 ? -0.346 -43.335 14.005 1.00 91.75 368 ARG A CA 1
ATOM 2902 C C . ARG A 1 368 ? -1.707 -43.646 14.621 1.00 91.75 368 ARG A C 1
ATOM 2904 O O . ARG A 1 368 ? -1.800 -44.469 15.523 1.00 91.75 368 ARG A O 1
ATOM 2911 N N . SER A 1 369 ? -2.760 -42.997 14.132 1.00 92.31 369 SER A N 1
ATOM 2912 C CA . SER A 1 369 ? -4.130 -43.167 14.619 1.00 92.31 369 SER A CA 1
ATOM 2913 C C . SER A 1 369 ? -4.873 -44.327 13.948 1.00 92.31 369 SER A C 1
ATOM 2915 O O . SER A 1 369 ? -6.052 -44.537 14.232 1.00 92.31 369 SER A O 1
ATOM 2917 N N . VAL A 1 370 ? -4.229 -45.072 13.042 1.00 91.00 370 VAL A N 1
ATOM 2918 C CA . VAL A 1 370 ? -4.824 -46.257 12.414 1.00 91.00 370 VAL A CA 1
ATOM 2919 C C . VAL A 1 370 ? -5.093 -47.321 13.476 1.00 91.00 370 VAL A C 1
ATOM 2921 O O . VAL A 1 370 ? -4.177 -47.810 14.132 1.00 91.00 370 VAL A O 1
ATOM 2924 N N . THR A 1 371 ? -6.359 -47.701 13.627 1.00 88.25 371 THR A N 1
ATOM 2925 C CA . THR A 1 371 ? -6.800 -48.683 14.628 1.00 88.25 371 THR A CA 1
ATOM 2926 C C . THR A 1 371 ? -6.853 -50.106 14.088 1.00 88.25 371 THR A C 1
ATOM 2928 O O . THR A 1 371 ? -6.872 -51.057 14.864 1.00 88.25 371 THR A O 1
ATOM 2931 N N . ASP A 1 372 ? -6.891 -50.268 12.765 1.00 86.69 372 ASP A N 1
ATOM 2932 C CA . ASP A 1 372 ? -7.030 -51.566 12.111 1.00 86.69 372 ASP A CA 1
ATOM 2933 C C . ASP A 1 372 ? -6.330 -51.555 10.746 1.00 86.69 372 ASP A C 1
ATOM 2935 O O . ASP A 1 372 ? -6.750 -50.849 9.823 1.00 86.69 372 ASP A O 1
ATOM 2939 N N . TRP A 1 373 ? -5.271 -52.359 10.631 1.00 88.19 373 TRP A N 1
ATOM 2940 C CA . TRP A 1 373 ? -4.489 -52.562 9.407 1.00 88.19 373 TRP A CA 1
ATOM 2941 C C . TRP A 1 373 ? -4.929 -53.791 8.602 1.00 88.19 373 TRP A C 1
ATOM 2943 O O . TRP A 1 373 ? -4.413 -54.010 7.506 1.00 88.19 373 TRP A O 1
ATOM 2953 N N . SER A 1 374 ? -5.850 -54.607 9.131 1.00 82.25 374 SER A N 1
ATOM 2954 C CA . SER A 1 374 ? -6.237 -55.894 8.530 1.00 82.25 374 SER A CA 1
ATOM 2955 C C . SER A 1 374 ? -7.022 -55.742 7.225 1.00 82.25 374 SER A C 1
ATOM 2957 O O . SER A 1 374 ? -7.090 -56.666 6.416 1.00 82.25 374 SER A O 1
ATOM 2959 N N . LEU A 1 375 ? -7.601 -54.563 6.996 1.00 78.38 375 LEU A N 1
ATOM 2960 C CA . LEU A 1 375 ? -8.336 -54.242 5.784 1.00 78.38 375 LEU A CA 1
ATOM 2961 C C . LEU A 1 375 ? -7.437 -53.587 4.736 1.00 78.38 375 LEU A C 1
ATOM 2963 O O . LEU A 1 375 ? -6.499 -52.856 5.041 1.00 78.38 375 LEU A O 1
ATOM 2967 N N . LEU A 1 376 ? -7.814 -53.756 3.466 1.00 73.06 376 LEU A N 1
ATOM 2968 C CA . LEU A 1 376 ? -7.158 -53.092 2.334 1.00 73.06 376 LEU A CA 1
ATOM 2969 C C . LEU A 1 376 ? -7.209 -51.553 2.436 1.00 73.06 376 LEU A C 1
ATOM 2971 O O . LEU A 1 376 ? -6.407 -50.862 1.813 1.00 73.06 376 LEU A O 1
ATOM 2975 N N . ARG A 1 377 ? -8.149 -51.021 3.230 1.00 77.88 377 ARG A N 1
ATOM 2976 C CA . ARG A 1 377 ? -8.223 -49.614 3.634 1.00 77.88 377 ARG A CA 1
ATOM 2977 C C . ARG A 1 377 ? -8.110 -49.539 5.162 1.00 77.88 377 ARG A C 1
ATOM 2979 O O . ARG A 1 377 ? -9.014 -50.054 5.822 1.00 77.88 377 ARG A O 1
ATOM 2986 N N . PRO A 1 378 ? -7.051 -48.924 5.719 1.00 81.62 378 PRO A N 1
ATOM 2987 C CA . PRO A 1 378 ? -6.876 -48.837 7.164 1.00 81.62 378 PRO A CA 1
ATOM 2988 C C . PRO A 1 378 ? -8.041 -48.083 7.814 1.00 81.62 378 PRO A C 1
ATOM 2990 O O . PRO A 1 378 ? -8.528 -47.092 7.258 1.00 81.62 378 PRO A O 1
ATOM 2993 N N . LYS A 1 379 ? -8.499 -48.539 8.986 1.00 89.12 379 LYS A N 1
ATOM 2994 C CA . LYS A 1 379 ? -9.528 -47.810 9.744 1.00 89.12 379 LYS A CA 1
ATOM 2995 C C . LYS A 1 379 ? -8.878 -46.711 10.567 1.00 89.12 379 LYS A C 1
ATOM 2997 O O . LYS A 1 379 ? -7.947 -46.962 11.324 1.00 89.12 379 LYS A O 1
ATOM 3002 N N . ILE A 1 380 ? -9.409 -45.504 10.431 1.00 91.81 380 ILE A N 1
ATOM 3003 C CA . ILE A 1 380 ? -8.962 -44.310 11.147 1.00 91.81 380 ILE A CA 1
ATOM 3004 C C . ILE A 1 380 ? -10.192 -43.704 11.839 1.00 91.81 380 ILE A C 1
ATOM 3006 O O . ILE A 1 380 ? -11.272 -43.699 11.237 1.00 91.81 380 ILE A O 1
ATOM 3010 N N . PRO A 1 381 ? -10.074 -43.205 13.084 1.00 93.50 381 PRO A N 1
ATOM 3011 C CA . PRO A 1 381 ? -11.175 -42.543 13.768 1.00 93.50 381 PRO A CA 1
ATOM 3012 C C . PRO A 1 381 ? -11.729 -41.360 12.966 1.00 93.50 381 PRO A C 1
ATOM 3014 O O . PRO A 1 381 ? -10.977 -40.570 12.395 1.00 93.50 381 PRO A O 1
ATOM 3017 N N . ALA A 1 382 ? -13.054 -41.199 12.971 1.00 91.50 382 ALA A N 1
ATOM 3018 C CA . ALA A 1 382 ? -13.723 -40.135 12.221 1.00 91.50 382 ALA A CA 1
ATOM 3019 C C . ALA A 1 382 ? -13.238 -38.730 12.623 1.00 91.50 382 ALA A C 1
ATOM 3021 O O . ALA A 1 382 ? -13.048 -37.891 11.751 1.00 91.50 382 ALA A O 1
ATOM 3022 N N . ALA A 1 383 ? -12.965 -38.494 13.913 1.00 92.44 383 ALA A N 1
ATOM 3023 C CA . ALA A 1 383 ? -12.426 -37.220 14.399 1.00 92.44 383 ALA A CA 1
ATOM 3024 C C . ALA A 1 383 ? -11.078 -36.869 13.741 1.00 92.44 383 ALA A C 1
ATOM 3026 O O . ALA A 1 383 ? -10.884 -35.741 13.293 1.00 92.44 383 ALA A O 1
ATOM 3027 N N . VAL A 1 384 ? -10.186 -37.855 13.598 1.00 94.25 384 VAL A N 1
ATOM 3028 C CA . VAL A 1 384 ? -8.872 -37.690 12.957 1.00 94.25 384 VAL A CA 1
ATOM 3029 C C . VAL A 1 384 ? -9.018 -37.389 11.464 1.00 94.25 384 VAL A C 1
ATOM 3031 O O . VAL A 1 384 ? -8.327 -36.517 10.943 1.00 94.25 384 VAL A O 1
ATOM 3034 N N . ILE A 1 385 ? -9.953 -38.052 10.776 1.00 93.38 385 ILE A N 1
ATOM 3035 C CA . ILE A 1 385 ? -10.251 -37.754 9.367 1.00 93.38 385 ILE A CA 1
ATOM 3036 C C . ILE A 1 385 ? -10.837 -36.348 9.205 1.00 93.38 385 ILE A C 1
ATOM 3038 O O . ILE A 1 385 ? -10.423 -35.623 8.303 1.00 93.38 385 ILE A O 1
ATOM 3042 N N . SER A 1 386 ? -11.758 -35.934 10.075 1.00 93.19 386 SER A N 1
ATOM 3043 C CA . SER A 1 386 ? -12.319 -34.579 10.047 1.00 93.19 386 SER A CA 1
ATOM 3044 C C . SER A 1 386 ? -11.242 -33.515 10.257 1.00 93.19 386 SER A C 1
ATOM 3046 O O . SER A 1 386 ? -11.202 -32.542 9.507 1.00 93.19 386 SER A O 1
ATOM 3048 N N . ALA A 1 387 ? -10.332 -33.719 11.215 1.00 94.50 387 ALA A N 1
ATOM 3049 C CA . ALA A 1 387 ? -9.197 -32.827 11.434 1.00 94.50 387 ALA A CA 1
ATOM 3050 C C . ALA A 1 387 ? -8.269 -32.773 10.207 1.00 94.50 387 ALA A C 1
ATOM 3052 O O . ALA A 1 387 ? -7.913 -31.687 9.766 1.00 94.50 387 ALA A O 1
ATOM 3053 N N . TRP A 1 388 ? -7.974 -33.916 9.579 1.00 96.00 388 TRP A N 1
ATOM 3054 C CA . TRP A 1 388 ? -7.182 -33.980 8.345 1.00 96.00 388 TRP A CA 1
ATOM 3055 C C . TRP A 1 388 ? -7.817 -33.229 7.164 1.00 96.00 388 TRP A C 1
ATOM 3057 O O . TRP A 1 388 ? -7.128 -32.547 6.403 1.00 96.00 388 TRP A O 1
ATOM 3067 N N . LEU A 1 389 ? -9.137 -33.335 6.996 1.00 95.12 389 LEU A N 1
ATOM 3068 C CA . LEU A 1 389 ? -9.862 -32.585 5.968 1.00 95.12 389 LEU A CA 1
ATOM 3069 C C . LEU A 1 389 ? -9.857 -31.081 6.263 1.00 95.12 389 LEU A C 1
ATOM 3071 O O . LEU A 1 389 ? -9.681 -30.288 5.341 1.00 95.12 389 LEU A O 1
ATOM 3075 N N . LEU A 1 390 ? -9.969 -30.690 7.534 1.00 94.50 390 LEU A N 1
ATOM 3076 C CA . LEU A 1 390 ? -9.839 -29.294 7.947 1.00 94.50 390 LEU A CA 1
ATOM 3077 C C . LEU A 1 390 ? -8.431 -28.751 7.649 1.00 94.50 390 LEU A C 1
ATOM 3079 O O . LEU A 1 390 ? -8.309 -27.662 7.096 1.00 94.50 390 LEU A O 1
ATOM 3083 N N . THR 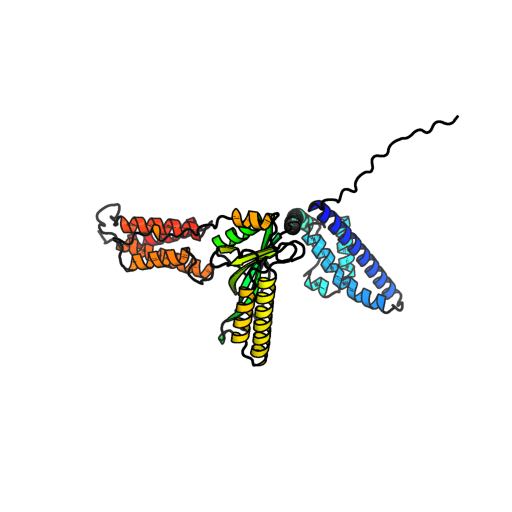A 1 391 ? -7.376 -29.535 7.911 1.00 95.69 391 THR A N 1
ATOM 3084 C CA . THR A 1 391 ? -5.993 -29.198 7.526 1.00 95.69 391 THR A CA 1
ATOM 3085 C C . THR A 1 391 ? -5.873 -28.943 6.026 1.00 95.69 391 THR A C 1
ATOM 3087 O O . THR A 1 391 ? -5.252 -27.960 5.629 1.00 95.69 391 THR A O 1
ATOM 3090 N N . ARG A 1 392 ? -6.492 -29.784 5.182 1.00 95.44 392 ARG A N 1
ATOM 3091 C CA . ARG A 1 392 ? -6.502 -29.584 3.724 1.00 95.44 392 ARG A CA 1
ATOM 3092 C C . ARG A 1 392 ? -7.069 -28.225 3.349 1.00 95.44 392 ARG A C 1
ATOM 3094 O O . ARG A 1 392 ? -6.482 -27.526 2.531 1.00 95.44 392 ARG A O 1
ATOM 3101 N N . GLU A 1 393 ? -8.241 -27.907 3.885 1.00 94.19 393 GLU A N 1
ATOM 3102 C CA . GLU A 1 393 ? -8.932 -26.664 3.558 1.00 94.19 393 GLU A CA 1
ATOM 3103 C C . GLU A 1 393 ? -8.097 -25.449 3.967 1.00 94.19 393 GLU A C 1
ATOM 3105 O O . GLU A 1 393 ? -7.895 -24.561 3.141 1.00 94.19 393 GLU A O 1
ATOM 3110 N N . ILE A 1 394 ? -7.528 -25.468 5.178 1.00 92.38 394 ILE A N 1
ATOM 3111 C CA . ILE A 1 394 ? -6.638 -24.408 5.669 1.00 92.38 394 ILE A CA 1
ATOM 3112 C C . ILE A 1 394 ? -5.414 -24.258 4.755 1.00 92.38 394 ILE A C 1
ATOM 3114 O O . ILE A 1 394 ? -5.109 -23.154 4.317 1.00 92.38 394 ILE A O 1
ATOM 3118 N N . VAL A 1 395 ? -4.729 -25.355 4.415 1.00 92.44 395 VAL A N 1
ATOM 3119 C CA . VAL A 1 395 ? -3.529 -25.314 3.558 1.00 92.44 395 VAL A CA 1
ATOM 3120 C C . VAL A 1 395 ? -3.855 -24.787 2.161 1.00 92.44 395 VAL A C 1
ATOM 3122 O O . VAL A 1 395 ? -3.122 -23.956 1.632 1.00 92.44 395 VAL A O 1
ATOM 3125 N N . ILE A 1 396 ? -4.944 -25.242 1.542 1.00 92.38 396 ILE A N 1
ATOM 3126 C CA . ILE A 1 396 ? -5.295 -24.790 0.191 1.00 92.38 396 ILE A CA 1
ATOM 3127 C C . ILE A 1 396 ? -5.617 -23.297 0.183 1.00 92.38 396 ILE A C 1
ATOM 3129 O O . ILE A 1 396 ? -5.187 -22.591 -0.727 1.00 92.38 396 ILE A O 1
ATOM 3133 N N . GLU A 1 397 ? -6.338 -22.820 1.196 1.00 88.62 397 GLU A N 1
ATOM 3134 C CA . GLU A 1 397 ? -6.702 -21.412 1.311 1.00 88.62 397 GLU A CA 1
ATOM 3135 C C . GLU A 1 397 ? -5.474 -20.529 1.561 1.00 88.62 397 GLU A C 1
ATOM 3137 O O . GLU A 1 397 ? -5.249 -19.571 0.825 1.00 88.62 397 GLU A O 1
ATOM 3142 N N . GLN A 1 398 ? -4.626 -20.899 2.523 1.00 85.94 398 GLN A N 1
ATOM 3143 C CA . GLN A 1 398 ? -3.469 -20.097 2.935 1.00 85.94 398 GLN A CA 1
ATOM 3144 C C . GLN A 1 398 ? -2.386 -19.996 1.854 1.00 85.94 398 GLN A C 1
ATOM 3146 O O . GLN A 1 398 ? -1.773 -18.947 1.676 1.00 85.94 398 GLN A O 1
ATOM 3151 N N . PHE A 1 399 ? -2.160 -21.063 1.086 1.00 84.00 399 PHE A N 1
ATOM 3152 C CA . PHE A 1 399 ? -1.151 -21.078 0.019 1.00 84.00 399 PHE A CA 1
ATOM 3153 C C . PHE A 1 399 ? -1.706 -20.646 -1.351 1.00 84.00 399 PHE A C 1
ATOM 3155 O O . PHE A 1 399 ? -0.975 -20.653 -2.352 1.00 84.00 399 PHE A O 1
ATOM 3162 N N . GLY A 1 400 ? -2.992 -20.280 -1.424 1.00 85.69 400 GLY A N 1
ATOM 3163 C CA . GLY A 1 400 ? -3.654 -19.773 -2.624 1.00 85.69 400 GLY A CA 1
ATOM 3164 C C . GLY A 1 400 ? -3.413 -20.645 -3.860 1.00 85.69 400 GLY A C 1
ATOM 3165 O O . GLY A 1 400 ? -3.682 -21.846 -3.868 1.00 85.69 400 GLY A O 1
ATOM 3166 N N . LYS A 1 401 ? -2.852 -20.052 -4.924 1.00 84.56 401 LYS A N 1
ATOM 3167 C CA . LYS A 1 401 ? -2.589 -20.740 -6.207 1.00 84.56 401 LYS A CA 1
ATOM 3168 C C . LYS A 1 401 ? -1.676 -21.968 -6.075 1.00 84.56 401 LYS A C 1
ATOM 3170 O O . LYS A 1 401 ? -1.792 -22.893 -6.874 1.00 84.56 401 LYS A O 1
ATOM 3175 N N . ASN A 1 402 ? -0.800 -21.996 -5.070 1.00 87.94 402 ASN A N 1
ATOM 3176 C CA . ASN A 1 402 ? 0.125 -23.105 -4.824 1.00 87.94 402 ASN A CA 1
ATOM 3177 C C . ASN A 1 402 ? -0.439 -24.147 -3.846 1.00 87.94 402 ASN A C 1
ATOM 3179 O O . ASN A 1 402 ? 0.184 -25.190 -3.641 1.00 87.94 402 ASN A O 1
ATOM 3183 N N . GLY A 1 403 ? -1.613 -23.904 -3.257 1.00 90.19 403 GLY A N 1
ATOM 3184 C CA . GLY A 1 403 ? -2.155 -24.722 -2.176 1.00 90.19 403 GLY A CA 1
ATOM 3185 C C . GLY A 1 403 ? -2.372 -26.187 -2.538 1.00 90.19 403 GLY A C 1
ATOM 3186 O O . GLY A 1 403 ? -2.000 -27.067 -1.767 1.00 90.19 403 GLY A O 1
ATOM 3187 N N . GLU A 1 404 ? -2.869 -26.483 -3.741 1.00 93.81 404 GLU A N 1
ATOM 3188 C CA . GLU A 1 404 ? -3.040 -27.874 -4.192 1.00 93.81 404 GLU A CA 1
ATOM 3189 C C . GLU A 1 404 ? -1.699 -28.599 -4.388 1.00 93.81 404 GLU A C 1
ATOM 3191 O O . GLU A 1 404 ? -1.580 -29.792 -4.096 1.00 93.81 404 GLU A O 1
ATOM 3196 N N . MET A 1 405 ? -0.661 -27.890 -4.844 1.00 93.94 405 MET A N 1
ATOM 3197 C CA . MET A 1 405 ? 0.682 -28.457 -4.994 1.00 93.94 405 MET A CA 1
ATOM 3198 C C . MET A 1 405 ? 1.288 -28.788 -3.626 1.00 93.94 405 MET A C 1
ATOM 3200 O O . MET A 1 405 ? 1.788 -29.897 -3.428 1.00 93.94 405 MET A O 1
ATOM 3204 N N . VAL A 1 406 ? 1.199 -27.854 -2.677 1.00 92.75 406 VAL A N 1
ATOM 3205 C CA . VAL A 1 406 ? 1.682 -28.039 -1.301 1.00 92.75 406 VAL A CA 1
ATOM 3206 C C . VAL A 1 406 ? 0.929 -29.184 -0.621 1.00 92.75 406 VAL A C 1
ATOM 3208 O O . VAL A 1 406 ? 1.542 -30.104 -0.074 1.00 92.75 406 VAL A O 1
ATOM 3211 N N . TRP A 1 407 ? -0.400 -29.210 -0.750 1.00 97.06 407 TRP A N 1
ATOM 3212 C CA . TRP A 1 407 ? -1.234 -30.283 -0.215 1.00 97.06 407 TRP A CA 1
ATOM 3213 C C . TRP A 1 407 ? -0.885 -31.656 -0.800 1.00 97.06 407 TRP A C 1
ATOM 3215 O O . TRP A 1 407 ? -0.860 -32.655 -0.078 1.00 97.06 407 TRP A O 1
ATOM 3225 N N . LYS A 1 408 ? -0.565 -31.732 -2.097 1.00 95.81 408 LYS A N 1
ATOM 3226 C CA . LYS A 1 408 ? -0.106 -32.975 -2.731 1.00 95.81 408 LYS A CA 1
ATOM 3227 C C . LYS A 1 408 ? 1.177 -33.502 -2.079 1.00 95.81 408 LYS A C 1
ATOM 3229 O O . LYS A 1 408 ? 1.283 -34.714 -1.885 1.00 95.81 408 LYS A O 1
ATOM 3234 N N . GLY A 1 409 ? 2.109 -32.619 -1.716 1.00 93.94 409 GLY A N 1
ATOM 3235 C CA . GLY A 1 409 ? 3.323 -32.967 -0.969 1.00 93.94 409 GLY A CA 1
ATOM 3236 C C . GLY A 1 409 ? 3.012 -33.530 0.420 1.00 93.94 409 GLY A C 1
ATOM 3237 O O . GLY A 1 409 ? 3.433 -34.643 0.743 1.00 93.94 409 GLY A O 1
ATOM 3238 N N . ILE A 1 410 ? 2.185 -32.825 1.196 1.00 96.38 410 ILE A N 1
ATOM 3239 C CA . ILE A 1 410 ? 1.748 -33.246 2.541 1.00 96.38 410 ILE A CA 1
ATOM 3240 C C . ILE A 1 410 ? 1.019 -34.600 2.496 1.00 96.38 410 ILE A C 1
ATOM 3242 O O . ILE A 1 410 ? 1.315 -35.511 3.273 1.00 96.38 410 ILE A O 1
ATOM 3246 N N . LYS A 1 411 ? 0.119 -34.792 1.524 1.00 96.25 411 LYS A N 1
ATOM 3247 C CA . LYS A 1 411 ? -0.556 -36.075 1.280 1.00 96.25 411 LYS A CA 1
ATOM 3248 C C . LYS A 1 411 ? 0.432 -37.187 0.913 1.00 96.25 411 LYS A C 1
ATOM 3250 O O . LYS A 1 411 ? 0.244 -38.325 1.339 1.00 96.25 411 LYS A O 1
ATOM 3255 N N . GLY A 1 412 ? 1.464 -36.879 0.128 1.00 94.88 412 GLY A N 1
ATOM 3256 C CA . GLY A 1 412 ? 2.547 -37.813 -0.184 1.00 94.88 412 GLY A CA 1
ATOM 3257 C C . GLY A 1 412 ? 3.281 -38.286 1.073 1.00 94.88 412 GLY A C 1
ATOM 3258 O O . GLY A 1 412 ? 3.513 -39.485 1.223 1.00 94.88 412 GLY A O 1
ATOM 3259 N N . SER A 1 413 ? 3.549 -37.370 2.008 1.00 93.69 413 SER A N 1
ATOM 3260 C CA . SER A 1 413 ? 4.136 -37.694 3.315 1.00 93.69 413 SER A CA 1
ATOM 3261 C C . SER A 1 413 ? 3.242 -38.633 4.133 1.00 93.69 413 SER A C 1
ATOM 3263 O O . SER A 1 413 ? 3.707 -39.677 4.586 1.00 93.69 413 SER A O 1
ATOM 3265 N N . LEU A 1 414 ? 1.929 -38.361 4.213 1.00 94.38 414 LEU A N 1
ATOM 3266 C CA . LEU A 1 414 ? 0.973 -39.268 4.868 1.00 94.38 414 LEU A CA 1
ATOM 3267 C C . LEU A 1 414 ? 1.018 -40.683 4.270 1.00 94.38 414 LEU A C 1
ATOM 3269 O O . LEU A 1 414 ? 1.041 -41.664 5.008 1.00 94.38 414 LEU A O 1
ATOM 3273 N N . ILE A 1 415 ? 1.028 -40.803 2.939 1.00 92.94 415 ILE A N 1
ATOM 3274 C CA . ILE A 1 415 ? 1.100 -42.108 2.262 1.00 92.94 415 ILE A CA 1
ATOM 3275 C C . ILE A 1 415 ? 2.403 -42.831 2.628 1.00 92.94 415 ILE A C 1
ATOM 3277 O O . ILE A 1 415 ? 2.376 -44.029 2.906 1.00 92.94 415 ILE A O 1
ATOM 3281 N N . SER A 1 416 ? 3.525 -42.108 2.668 1.00 92.81 416 SER A N 1
ATOM 3282 C CA . SER A 1 416 ? 4.815 -42.650 3.103 1.00 92.81 416 SER A CA 1
ATOM 3283 C C . SER A 1 416 ? 4.751 -43.172 4.543 1.00 92.81 416 SER A C 1
ATOM 3285 O O . SER A 1 416 ? 5.093 -44.329 4.793 1.00 92.81 416 SER A O 1
ATOM 3287 N N . HIS A 1 417 ? 4.218 -42.375 5.476 1.00 91.75 417 HIS A N 1
ATOM 3288 C CA . HIS A 1 417 ? 4.062 -42.768 6.879 1.00 91.75 417 HIS A CA 1
ATOM 3289 C C . HIS A 1 417 ? 3.120 -43.965 7.052 1.00 91.75 417 HIS A C 1
ATOM 3291 O O . HIS A 1 417 ? 3.416 -44.873 7.825 1.00 91.75 417 HIS A O 1
ATOM 3297 N N . LEU A 1 418 ? 2.013 -44.022 6.304 1.00 90.19 418 LEU A N 1
ATOM 3298 C CA . LEU A 1 418 ? 1.100 -45.166 6.333 1.00 90.19 418 LEU A CA 1
ATOM 3299 C C . LEU A 1 418 ? 1.774 -46.452 5.842 1.00 90.19 418 LEU A C 1
ATOM 3301 O O . LEU A 1 418 ? 1.546 -47.513 6.414 1.00 90.19 418 LEU A O 1
ATOM 3305 N N . ASN A 1 419 ? 2.611 -46.372 4.806 1.00 88.12 419 ASN A N 1
ATOM 3306 C CA . ASN A 1 419 ? 3.362 -47.530 4.321 1.00 88.12 419 ASN A CA 1
ATOM 3307 C C . ASN A 1 419 ? 4.441 -47.972 5.316 1.00 88.12 419 ASN A C 1
ATOM 3309 O O . ASN A 1 419 ? 4.657 -49.169 5.471 1.00 88.12 419 ASN A O 1
ATOM 3313 N N . HIS A 1 420 ? 5.092 -47.025 5.995 1.00 88.06 420 HIS A N 1
ATOM 3314 C CA . HIS A 1 420 ? 6.117 -47.315 6.997 1.00 88.06 420 HIS A CA 1
ATOM 3315 C C . HIS A 1 420 ? 5.537 -47.938 8.276 1.00 88.06 420 HIS A C 1
ATOM 3317 O O . HIS A 1 420 ? 6.099 -48.889 8.808 1.00 88.06 420 HIS A O 1
ATOM 3323 N N . ASN A 1 421 ? 4.395 -47.431 8.745 1.00 85.06 421 ASN A N 1
ATOM 3324 C CA . ASN A 1 421 ? 3.748 -47.888 9.978 1.00 85.06 421 ASN A CA 1
ATOM 3325 C C . ASN A 1 421 ? 2.923 -49.169 9.796 1.00 85.06 421 ASN A C 1
ATOM 3327 O O . ASN A 1 421 ? 2.426 -49.725 10.778 1.00 85.06 421 ASN A O 1
ATOM 3331 N N . ARG A 1 422 ? 2.751 -49.644 8.556 1.00 83.81 422 ARG A N 1
ATOM 3332 C CA . ARG A 1 422 ? 2.030 -50.884 8.280 1.00 83.81 422 ARG A CA 1
ATOM 3333 C C . ARG A 1 422 ? 2.863 -52.074 8.777 1.00 83.81 422 ARG A C 1
ATOM 3335 O O . ARG A 1 422 ? 3.980 -52.260 8.295 1.00 83.81 422 ARG A O 1
ATOM 3342 N N . PRO A 1 423 ? 2.338 -52.906 9.692 1.00 78.38 423 PRO A N 1
ATOM 3343 C CA . PRO A 1 423 ? 3.062 -54.086 10.138 1.00 78.38 423 PRO A CA 1
ATOM 3344 C C . PRO A 1 423 ? 3.289 -55.053 8.962 1.00 78.38 423 PRO A C 1
ATOM 3346 O O . PRO A 1 423 ? 2.421 -55.151 8.084 1.00 78.38 423 PRO A O 1
ATOM 3349 N N . PRO A 1 424 ? 4.433 -55.762 8.918 1.00 72.19 424 PRO A N 1
ATOM 3350 C CA . PRO A 1 424 ? 4.634 -56.833 7.953 1.00 72.19 424 PRO A CA 1
ATOM 3351 C C . PRO A 1 424 ? 3.575 -57.913 8.207 1.00 72.19 424 PRO A C 1
ATOM 3353 O O . PRO A 1 424 ? 3.451 -58.404 9.330 1.00 72.19 424 PRO A O 1
ATOM 3356 N N . PHE A 1 425 ? 2.776 -58.208 7.181 1.00 59.19 425 PHE A N 1
ATOM 3357 C CA . PHE A 1 425 ? 1.771 -59.272 7.199 1.00 59.19 425 PHE A CA 1
ATOM 3358 C C . PHE A 1 425 ? 2.385 -60.618 6.834 1.00 59.19 425 PHE A C 1
ATOM 3360 O O . PHE A 1 425 ? 3.232 -60.632 5.908 1.00 59.19 425 PHE A O 1
#

Mean predicted aligned error: 11.57 Å

Solvent-accessible surface area (backbone atoms only — not comparable to full-atom values): 23964 Å² total; per-residue (Å²): 140,82,86,83,82,85,77,85,76,79,82,79,73,83,75,77,75,78,80,43,39,67,57,48,50,53,51,51,51,50,53,48,52,52,52,49,53,49,45,41,52,51,51,53,47,52,56,51,37,62,75,67,71,55,89,71,54,74,66,56,51,52,47,65,60,46,45,31,51,51,49,45,57,49,53,50,52,35,52,56,41,25,61,45,69,50,70,75,53,45,52,53,53,52,51,38,44,76,71,23,60,88,30,66,54,25,49,73,77,38,90,61,83,81,77,57,70,69,58,40,46,72,45,15,62,62,23,31,51,52,43,38,52,51,43,52,46,68,67,30,42,29,39,30,35,34,38,28,34,33,29,30,59,38,95,55,68,90,75,41,64,48,75,43,82,44,73,47,79,80,49,58,15,85,43,71,51,54,35,50,51,51,54,50,54,48,62,70,64,71,70,63,75,70,64,63,91,90,65,82,42,65,35,77,92,77,70,41,76,60,43,62,75,41,50,50,74,46,32,37,38,32,23,38,78,82,70,42,42,52,48,29,25,40,51,89,79,62,41,71,50,68,64,67,73,51,67,66,60,49,52,52,48,50,55,52,29,53,50,29,46,50,51,17,51,52,35,42,74,71,72,36,50,69,61,15,48,53,31,43,53,51,27,52,62,69,46,45,34,61,50,34,78,90,40,51,80,31,66,70,58,54,50,32,63,72,68,59,72,75,80,79,78,80,65,61,68,87,73,64,69,58,74,81,46,54,74,66,53,41,47,42,53,50,50,45,39,41,60,71,59,61,75,52,99,55,55,74,66,57,43,50,54,49,46,52,51,41,50,44,52,48,28,50,50,52,43,72,47,51,79,39,76,90,47,100,65,63,41,60,55,67,43,47,52,54,51,52,53,50,50,50,54,52,45,31,60,76,48,48,95,51,7,66,62,52,47,52,53,42,52,50,49,26,54,51,44,42,62,68,70,50,75,90,126

Secondary structure (DSSP, 8-state):
--------------------HHHHHHHHHHHHHHHHHHHHHHHHHHHHHHHTTPPPPHHHHHHHHHHHHHHHHHHHHHHHTT---SHHHHHHHHHHHHHHTTSHHHHHH-SSSPPPHHHHHHHHHHHHHHHHHHHHHHT-SEEEEEEEEEEEE-SSGGG-EEEEEEEEEEEEESSHHHHHHHHHHHHHHT----SPTT---EETTTTEE-S--EEEEEEEEEE-TT--EEEEEETTTTEEPPP---HHHHHHHHHHHHHHHHHHHHHHHTT-HHHHHHHHHHHHHHTTT---TTTTT-HHHHHHHHH--PPPP--GGGG---TTS-HHHHHHHHHHHHHHTT-S---HHHHHHHHHHHHHHHHHHHHHT--B-SSSS-B--HHHHHHHHHHHHHHHHHTGGGHHHHHHHHHHHHHHHHHHHSPP-